Protein AF-A0A662WQJ9-F1 (afdb_monomer_lite)

Secondary structure (DSSP, 8-state):
--PPPPPP---------------EEEEEEE-SSS-EEEEEEETTPPPEEEEEE-TT-EEEEEE-SS-EEEEESS-SSS-EEEEEESSEEEEEEE-PPSS--S-SSHHHHT--BTTB---S-SS-EEEEESSSTTSTT---EEE-SSSTTTTTTSB-STT-TT--EEEETT--EEEEETTT----PPPP---PPPP-----S-----BTTTB-EEEEEEEEGGGGTBS-EEEEEEEETTTTEEEEEEE-BTTGGGGS-EEEEEESSEEEEEEEEEEETTSSTT--EEEEEEEETTTTEEES-EEEES----TTSS--S-S-EEEPTTSSSEESS-----SEEPPPS-TT-TT--BTTTB--EEEEE-S-B-SS-SSS---TT-B--B-SSEEEEEEEEE----SSS---EEEEEEHHHHHT-TTSS-SS-STT--EEEEEEEEE--TT-TT--EEEEEEEEETS-S--TT-TT-EE--SSS-EEEEEEEE-STT-EEEEEEES---TT-SB-TTHHHHHHH-

Radius of gyration: 28.12 Å; chains: 1; bounding box: 61×76×104 Å

Sequence (521 aa):
MVKVATPLKAALSTCLFAAVASASSMSFINKCAYSIELYHSQEGLGLAKLADIAAGSTFSSDITGPAHMFRHGAGNNATLLEISLDSETWYDISIIPPSPGYCGSYQECKACTSAGCKTGFNVPVSVKPKQNSGTGTCTPLYCAADSATECSDAYLFPMDNTKTHHCPASTDFDVTFCYADSAASPTVTSTPAPSTTATLQGTVQGYADLGQVKAKYSYSGQKAGNVAGSYDRVTSLATCSKQSVSMQSPVGPMSEEVTMVFRGPMEINNIAVYSAEGGSANSTWSRVSSYSRSSGTTDNLVFMNNKNIDYSGKLSHGPQGYASADGSESAKKPTVFGGVLAEASNPGVVGGGPGVQTGAEVNIMTSKPCKGDCVGYAGDNDYHGWGGGKKAFVTQVKMPQGSTPNQPAIWMLNAQVVHSNQYGCNCRGMGSVGGCGELDIAEVIETNSARDKVSTHYYFYDGSVLSPGGDNFAARSESGTTVYVTLIDDSKDGLIKIVELADFDFTQTTLGSLYQQLVDC

pLDDT: mean 85.66, std 18.06, range [22.77, 98.88]

Structure (mmCIF, N/CA/C/O backbone):
data_AF-A0A662WQJ9-F1
#
_entry.id   AF-A0A662WQJ9-F1
#
loop_
_atom_site.group_PDB
_atom_site.id
_atom_site.type_symbol
_atom_site.label_atom_id
_atom_site.label_alt_id
_atom_site.label_comp_id
_atom_site.label_asym_id
_atom_site.label_entity_id
_atom_site.label_seq_id
_atom_site.pdbx_PDB_ins_code
_atom_site.Cartn_x
_atom_site.Cartn_y
_atom_site.Cartn_z
_atom_site.occupancy
_atom_site.B_iso_or_equiv
_atom_site.auth_seq_id
_atom_site.auth_comp_id
_atom_site.auth_asym_id
_atom_site.auth_atom_id
_atom_site.pdbx_PDB_model_num
ATOM 1 N N . MET A 1 1 ? -4.442 26.859 79.046 1.00 40.00 1 MET A N 1
ATOM 2 C CA . MET A 1 1 ? -4.982 27.437 77.796 1.00 40.00 1 MET A CA 1
ATOM 3 C C . MET A 1 1 ? -4.035 27.067 76.664 1.00 40.00 1 MET A C 1
ATOM 5 O O . MET A 1 1 ? -3.000 27.699 76.526 1.00 40.00 1 MET A O 1
ATOM 9 N N . VAL A 1 2 ? -4.327 25.995 75.925 1.00 32.81 2 VAL A N 1
ATOM 10 C CA . VAL A 1 2 ? -3.514 25.550 74.781 1.00 32.81 2 VAL A CA 1
ATOM 11 C C . VAL A 1 2 ? -4.306 25.884 73.520 1.00 32.81 2 VAL A C 1
ATOM 13 O O . VAL A 1 2 ? -5.419 25.395 73.349 1.00 32.81 2 VAL A O 1
ATOM 16 N N . LYS A 1 3 ? -3.775 26.792 72.693 1.00 34.12 3 LYS A N 1
ATOM 17 C CA . LYS A 1 3 ? -4.362 27.185 71.405 1.00 34.12 3 LYS A CA 1
ATOM 18 C C . LYS A 1 3 ? -4.078 26.091 70.375 1.00 34.12 3 LYS A C 1
ATOM 20 O O . LYS A 1 3 ? -2.919 25.798 70.104 1.00 34.12 3 LYS A O 1
ATOM 25 N N . VAL A 1 4 ? -5.135 25.527 69.798 1.00 37.38 4 VAL A N 1
ATOM 26 C CA . VAL A 1 4 ? -5.071 24.645 68.627 1.00 37.38 4 VAL A CA 1
ATOM 27 C C . VAL A 1 4 ? -5.145 25.527 67.379 1.00 37.38 4 VAL A C 1
ATOM 29 O O . VAL A 1 4 ? -6.068 26.330 67.254 1.00 37.38 4 VAL A O 1
ATOM 32 N N . ALA A 1 5 ? -4.155 25.419 66.492 1.00 37.34 5 ALA A N 1
ATOM 33 C CA . ALA A 1 5 ? -4.113 26.123 65.214 1.00 37.34 5 ALA A CA 1
ATOM 34 C C . ALA A 1 5 ? -4.637 25.216 64.089 1.00 37.34 5 ALA A C 1
ATOM 36 O O . ALA A 1 5 ? -4.187 24.083 63.933 1.00 37.34 5 ALA A O 1
ATOM 37 N N . THR A 1 6 ? -5.589 25.724 63.313 1.00 39.16 6 THR A N 1
ATOM 38 C CA . THR A 1 6 ? -6.153 25.107 62.102 1.00 39.16 6 THR A CA 1
ATOM 39 C C . THR A 1 6 ? -5.266 25.427 60.889 1.00 39.16 6 THR A C 1
ATOM 41 O O . THR A 1 6 ? -4.812 26.569 60.789 1.00 39.16 6 THR A O 1
ATOM 44 N N . PRO A 1 7 ? -5.029 24.504 59.934 1.00 40.84 7 PRO A N 1
ATOM 45 C CA . PRO A 1 7 ? -4.258 24.832 58.743 1.00 40.84 7 PRO A CA 1
ATOM 46 C C . PRO A 1 7 ? -5.123 25.531 57.685 1.00 40.84 7 PRO A C 1
ATOM 48 O O . PRO A 1 7 ? -6.260 25.149 57.403 1.00 40.84 7 PRO A O 1
ATOM 51 N N . LEU A 1 8 ? -4.533 26.573 57.104 1.00 37.38 8 LEU A N 1
ATOM 52 C CA . LEU A 1 8 ? -5.045 27.404 56.022 1.00 37.38 8 LEU A CA 1
ATOM 53 C C . LEU A 1 8 ? -4.935 26.639 54.688 1.00 37.38 8 LEU A C 1
ATOM 55 O O . LEU A 1 8 ? -3.851 26.188 54.322 1.00 37.38 8 LEU A O 1
ATOM 59 N N . LYS A 1 9 ? -6.041 26.494 53.949 1.00 36.16 9 LYS A N 1
ATOM 60 C CA . LYS A 1 9 ? -6.031 25.989 52.565 1.00 36.16 9 LYS A CA 1
ATOM 61 C C . LYS A 1 9 ? -5.552 27.104 51.631 1.00 36.16 9 LYS A C 1
ATOM 63 O O . LYS A 1 9 ? -6.256 28.095 51.463 1.00 36.16 9 LYS A O 1
ATOM 68 N N . ALA A 1 10 ? -4.383 26.934 51.019 1.00 37.97 10 ALA A N 1
ATOM 69 C CA . ALA A 1 10 ? -3.920 27.773 49.918 1.00 37.97 10 ALA A CA 1
ATOM 70 C C . ALA A 1 10 ? -4.439 27.200 48.588 1.00 37.97 10 ALA A C 1
ATOM 72 O O . ALA A 1 10 ? -4.159 26.049 48.257 1.00 37.97 10 ALA A O 1
ATOM 73 N N . ALA A 1 11 ? -5.211 27.992 47.843 1.00 44.03 11 ALA A N 1
ATOM 74 C CA . ALA A 1 11 ? -5.562 27.708 46.456 1.00 44.03 11 ALA A CA 1
ATOM 75 C C . ALA A 1 11 ? -4.463 28.289 45.555 1.00 44.03 11 ALA A C 1
ATOM 77 O O . ALA A 1 11 ? -4.229 29.497 45.565 1.00 44.03 11 ALA A O 1
ATOM 78 N N . LEU A 1 12 ? -3.769 27.426 44.814 1.00 36.91 12 LEU A N 1
ATOM 79 C CA . LEU A 1 12 ? -2.764 27.822 43.833 1.00 36.91 12 LEU A CA 1
ATOM 80 C C . LEU A 1 12 ? -3.482 28.093 42.502 1.00 36.91 12 LEU A C 1
ATOM 82 O O . LEU A 1 12 ? -4.040 27.177 41.905 1.00 36.91 12 LEU A O 1
ATOM 86 N N . SER A 1 13 ? -3.511 29.355 42.074 1.00 41.00 13 SER A N 1
ATOM 87 C CA . SER A 1 13 ? -4.020 29.763 40.762 1.00 41.00 13 SER A CA 1
ATOM 88 C C . SER A 1 13 ? -2.856 29.771 39.773 1.00 41.00 13 SER A C 1
ATOM 90 O O . SER A 1 13 ? -1.954 30.602 39.883 1.00 41.00 13 SER A O 1
ATOM 92 N N . THR A 1 14 ? -2.834 28.820 38.844 1.00 39.69 14 THR A N 1
ATOM 93 C CA . THR A 1 14 ? -1.819 28.723 37.790 1.00 39.69 14 THR A CA 1
ATOM 94 C C . THR A 1 14 ? -2.238 29.605 36.612 1.00 39.69 14 THR A C 1
ATOM 96 O O . THR A 1 14 ? -3.152 29.256 35.868 1.00 39.69 14 THR A O 1
ATOM 99 N N . CYS A 1 15 ? -1.581 30.753 36.424 1.00 42.44 15 CYS A N 1
ATOM 100 C CA . CYS A 1 15 ? -1.652 31.500 35.165 1.00 42.44 15 CYS A CA 1
ATOM 101 C C . CYS A 1 15 ? -0.872 30.733 34.088 1.00 42.44 15 CYS A C 1
ATOM 103 O O . CYS A 1 15 ? 0.355 30.666 34.152 1.00 42.44 15 CYS A O 1
ATOM 105 N N . LEU A 1 16 ? -1.570 30.176 33.095 1.00 34.66 16 LEU A N 1
ATOM 106 C CA . LEU A 1 16 ? -0.946 29.768 31.836 1.00 34.66 16 LEU A CA 1
ATOM 107 C C . LEU A 1 16 ? -0.558 31.032 31.055 1.00 34.66 16 LEU A C 1
ATOM 109 O O . LEU A 1 16 ? -1.428 31.748 30.563 1.00 34.66 16 LEU A O 1
ATOM 113 N N . PHE A 1 17 ? 0.740 31.287 30.906 1.00 39.81 17 PHE A N 1
ATOM 114 C CA . PHE A 1 17 ? 1.238 32.102 29.802 1.00 39.81 17 PHE A CA 1
ATOM 115 C C . PHE A 1 17 ? 1.273 31.207 28.561 1.00 39.81 17 PHE A C 1
ATOM 117 O O . PHE A 1 17 ? 2.107 30.309 28.469 1.00 39.81 17 PHE A O 1
ATOM 124 N N . ALA A 1 18 ? 0.349 31.416 27.624 1.00 40.97 18 ALA A N 1
ATOM 125 C CA . ALA A 1 18 ? 0.486 30.855 26.288 1.00 40.97 18 ALA A CA 1
ATOM 126 C C . ALA A 1 18 ? 1.639 31.592 25.591 1.00 40.97 18 ALA A C 1
ATOM 128 O O . ALA A 1 18 ? 1.562 32.803 25.382 1.00 40.97 18 ALA A O 1
ATOM 129 N N . ALA A 1 19 ? 2.722 30.881 25.274 1.00 43.69 19 ALA A N 1
ATOM 130 C CA . ALA A 1 19 ? 3.729 31.389 24.356 1.00 43.69 19 ALA A CA 1
ATOM 131 C C . ALA A 1 19 ? 3.052 31.576 22.991 1.00 43.69 19 ALA A C 1
ATOM 133 O O . ALA A 1 19 ? 2.577 30.611 22.394 1.00 43.69 19 ALA A O 1
ATOM 134 N N . VAL A 1 20 ? 2.940 32.820 22.531 1.00 46.62 20 VAL A N 1
ATOM 135 C CA . VAL A 1 20 ? 2.455 33.109 21.180 1.00 46.62 20 VAL A CA 1
ATOM 136 C C . VAL A 1 20 ? 3.612 32.776 20.244 1.00 46.62 20 VAL A C 1
ATOM 138 O O . VAL A 1 20 ? 4.636 33.453 20.281 1.00 46.62 20 VAL A O 1
ATOM 141 N N . ALA A 1 21 ? 3.493 31.694 19.476 1.00 55.03 21 ALA A N 1
ATOM 142 C CA . ALA A 1 21 ? 4.475 31.366 18.451 1.00 55.03 21 ALA A CA 1
ATOM 143 C C . ALA A 1 21 ? 4.534 32.511 17.425 1.00 55.03 21 ALA A C 1
ATOM 145 O O . ALA A 1 21 ? 3.495 32.973 16.949 1.00 55.03 21 ALA A O 1
ATOM 146 N N . SER A 1 22 ? 5.741 32.983 17.110 1.00 66.25 22 SER A N 1
ATOM 147 C CA . SER A 1 22 ? 5.971 34.006 16.089 1.00 66.25 22 SER A CA 1
ATOM 148 C C . SER A 1 22 ? 5.625 33.438 14.714 1.00 66.25 22 SER A C 1
ATOM 150 O O . SER A 1 22 ? 6.331 32.568 14.208 1.00 66.25 22 SER A O 1
ATOM 152 N N . ALA A 1 23 ? 4.522 33.906 14.131 1.00 76.44 23 ALA A N 1
ATOM 153 C CA . ALA A 1 23 ? 4.120 33.564 12.773 1.00 76.44 23 ALA A CA 1
ATOM 154 C C . ALA A 1 23 ? 4.646 34.601 11.773 1.00 76.44 23 ALA A C 1
ATOM 156 O O . ALA A 1 23 ? 4.681 35.795 12.084 1.00 76.44 23 ALA A O 1
ATOM 157 N N . SER A 1 24 ? 5.013 34.138 10.580 1.00 86.12 24 SER A N 1
ATOM 158 C CA . SER A 1 24 ? 5.314 34.979 9.417 1.00 86.12 24 SER A CA 1
ATOM 159 C C . SER A 1 24 ? 4.339 34.672 8.292 1.00 86.12 24 SER A C 1
ATOM 161 O O . SER A 1 24 ? 4.030 33.509 8.035 1.00 86.12 24 SER A O 1
ATOM 163 N N . SER A 1 25 ? 3.898 35.707 7.588 1.00 92.50 25 SER A N 1
ATOM 164 C CA . SER A 1 25 ? 3.039 35.582 6.419 1.00 92.50 25 SER A CA 1
ATOM 165 C C . SER A 1 25 ? 3.873 35.427 5.146 1.00 92.50 25 SER A C 1
ATOM 167 O O . SER A 1 25 ? 4.764 36.230 4.854 1.00 92.50 25 SER A O 1
ATOM 169 N N . MET A 1 26 ? 3.571 34.398 4.359 1.00 96.06 26 MET A N 1
ATOM 170 C CA . MET A 1 26 ? 4.217 34.092 3.083 1.00 96.06 26 MET A CA 1
ATOM 171 C C . MET A 1 26 ? 3.235 34.362 1.951 1.00 96.06 26 MET A C 1
ATOM 173 O O . MET A 1 26 ? 2.137 33.812 1.942 1.00 96.06 26 MET A O 1
ATOM 177 N N . SER A 1 27 ? 3.618 35.190 0.981 1.00 96.62 27 SER A N 1
ATOM 178 C CA . SER A 1 27 ? 2.817 35.469 -0.216 1.00 96.62 27 SER A CA 1
ATOM 179 C C . SER A 1 27 ? 3.495 34.903 -1.459 1.00 96.62 27 SER A C 1
ATOM 181 O O . SER A 1 27 ? 4.505 35.422 -1.922 1.00 96.62 27 SER A O 1
ATOM 183 N N . PHE A 1 28 ? 2.928 33.835 -2.007 1.00 97.81 28 PHE A N 1
ATOM 184 C CA . PHE A 1 28 ? 3.408 33.125 -3.186 1.00 97.81 28 PHE A CA 1
ATOM 185 C C . PHE A 1 28 ? 2.730 33.671 -4.442 1.00 97.81 28 PHE A C 1
ATOM 187 O O . PHE A 1 28 ? 1.535 33.480 -4.654 1.00 97.81 28 PHE A O 1
ATOM 194 N N . ILE A 1 29 ? 3.498 34.365 -5.271 1.00 97.94 29 ILE A N 1
ATOM 195 C CA . ILE A 1 29 ? 3.053 35.108 -6.447 1.00 97.94 29 ILE A CA 1
ATOM 196 C C . ILE A 1 29 ? 3.466 34.327 -7.691 1.00 97.94 29 ILE A C 1
ATOM 198 O O . ILE A 1 29 ? 4.653 34.084 -7.919 1.00 97.94 29 ILE A O 1
ATOM 202 N N . ASN A 1 30 ? 2.500 33.962 -8.528 1.00 97.38 30 ASN A N 1
ATOM 203 C CA . ASN A 1 30 ? 2.776 33.273 -9.778 1.00 97.38 30 ASN A CA 1
ATOM 204 C C . ASN A 1 30 ? 2.817 34.257 -10.957 1.00 97.38 30 ASN A C 1
ATOM 206 O O . ASN A 1 30 ? 1.772 34.732 -11.402 1.00 97.38 30 ASN A O 1
ATOM 210 N N . LYS A 1 31 ? 4.010 34.537 -11.501 1.00 96.25 31 LYS A N 1
ATOM 211 C CA . LYS A 1 31 ? 4.168 35.297 -12.758 1.00 96.25 31 LYS A CA 1
ATOM 212 C C . LYS A 1 31 ? 4.374 34.417 -13.991 1.00 96.25 31 LYS A C 1
ATOM 214 O O . LYS A 1 31 ? 4.511 34.946 -15.091 1.00 96.25 31 LYS A O 1
ATOM 219 N N . CYS A 1 32 ? 4.384 33.100 -13.826 1.00 93.31 32 CYS A N 1
ATOM 220 C CA . CYS A 1 32 ? 4.494 32.168 -14.934 1.00 93.31 32 CYS A CA 1
ATOM 221 C C . CYS A 1 32 ? 3.249 32.249 -15.826 1.00 93.31 32 CYS A C 1
ATOM 223 O O . CYS A 1 32 ? 2.157 32.608 -15.381 1.00 93.31 32 CYS A O 1
ATOM 225 N N . ALA A 1 33 ? 3.390 31.837 -17.087 1.00 92.12 33 ALA A N 1
ATOM 226 C CA . ALA A 1 33 ? 2.254 31.674 -18.000 1.00 92.12 33 ALA A CA 1
ATOM 227 C C . ALA A 1 33 ? 1.385 30.437 -17.677 1.00 92.12 33 ALA A C 1
ATOM 229 O O . ALA A 1 33 ? 0.343 30.230 -18.296 1.00 92.12 33 ALA A O 1
ATOM 230 N N . TYR A 1 34 ? 1.817 29.610 -16.722 1.00 89.06 34 TYR A N 1
ATOM 231 C CA . TYR A 1 34 ? 1.182 28.365 -16.294 1.00 89.06 34 TYR A CA 1
ATOM 232 C C . TYR A 1 34 ? 0.930 28.368 -14.782 1.00 89.06 34 TYR A C 1
ATOM 234 O O . TYR A 1 34 ? 1.467 29.203 -14.058 1.00 89.06 34 TYR A O 1
ATOM 242 N N . SER A 1 35 ? 0.088 27.449 -14.303 1.00 91.25 35 SER A N 1
ATOM 243 C CA . SER A 1 35 ? -0.231 27.326 -12.875 1.00 91.25 35 SER A CA 1
ATOM 244 C C . SER A 1 35 ? 0.961 26.798 -12.078 1.00 91.25 35 SER A C 1
ATOM 246 O O . SER A 1 35 ? 1.603 25.835 -12.494 1.00 91.25 35 SER A O 1
ATOM 248 N N . ILE A 1 36 ? 1.212 27.379 -10.907 1.00 96.88 36 ILE A N 1
ATOM 249 C CA . ILE A 1 36 ? 2.191 26.861 -9.956 1.00 96.88 36 ILE A CA 1
ATOM 250 C C . ILE A 1 36 ? 1.485 25.948 -8.968 1.00 96.88 36 ILE A C 1
ATOM 252 O O . ILE A 1 36 ? 0.694 26.398 -8.147 1.00 96.88 36 ILE A O 1
ATOM 256 N N . GLU A 1 37 ? 1.814 24.664 -9.012 1.00 95.06 37 GLU A N 1
ATOM 257 C CA . GLU A 1 37 ? 1.505 23.741 -7.924 1.00 95.06 37 GLU A CA 1
ATOM 258 C C . GLU A 1 37 ? 2.463 24.023 -6.760 1.00 95.06 37 GLU A C 1
ATOM 260 O O . GLU A 1 37 ? 3.625 23.620 -6.815 1.00 95.06 37 GLU A O 1
ATOM 265 N N . LEU A 1 38 ? 2.019 24.757 -5.743 1.00 96.56 38 LEU A N 1
ATOM 266 C CA . LEU A 1 38 ? 2.825 25.068 -4.567 1.00 96.56 38 LEU A CA 1
ATOM 267 C C . LEU A 1 38 ? 2.813 23.875 -3.614 1.00 96.56 38 LEU A C 1
ATOM 269 O O . LEU A 1 38 ? 1.777 23.547 -3.036 1.00 96.56 38 LEU A O 1
ATOM 273 N N . TYR A 1 39 ? 3.974 23.264 -3.417 1.00 94.88 39 TYR A N 1
ATOM 274 C CA . TYR A 1 39 ? 4.197 22.220 -2.428 1.00 94.88 39 TYR A CA 1
ATOM 275 C C . TYR A 1 39 ? 4.991 22.752 -1.240 1.00 94.88 39 TYR A C 1
ATOM 277 O O . TYR A 1 39 ? 5.839 23.629 -1.394 1.00 94.88 39 TYR A O 1
ATOM 285 N N . HIS A 1 40 ? 4.721 22.188 -0.067 1.00 94.88 40 HIS A N 1
ATOM 286 C CA . HIS A 1 40 ? 5.357 22.512 1.201 1.00 94.88 40 HIS A CA 1
ATOM 287 C C . HIS A 1 40 ? 5.652 21.238 1.991 1.00 94.88 40 HIS A C 1
ATOM 289 O O . HIS A 1 40 ? 4.857 20.303 1.993 1.00 94.88 40 HIS A O 1
ATOM 295 N N . SER A 1 41 ? 6.786 21.206 2.674 1.00 87.94 41 SER A N 1
ATOM 296 C CA . SER A 1 41 ? 7.099 20.232 3.725 1.00 87.94 41 SER A CA 1
ATOM 297 C C . SER A 1 41 ? 7.696 20.958 4.922 1.00 87.94 41 SER A C 1
ATOM 299 O O . SER A 1 41 ? 8.319 22.007 4.752 1.00 87.94 41 SER A O 1
ATOM 301 N N . GLN A 1 42 ? 7.543 20.396 6.116 1.00 88.69 42 GLN A N 1
ATOM 302 C CA . GLN A 1 42 ? 8.119 20.946 7.340 1.00 88.69 42 GLN A CA 1
ATOM 303 C C . GLN A 1 42 ? 8.617 19.825 8.248 1.00 88.69 42 GLN A C 1
ATOM 305 O O . GLN A 1 42 ? 7.903 18.849 8.397 1.00 88.69 42 GLN A O 1
ATOM 310 N N . GLU A 1 43 ? 9.811 19.963 8.829 1.00 63.19 43 GLU A N 1
ATOM 311 C CA . GLU A 1 43 ? 10.364 19.139 9.926 1.00 63.19 43 GLU A CA 1
ATOM 312 C C . GLU A 1 43 ? 9.747 17.729 10.102 1.00 63.19 43 GLU A C 1
ATOM 314 O O . GLU A 1 43 ? 8.843 17.506 10.906 1.00 63.19 43 GLU A O 1
ATOM 319 N N . GLY A 1 44 ? 10.227 16.748 9.332 1.00 50.94 44 GLY A N 1
ATOM 320 C CA . GLY A 1 44 ? 9.781 15.352 9.456 1.00 50.94 44 GLY A CA 1
ATOM 321 C C . GLY A 1 44 ? 8.369 15.056 8.925 1.00 50.94 44 GLY A C 1
ATOM 322 O O . GLY A 1 44 ? 7.968 13.894 8.906 1.00 50.94 44 GLY A O 1
ATOM 323 N N . LEU A 1 45 ? 7.635 16.065 8.447 1.00 63.69 45 LEU A N 1
ATOM 324 C CA . LEU A 1 45 ? 6.371 15.919 7.730 1.00 63.69 45 LEU A CA 1
ATOM 325 C C . LEU A 1 45 ? 6.617 15.761 6.226 1.00 63.69 45 LEU A C 1
ATOM 327 O O . LEU A 1 45 ? 7.516 16.370 5.639 1.00 63.69 45 LEU A O 1
ATOM 331 N N . GLY A 1 46 ? 5.783 14.938 5.594 1.00 66.75 46 GLY A N 1
ATOM 332 C CA . GLY A 1 46 ? 5.829 14.703 4.155 1.00 66.75 46 GLY A CA 1
ATOM 333 C C . GLY A 1 46 ? 5.495 15.949 3.331 1.00 66.75 46 GLY A C 1
ATOM 334 O O . GLY A 1 46 ? 4.883 16.905 3.804 1.00 66.75 46 GLY A O 1
ATOM 335 N N . LEU A 1 47 ? 5.885 15.918 2.058 1.00 85.00 47 LEU A N 1
ATOM 336 C CA . LEU A 1 47 ? 5.567 16.967 1.096 1.00 85.00 47 LEU A CA 1
ATOM 337 C C . LEU A 1 47 ? 4.060 16.989 0.785 1.00 85.00 47 LEU A C 1
ATOM 339 O O . LEU A 1 47 ? 3.515 16.024 0.251 1.00 85.00 47 LEU A O 1
ATOM 343 N N . ALA A 1 48 ? 3.404 18.113 1.050 1.00 84.06 48 ALA A N 1
ATOM 344 C CA . ALA A 1 48 ? 1.993 18.349 0.779 1.00 84.06 48 ALA A CA 1
ATOM 345 C C . ALA A 1 48 ? 1.815 19.438 -0.286 1.00 84.06 48 ALA A C 1
ATOM 347 O O . ALA A 1 48 ? 2.551 20.422 -0.304 1.00 84.06 48 ALA A O 1
ATOM 348 N N . LYS A 1 49 ? 0.820 19.292 -1.171 1.00 91.38 49 LYS A N 1
ATOM 349 C CA . LYS A 1 49 ? 0.409 20.397 -2.050 1.00 91.38 49 LYS A CA 1
ATOM 350 C C . LYS A 1 49 ? -0.442 21.366 -1.238 1.00 91.38 49 LYS A C 1
ATOM 352 O O . LYS A 1 49 ? -1.473 20.957 -0.713 1.00 91.38 49 LYS A O 1
ATOM 357 N N . LEU A 1 50 ? -0.033 22.626 -1.152 1.00 84.06 50 LEU A N 1
ATOM 358 C CA . LEU A 1 50 ? -0.798 23.673 -0.476 1.00 84.06 50 LEU A CA 1
ATOM 359 C C . LEU A 1 50 ? -1.832 24.312 -1.399 1.00 84.06 50 LEU A C 1
ATOM 361 O O . LEU A 1 50 ? -2.959 24.558 -0.979 1.00 84.06 50 LEU A O 1
ATOM 365 N N . ALA A 1 51 ? -1.452 24.598 -2.646 1.00 91.12 51 ALA A N 1
ATOM 366 C CA . ALA A 1 51 ? -2.311 25.318 -3.578 1.00 91.12 51 ALA A CA 1
ATOM 367 C C . ALA A 1 51 ? -1.915 25.093 -5.040 1.00 91.12 51 ALA A C 1
ATOM 369 O O . ALA A 1 51 ? -0.753 24.838 -5.346 1.00 91.12 51 ALA A O 1
ATOM 370 N N . ASP A 1 52 ? -2.882 25.282 -5.937 1.00 86.25 52 ASP A N 1
ATOM 371 C CA . ASP A 1 52 ? -2.639 25.568 -7.350 1.00 86.25 52 ASP A CA 1
ATOM 372 C C . ASP A 1 52 ? -2.804 27.074 -7.566 1.00 86.25 52 ASP A C 1
ATOM 374 O O . ASP A 1 52 ? -3.910 27.614 -7.529 1.00 86.25 52 ASP A O 1
ATOM 378 N N . ILE A 1 53 ? -1.691 27.776 -7.743 1.00 91.69 53 ILE A N 1
ATOM 379 C CA . ILE A 1 53 ? -1.671 29.221 -7.937 1.00 91.69 53 ILE A CA 1
ATOM 380 C C . ILE A 1 53 ? -1.791 29.480 -9.432 1.00 91.69 53 ILE A C 1
ATOM 382 O O . ILE A 1 53 ? -0.823 29.311 -10.173 1.00 91.69 53 ILE A O 1
ATOM 386 N N . ALA A 1 54 ? -2.970 29.896 -9.891 1.00 88.81 54 ALA A N 1
ATOM 387 C CA . ALA A 1 54 ? -3.183 30.241 -11.294 1.00 88.81 54 ALA A CA 1
ATOM 388 C C . ALA A 1 54 ? -2.219 31.350 -11.763 1.00 88.81 54 ALA A C 1
ATOM 390 O O . ALA A 1 54 ? -1.759 32.173 -10.967 1.00 88.81 54 ALA A O 1
ATOM 391 N N . ALA A 1 55 ? -1.923 31.386 -13.064 1.00 92.25 55 ALA A N 1
ATOM 392 C CA . ALA A 1 55 ? -1.079 32.420 -13.664 1.00 92.25 55 ALA A CA 1
ATOM 393 C C . ALA A 1 55 ? -1.576 33.832 -13.293 1.00 92.25 55 ALA A C 1
ATOM 395 O O . ALA A 1 55 ? -2.768 34.129 -13.388 1.00 92.25 55 ALA A O 1
ATOM 396 N N . GLY A 1 56 ? -0.666 34.694 -12.835 1.00 90.50 56 GLY A N 1
ATOM 397 C CA . GLY A 1 56 ? -0.960 36.057 -12.380 1.00 90.50 56 GLY A CA 1
ATOM 398 C C . GLY A 1 56 ? -1.617 36.166 -10.998 1.00 90.50 56 GLY A C 1
ATOM 399 O O . GLY A 1 56 ? -1.900 37.280 -10.562 1.00 90.50 56 GLY A O 1
ATOM 400 N N . SER A 1 57 ? -1.874 35.048 -10.312 1.00 91.00 57 SER A N 1
ATOM 401 C CA . SER A 1 57 ? -2.516 35.028 -8.991 1.00 91.00 57 SER A CA 1
ATOM 402 C C . SER A 1 57 ? -1.501 34.925 -7.849 1.00 91.00 57 SER A C 1
ATOM 404 O O . SER A 1 57 ? -0.333 34.585 -8.053 1.00 91.00 57 SER A O 1
ATOM 406 N N . THR A 1 58 ? -1.980 35.185 -6.631 1.00 94.56 58 THR A N 1
ATOM 407 C CA . THR A 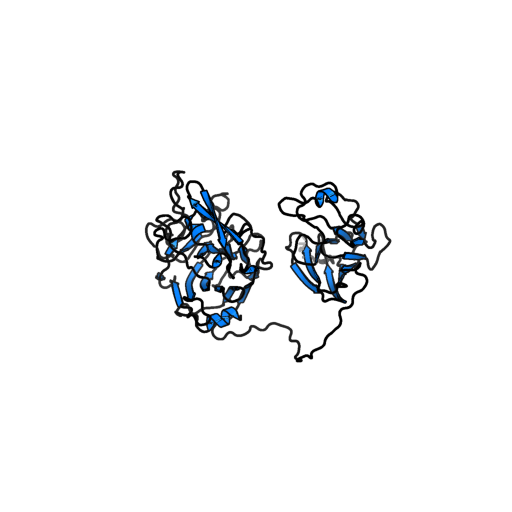1 58 ? -1.208 35.063 -5.390 1.00 94.56 58 THR A CA 1
ATOM 408 C C . THR A 1 58 ? -1.931 34.136 -4.419 1.00 94.56 58 THR A C 1
ATOM 410 O O . THR A 1 58 ? -3.144 34.250 -4.246 1.00 94.56 58 THR A O 1
ATOM 413 N N . PHE A 1 59 ? -1.186 33.251 -3.763 1.00 90.62 59 PHE A N 1
ATOM 414 C CA . PHE A 1 59 ? -1.640 32.466 -2.617 1.00 90.62 59 PHE A CA 1
ATOM 415 C C . PHE A 1 59 ? -0.859 32.895 -1.379 1.00 90.62 59 PHE A C 1
ATOM 417 O O . PHE A 1 59 ? 0.360 33.031 -1.447 1.00 90.62 59 PHE A O 1
ATOM 424 N N . SER A 1 60 ? -1.539 33.091 -0.253 1.00 91.25 60 SER A N 1
ATOM 425 C CA . SER A 1 60 ? -0.892 33.471 1.001 1.00 91.25 60 SER A CA 1
ATOM 426 C C . SER A 1 60 ? -1.146 32.428 2.079 1.00 91.25 60 SER A C 1
ATOM 428 O O . SER A 1 60 ? -2.245 31.882 2.167 1.00 91.25 60 SER A O 1
ATOM 430 N N . SER A 1 61 ? -0.135 32.174 2.903 1.00 84.50 61 SER A N 1
ATOM 431 C CA . SER A 1 61 ? -0.234 31.318 4.083 1.00 84.50 61 SER A CA 1
ATOM 432 C C . SER A 1 61 ? 0.656 31.862 5.180 1.00 84.50 61 SER A C 1
ATOM 434 O O . SER A 1 61 ? 1.751 32.346 4.902 1.00 84.50 61 SER A O 1
ATOM 436 N N . ASP A 1 62 ? 0.221 31.708 6.421 1.00 89.12 62 ASP A N 1
ATOM 437 C CA . ASP A 1 62 ? 1.080 31.951 7.569 1.00 89.12 62 ASP A CA 1
ATOM 438 C C . ASP A 1 62 ? 1.849 30.668 7.903 1.00 89.12 62 ASP A C 1
ATOM 440 O O . ASP A 1 62 ? 1.347 29.557 7.703 1.00 89.12 62 ASP A O 1
ATOM 444 N N . ILE A 1 63 ? 3.082 30.826 8.372 1.00 88.94 63 ILE A N 1
ATOM 445 C CA . ILE A 1 63 ? 3.970 29.737 8.777 1.00 88.94 63 ILE A CA 1
ATOM 446 C C . ILE A 1 63 ? 4.491 29.980 10.193 1.00 88.94 63 ILE A C 1
ATOM 448 O O . ILE A 1 63 ? 4.641 31.125 10.621 1.00 88.94 63 ILE A O 1
ATOM 452 N N . THR A 1 64 ? 4.761 28.895 10.920 1.00 88.12 64 THR A N 1
ATOM 453 C CA . THR A 1 64 ? 5.318 28.904 12.280 1.00 88.12 64 THR A CA 1
ATOM 454 C C . THR A 1 64 ? 6.271 27.731 12.467 1.00 88.12 64 THR A C 1
ATOM 456 O O . THR A 1 64 ? 5.960 26.622 12.028 1.00 88.12 64 THR A O 1
ATOM 459 N N . GLY A 1 65 ? 7.344 27.942 13.228 1.00 84.75 65 GLY A N 1
ATOM 460 C CA . GLY A 1 65 ? 8.313 26.899 13.563 1.00 84.75 65 GLY A CA 1
ATOM 461 C C . GLY A 1 65 ? 9.403 26.705 12.501 1.00 84.75 65 GLY A C 1
ATOM 462 O O . GLY A 1 65 ? 9.490 27.465 11.533 1.00 84.75 65 GLY A O 1
ATOM 463 N N . PRO A 1 66 ? 10.288 25.719 12.692 1.00 89.50 66 PRO A N 1
ATOM 464 C CA . PRO A 1 66 ? 11.481 25.590 11.871 1.00 89.50 66 PRO A CA 1
ATOM 465 C C . PRO A 1 66 ? 11.252 24.758 10.598 1.00 89.50 66 PRO A C 1
ATOM 467 O O . PRO A 1 66 ? 10.214 24.120 10.418 1.00 89.50 66 PRO A O 1
ATOM 470 N N . ALA A 1 67 ? 12.276 24.744 9.739 1.00 85.88 67 ALA A N 1
ATOM 471 C CA . ALA A 1 67 ? 12.493 23.781 8.651 1.00 85.88 67 ALA A CA 1
ATOM 472 C C . ALA A 1 67 ? 11.359 23.636 7.616 1.00 85.88 67 ALA A C 1
ATOM 474 O O . ALA A 1 67 ? 11.010 22.520 7.228 1.00 85.88 67 ALA A O 1
ATOM 475 N N . HIS A 1 68 ? 10.798 24.745 7.134 1.00 94.50 68 HIS A N 1
ATOM 476 C CA . HIS A 1 68 ? 9.883 24.751 5.995 1.00 94.50 68 HIS A CA 1
ATOM 477 C C . HIS A 1 68 ? 10.655 24.693 4.670 1.00 94.50 68 HIS A C 1
ATOM 479 O O . HIS A 1 68 ? 11.624 25.421 4.474 1.00 94.50 68 HIS A O 1
ATOM 485 N N . MET A 1 69 ? 10.169 23.893 3.724 1.00 95.12 69 MET A N 1
ATOM 486 C CA . MET A 1 69 ? 10.648 23.877 2.341 1.00 95.12 69 MET A CA 1
ATOM 487 C C . MET A 1 69 ? 9.468 24.032 1.389 1.00 95.12 69 MET A C 1
ATOM 489 O O . MET A 1 69 ? 8.497 23.282 1.494 1.00 95.12 69 MET A O 1
ATOM 493 N N . PHE A 1 70 ? 9.557 24.974 0.455 1.00 97.31 70 PHE A N 1
ATOM 494 C CA . PHE A 1 70 ? 8.552 25.237 -0.571 1.00 97.31 70 PHE A CA 1
ATOM 495 C C . PHE A 1 70 ? 9.113 24.986 -1.964 1.00 97.31 70 PHE A C 1
ATOM 497 O O . PHE A 1 70 ? 10.270 25.302 -2.240 1.00 97.31 70 PHE A O 1
ATOM 504 N N . ARG A 1 71 ? 8.283 24.455 -2.866 1.00 95.44 71 ARG A N 1
ATOM 505 C CA . ARG A 1 71 ? 8.668 24.233 -4.265 1.00 95.44 71 ARG A CA 1
ATOM 506 C C . ARG A 1 71 ? 7.483 24.221 -5.213 1.00 95.44 71 ARG A C 1
ATOM 508 O O . ARG A 1 71 ? 6.349 23.989 -4.798 1.00 95.44 71 ARG A O 1
ATOM 515 N N . HIS A 1 72 ? 7.763 24.419 -6.497 1.00 96.38 72 HIS A N 1
ATOM 516 C CA . HIS A 1 72 ? 6.799 24.125 -7.547 1.00 96.38 72 HIS A CA 1
ATOM 517 C C . HIS A 1 72 ? 6.857 22.640 -7.921 1.00 96.38 72 HIS A C 1
ATOM 519 O O . HIS A 1 72 ? 7.922 22.130 -8.266 1.00 96.38 72 HIS A O 1
ATOM 525 N N . GLY A 1 73 ? 5.708 21.969 -7.890 1.00 89.38 73 GLY A N 1
ATOM 526 C CA . GLY A 1 73 ? 5.561 20.575 -8.297 1.00 89.38 73 GLY A CA 1
ATOM 527 C C . GLY A 1 73 ? 6.062 19.564 -7.260 1.00 89.38 73 GLY A C 1
ATOM 528 O O . GLY A 1 73 ? 6.847 19.853 -6.357 1.00 89.38 73 GLY A O 1
ATOM 529 N N . ALA A 1 74 ? 5.596 18.324 -7.394 1.00 83.19 74 ALA A N 1
ATOM 530 C CA . ALA A 1 74 ? 5.947 17.252 -6.463 1.00 83.19 74 ALA A CA 1
ATOM 531 C C . ALA A 1 74 ? 7.358 16.677 -6.687 1.00 83.19 74 ALA A C 1
ATOM 533 O O . ALA A 1 74 ? 7.860 15.960 -5.822 1.00 83.19 74 ALA A O 1
ATOM 534 N N . GLY A 1 75 ? 7.994 16.973 -7.826 1.00 81.19 75 GLY A N 1
ATOM 535 C CA . GLY A 1 75 ? 9.315 16.460 -8.186 1.00 81.19 75 GLY A CA 1
ATOM 536 C C . GLY A 1 75 ? 10.411 16.914 -7.221 1.00 81.19 75 GLY A C 1
ATOM 537 O O . GLY A 1 75 ? 10.381 18.020 -6.693 1.00 81.19 75 GLY A O 1
ATOM 538 N N . ASN A 1 76 ? 11.393 16.047 -6.989 1.00 80.00 76 ASN A N 1
ATOM 539 C CA . ASN A 1 76 ? 12.572 16.361 -6.178 1.00 80.00 76 ASN A CA 1
ATOM 540 C C . ASN A 1 76 ? 13.659 17.118 -6.967 1.00 80.00 76 ASN A C 1
ATOM 542 O O . ASN A 1 76 ? 14.521 17.739 -6.357 1.00 80.00 76 ASN A O 1
ATOM 546 N N . ASN A 1 77 ? 13.594 17.104 -8.302 1.00 85.31 77 ASN A N 1
ATOM 547 C CA . ASN A 1 77 ? 14.371 17.983 -9.176 1.00 85.31 77 ASN A CA 1
ATOM 548 C C . ASN A 1 77 ? 13.678 19.353 -9.270 1.00 85.31 77 ASN A C 1
ATOM 550 O O . ASN A 1 77 ? 12.997 19.642 -10.255 1.00 85.31 77 ASN A O 1
ATOM 554 N N . ALA A 1 78 ? 13.765 20.162 -8.217 1.00 92.62 78 ALA A N 1
ATOM 555 C CA . ALA A 1 78 ? 13.017 21.411 -8.125 1.00 92.62 78 ALA A CA 1
ATOM 556 C C . ALA A 1 78 ? 13.806 22.499 -7.409 1.00 92.62 78 ALA A C 1
ATOM 558 O O . ALA A 1 78 ? 14.548 22.198 -6.478 1.00 92.62 78 ALA A O 1
ATOM 559 N N . THR A 1 79 ? 13.574 23.748 -7.815 1.00 97.50 79 THR A N 1
ATOM 560 C CA . THR A 1 79 ? 14.075 24.926 -7.104 1.00 97.50 79 THR A CA 1
ATOM 561 C C . THR A 1 79 ? 13.400 24.974 -5.733 1.00 97.50 79 THR A C 1
ATOM 563 O O . THR A 1 79 ? 12.166 25.000 -5.659 1.00 97.50 79 THR A O 1
ATOM 566 N N . LEU A 1 80 ? 14.184 24.960 -4.657 1.00 96.94 80 LEU A N 1
ATOM 567 C CA . LEU A 1 80 ? 13.673 24.974 -3.286 1.00 96.94 80 LEU A CA 1
ATOM 568 C C . LEU A 1 80 ? 13.792 26.370 -2.683 1.00 96.94 80 LEU A C 1
ATOM 570 O O . LEU A 1 80 ? 14.810 27.033 -2.851 1.00 96.94 80 LEU A O 1
ATOM 574 N N . LEU A 1 81 ? 12.761 26.786 -1.956 1.00 97.88 81 LEU A N 1
ATOM 575 C CA . LEU A 1 81 ? 12.841 27.852 -0.965 1.00 97.88 81 LEU A CA 1
ATOM 576 C C . LEU A 1 81 ? 12.825 27.206 0.416 1.00 97.88 81 LEU A C 1
ATOM 578 O O . LEU A 1 81 ? 11.843 26.551 0.766 1.00 97.88 81 LEU A O 1
ATOM 582 N N . GLU A 1 82 ? 13.869 27.425 1.199 1.00 96.50 82 GLU A N 1
ATOM 583 C CA . GLU A 1 82 ? 13.999 26.908 2.559 1.00 96.50 82 GLU A CA 1
ATOM 584 C C . GLU A 1 82 ? 13.824 28.077 3.535 1.00 96.50 82 GLU A C 1
ATOM 586 O O . GLU A 1 82 ? 14.360 29.164 3.314 1.00 96.50 82 GLU A O 1
ATOM 591 N N . ILE A 1 83 ? 13.010 27.903 4.581 1.00 95.50 83 ILE A N 1
ATOM 592 C CA . ILE A 1 83 ? 12.767 28.934 5.596 1.00 95.50 83 ILE A CA 1
ATOM 593 C C . ILE A 1 83 ? 12.526 28.315 6.975 1.00 95.50 83 ILE A C 1
ATOM 595 O O . ILE A 1 83 ? 11.797 27.340 7.123 1.00 95.50 83 ILE A O 1
ATOM 599 N N . SER A 1 84 ? 13.130 28.888 8.011 1.00 92.69 84 SER A N 1
ATOM 600 C CA . SER A 1 84 ? 13.038 28.416 9.392 1.00 92.69 84 SER A CA 1
ATOM 601 C C . SER A 1 84 ? 12.725 29.584 10.322 1.00 92.69 84 SER A C 1
ATOM 603 O O . SER A 1 84 ? 13.455 30.578 10.327 1.00 92.69 84 SER A O 1
ATOM 605 N N . LEU A 1 85 ? 11.638 29.483 11.093 1.00 89.25 85 LEU A N 1
ATOM 606 C CA . LEU A 1 85 ? 11.248 30.478 12.091 1.00 89.25 85 LEU A CA 1
ATOM 607 C C . LEU A 1 85 ? 11.648 29.994 13.480 1.00 89.25 85 LEU A C 1
ATOM 609 O O . LEU A 1 85 ? 10.995 29.121 14.049 1.00 89.25 85 LEU A O 1
ATOM 613 N N . ASP A 1 86 ? 12.709 30.591 14.011 1.00 81.31 86 ASP A N 1
ATOM 614 C CA . ASP A 1 86 ? 13.251 30.271 15.330 1.00 81.31 86 ASP A CA 1
ATOM 615 C C . ASP A 1 86 ? 13.328 31.564 16.173 1.00 81.31 86 ASP A C 1
ATOM 617 O O . ASP A 1 86 ? 12.375 32.349 16.186 1.00 81.31 86 ASP A O 1
ATOM 621 N N . SER A 1 87 ? 14.441 31.857 16.857 1.00 80.25 87 SER A N 1
ATOM 622 C CA . SER A 1 87 ? 14.651 33.185 17.468 1.00 80.25 87 SER A CA 1
ATOM 623 C C . SER A 1 87 ? 14.805 34.315 16.437 1.00 80.25 87 SER A C 1
ATOM 625 O O . SER A 1 87 ? 14.613 35.484 16.764 1.00 80.25 87 SER A O 1
ATOM 627 N N . GLU A 1 88 ? 15.152 33.956 15.202 1.00 86.06 88 GLU A N 1
ATOM 628 C CA . GLU A 1 88 ? 15.239 34.793 14.003 1.00 86.06 88 GLU A CA 1
ATOM 629 C C . GLU A 1 88 ? 14.685 33.985 12.817 1.00 86.06 88 GLU A C 1
ATOM 631 O O . GLU A 1 88 ? 14.482 32.772 12.930 1.00 86.06 88 GLU A O 1
ATOM 636 N N . THR A 1 89 ? 14.423 34.635 11.683 1.00 91.25 89 THR A N 1
ATOM 637 C CA . THR A 1 89 ? 13.963 33.947 10.471 1.00 91.25 89 THR A CA 1
ATOM 638 C C . THR A 1 89 ? 15.138 33.680 9.541 1.00 91.25 89 THR A C 1
ATOM 640 O O . THR A 1 89 ? 15.699 34.624 8.990 1.00 91.25 89 THR A O 1
ATOM 643 N N . TRP A 1 90 ? 15.475 32.411 9.326 1.00 94.06 90 TRP A N 1
ATOM 644 C CA . TRP A 1 90 ? 16.529 31.969 8.407 1.00 94.06 90 TRP A CA 1
ATOM 645 C C . TRP A 1 90 ? 15.917 31.528 7.087 1.00 94.06 90 TRP A C 1
ATOM 647 O O . TRP A 1 90 ? 14.881 30.872 7.111 1.00 94.06 90 TRP A O 1
ATOM 657 N N . TYR A 1 91 ? 16.518 31.879 5.954 1.00 96.62 91 TYR A N 1
ATOM 658 C CA . TYR A 1 91 ? 16.001 31.502 4.641 1.00 96.62 91 TYR A CA 1
ATOM 659 C C . TYR A 1 91 ? 17.083 31.476 3.564 1.00 96.62 91 TYR A C 1
ATOM 661 O O . TYR A 1 91 ? 18.069 32.217 3.625 1.00 96.62 91 TYR A O 1
ATOM 669 N N . ASP A 1 92 ? 16.854 30.652 2.548 1.00 97.81 92 ASP A N 1
ATOM 670 C CA . ASP A 1 92 ? 17.676 30.561 1.347 1.00 97.81 92 ASP A CA 1
ATOM 671 C C . ASP A 1 92 ? 16.916 29.920 0.176 1.00 97.81 92 ASP A C 1
ATOM 673 O O . ASP A 1 92 ? 15.782 29.453 0.305 1.00 97.81 92 ASP A O 1
ATOM 677 N N . ILE A 1 93 ? 17.529 29.978 -1.006 1.00 98.31 93 ILE A N 1
ATOM 678 C CA . ILE A 1 93 ? 17.096 29.231 -2.188 1.00 98.31 93 ILE A CA 1
ATOM 679 C C . ILE A 1 93 ? 18.127 28.131 -2.433 1.00 98.31 93 ILE A C 1
ATOM 681 O O . ILE A 1 93 ? 19.323 28.377 -2.293 1.00 98.31 93 ILE A O 1
ATOM 685 N N . SER A 1 94 ? 17.697 26.954 -2.876 1.00 96.75 94 SER A N 1
ATOM 686 C CA . SER A 1 94 ? 18.592 25.855 -3.237 1.00 96.75 94 SER A CA 1
ATOM 687 C C . SER A 1 94 ? 18.255 25.289 -4.611 1.00 96.75 94 SER A C 1
ATOM 689 O O . SER A 1 94 ? 17.087 25.068 -4.942 1.00 96.75 94 SER A O 1
ATOM 691 N N . ILE A 1 95 ? 19.299 25.054 -5.413 1.00 95.81 95 ILE A N 1
ATOM 692 C CA . ILE A 1 95 ? 19.217 24.301 -6.674 1.00 95.81 95 ILE A CA 1
ATOM 693 C C . ILE A 1 95 ? 20.131 23.076 -6.685 1.00 95.81 95 ILE A C 1
ATOM 695 O O . ILE A 1 95 ? 20.524 22.567 -7.749 1.00 95.81 95 ILE A O 1
ATOM 699 N N . ILE A 1 96 ? 20.467 22.591 -5.489 1.00 93.25 96 ILE A N 1
ATOM 700 C CA . ILE A 1 96 ? 21.186 21.339 -5.295 1.00 93.25 96 ILE A CA 1
ATOM 701 C C . ILE A 1 96 ? 20.300 20.192 -5.816 1.00 93.25 96 ILE A C 1
ATOM 703 O O . ILE A 1 96 ? 19.160 20.045 -5.376 1.00 93.25 96 ILE A O 1
ATOM 707 N N . PRO A 1 97 ? 20.787 19.354 -6.747 1.00 88.19 97 PRO A N 1
ATOM 708 C CA . PRO A 1 97 ? 20.024 18.209 -7.230 1.00 88.19 97 PRO A CA 1
ATOM 709 C C . PRO A 1 97 ? 19.718 17.198 -6.119 1.00 88.19 97 PRO A C 1
ATOM 711 O O . PRO A 1 97 ? 20.509 17.045 -5.187 1.00 88.19 97 PRO A O 1
ATOM 714 N N . PRO A 1 98 ? 18.625 16.430 -6.227 1.00 82.56 98 PRO A N 1
ATOM 715 C CA . PRO A 1 98 ? 18.230 15.488 -5.192 1.00 82.56 98 PRO A CA 1
ATOM 716 C C . PRO A 1 98 ? 19.231 14.340 -5.032 1.00 82.56 98 PRO A C 1
ATOM 718 O O . PRO A 1 98 ? 19.630 13.673 -5.998 1.00 82.56 98 PRO A O 1
ATOM 721 N N . SER A 1 99 ? 19.588 14.070 -3.773 1.00 74.56 99 SER A N 1
ATOM 722 C CA . SER A 1 99 ? 20.567 13.047 -3.381 1.00 74.56 99 SER A CA 1
ATOM 723 C C . SER A 1 99 ? 21.845 13.143 -4.228 1.00 74.56 99 SER A C 1
ATOM 725 O O . SER A 1 99 ? 22.150 12.209 -4.984 1.00 74.56 99 SER A O 1
ATOM 727 N N . PRO A 1 100 ? 22.581 14.268 -4.152 1.00 72.75 100 PRO A N 1
ATOM 728 C CA . PRO A 1 100 ? 23.740 14.485 -5.010 1.00 72.75 100 PRO A CA 1
ATOM 729 C C . PRO A 1 100 ? 24.946 13.639 -4.564 1.00 72.75 100 PRO A C 1
ATOM 731 O O . PRO A 1 100 ? 25.934 13.542 -5.283 1.00 72.75 100 PRO A O 1
ATOM 734 N N . GLY A 1 101 ? 24.869 13.002 -3.388 1.00 73.12 101 GLY A N 1
ATOM 735 C CA . GLY A 1 101 ? 26.027 12.404 -2.734 1.00 73.12 101 GLY A CA 1
ATOM 736 C C . GLY A 1 101 ? 26.974 13.492 -2.230 1.00 73.12 101 GLY A C 1
ATOM 737 O O . GLY A 1 101 ? 26.539 14.586 -1.873 1.00 73.12 101 GLY A O 1
ATOM 738 N N . TYR A 1 102 ? 28.269 13.190 -2.191 1.00 77.31 102 TYR A N 1
ATOM 739 C CA . TYR A 1 102 ? 29.295 14.182 -1.886 1.00 77.31 102 TYR A CA 1
ATOM 740 C C . TYR A 1 102 ? 29.740 14.884 -3.177 1.00 77.31 102 TYR A C 1
ATOM 742 O O . TYR A 1 102 ? 30.283 14.234 -4.068 1.00 77.31 102 TYR A O 1
ATOM 750 N N . CYS A 1 103 ? 29.523 16.198 -3.263 1.00 86.56 103 CYS A N 1
ATOM 751 C CA . CYS A 1 103 ? 29.992 17.058 -4.351 1.00 86.56 103 CYS A CA 1
ATOM 752 C C . CYS A 1 103 ? 30.402 18.431 -3.788 1.00 86.56 103 CYS A C 1
ATOM 754 O O . CYS A 1 103 ? 29.716 18.989 -2.932 1.00 86.56 103 CYS A O 1
ATOM 756 N N . GLY A 1 104 ? 31.543 18.960 -4.234 1.00 86.56 104 GLY A N 1
ATOM 757 C CA . GLY A 1 104 ? 32.155 20.190 -3.716 1.00 86.56 104 GLY A CA 1
ATOM 758 C C . GLY A 1 104 ? 31.985 21.418 -4.612 1.00 86.56 104 GLY A C 1
ATOM 759 O O . GLY A 1 104 ? 32.535 22.472 -4.306 1.00 86.56 104 GLY A O 1
ATOM 760 N N . SER A 1 105 ? 31.271 21.292 -5.734 1.00 90.38 105 SER A N 1
ATOM 761 C CA . SER A 1 105 ? 31.017 22.387 -6.675 1.00 90.38 105 SER A CA 1
ATOM 762 C C . SER A 1 105 ? 29.709 22.185 -7.438 1.00 90.38 105 SER A C 1
ATOM 764 O O . SER A 1 105 ? 29.231 21.057 -7.574 1.00 90.38 105 SER A O 1
ATOM 766 N N . TYR A 1 106 ? 29.169 23.271 -8.002 1.00 89.38 106 TYR A N 1
ATOM 767 C CA . TYR A 1 106 ? 28.006 23.230 -8.895 1.00 89.38 106 TYR A CA 1
ATOM 768 C C . TYR A 1 106 ? 28.190 22.204 -10.026 1.00 89.38 106 TYR A C 1
ATOM 770 O O . TYR A 1 106 ? 27.314 21.381 -10.279 1.00 89.38 106 TYR A O 1
ATOM 778 N N . GLN A 1 107 ? 29.359 22.212 -10.676 1.00 89.31 107 GLN A N 1
ATOM 779 C CA . GLN A 1 107 ? 29.673 21.315 -11.787 1.00 89.31 107 GLN A CA 1
ATOM 780 C C . GLN A 1 107 ? 29.691 19.843 -11.359 1.00 89.31 107 GLN A C 1
ATOM 782 O O . GLN A 1 107 ? 29.174 19.001 -12.089 1.00 89.31 107 GLN A O 1
ATOM 787 N N . GLU A 1 108 ? 30.249 19.525 -10.186 1.00 87.88 108 GLU A N 1
ATOM 788 C CA . GLU A 1 108 ? 30.232 18.153 -9.664 1.00 87.88 108 GLU A CA 1
ATOM 789 C C . GLU A 1 108 ? 28.815 17.691 -9.326 1.00 87.88 108 GLU A C 1
ATOM 791 O O . GLU A 1 108 ? 28.436 16.585 -9.705 1.00 87.88 108 GLU A O 1
ATOM 796 N N . CYS A 1 109 ? 28.007 18.527 -8.665 1.00 86.88 109 CYS A N 1
ATOM 797 C CA . CYS A 1 109 ? 26.648 18.134 -8.288 1.00 86.88 109 CYS A CA 1
ATOM 798 C C . CYS A 1 109 ? 25.731 17.938 -9.507 1.00 86.88 109 CYS A C 1
ATOM 800 O O . CYS A 1 109 ? 24.766 17.180 -9.428 1.00 86.88 109 CYS A O 1
ATOM 802 N N . LYS A 1 110 ? 26.029 18.600 -10.633 1.00 84.56 110 LYS A N 1
ATOM 803 C CA . LYS A 1 110 ? 25.273 18.509 -11.894 1.00 84.56 110 LYS A CA 1
ATOM 804 C C . LYS A 1 110 ? 25.829 17.474 -12.879 1.00 84.56 110 LYS A C 1
ATOM 806 O O . LYS A 1 110 ? 25.296 17.347 -13.982 1.00 84.56 110 LYS A O 1
ATOM 811 N N . ALA A 1 111 ? 26.887 16.740 -12.526 1.00 80.25 111 ALA A N 1
ATOM 812 C CA . ALA A 1 111 ? 27.484 15.753 -13.419 1.00 80.25 111 ALA A CA 1
ATOM 813 C C . ALA A 1 111 ? 26.470 14.659 -13.808 1.00 80.25 111 ALA A C 1
ATOM 815 O O . ALA A 1 111 ? 25.786 14.075 -12.966 1.00 80.25 111 ALA A O 1
ATOM 816 N N . CYS A 1 112 ? 26.371 14.371 -15.105 1.00 72.56 112 CYS A N 1
ATOM 817 C CA . CYS A 1 112 ? 25.456 13.356 -15.615 1.00 72.56 112 CYS A CA 1
ATOM 818 C C . CYS A 1 112 ? 25.954 11.945 -15.285 1.00 72.56 112 CYS A C 1
ATOM 820 O O . CYS A 1 112 ? 27.134 11.634 -15.445 1.00 72.56 112 CYS A O 1
ATOM 822 N N . THR A 1 113 ? 25.033 11.071 -14.885 1.00 67.06 113 THR A N 1
ATOM 823 C CA . THR A 1 113 ? 25.306 9.645 -14.660 1.00 67.06 113 THR A CA 1
ATOM 824 C C . THR A 1 113 ? 24.635 8.799 -15.743 1.00 67.06 113 THR A C 1
ATOM 826 O O . THR A 1 113 ? 23.856 9.307 -16.551 1.00 67.06 113 THR A O 1
ATOM 829 N N . SER A 1 114 ? 24.876 7.486 -15.747 1.00 51.09 114 SER A N 1
ATOM 830 C CA . SER A 1 114 ? 24.133 6.538 -16.593 1.00 51.09 114 SER A CA 1
ATOM 831 C C . SER A 1 114 ? 22.624 6.504 -16.299 1.00 51.09 114 SER A C 1
ATOM 833 O O . SER A 1 114 ? 21.863 6.044 -17.143 1.00 51.09 114 SER A O 1
ATOM 835 N N . ALA A 1 115 ? 22.188 7.026 -15.145 1.00 57.78 115 ALA A N 1
ATOM 836 C CA . ALA A 1 115 ? 20.786 7.208 -14.766 1.00 57.78 115 ALA A CA 1
ATOM 837 C C . ALA A 1 115 ? 20.215 8.592 -15.160 1.00 57.78 115 ALA A C 1
ATOM 839 O O . ALA A 1 115 ? 19.105 8.936 -14.760 1.00 57.78 115 ALA A O 1
ATOM 840 N N . GLY A 1 116 ? 20.962 9.393 -15.931 1.00 65.88 116 GLY A N 1
ATOM 841 C CA . GLY A 1 116 ? 20.574 10.733 -16.379 1.00 65.88 116 GLY A CA 1
ATOM 842 C C . GLY A 1 116 ? 21.265 11.868 -15.615 1.00 65.88 116 GLY A C 1
ATOM 843 O O . GLY A 1 116 ? 21.993 11.652 -14.639 1.00 65.88 116 GLY A O 1
ATOM 844 N N . CYS A 1 117 ? 21.063 13.096 -16.096 1.00 69.81 117 CYS A N 1
ATOM 845 C CA . CYS A 1 117 ? 21.517 14.318 -15.432 1.00 69.81 117 CYS A CA 1
ATOM 846 C C . CYS A 1 117 ? 20.444 14.755 -14.430 1.00 69.81 117 CYS A C 1
ATOM 848 O O . CYS A 1 117 ? 19.284 14.924 -14.806 1.00 69.81 117 CYS A O 1
ATOM 850 N N . LYS A 1 118 ? 20.816 14.929 -13.161 1.00 68.88 118 LYS A N 1
ATOM 851 C CA . LYS A 1 118 ? 19.893 15.431 -12.140 1.00 68.88 118 LYS A CA 1
ATOM 852 C C . LYS A 1 118 ? 19.929 16.955 -12.135 1.00 68.88 118 LYS A C 1
ATOM 854 O O . LYS A 1 118 ? 21.008 17.544 -12.086 1.00 68.88 118 LYS A O 1
ATOM 859 N N . THR A 1 119 ? 18.763 17.589 -12.147 1.00 81.62 119 THR A N 1
ATOM 860 C CA . THR A 1 119 ? 18.640 19.041 -11.970 1.00 81.62 119 THR A CA 1
ATOM 861 C C . THR A 1 119 ? 18.062 19.312 -10.586 1.00 81.62 119 THR A C 1
ATOM 863 O O . THR A 1 119 ? 17.371 18.484 -10.013 1.00 81.62 119 THR A O 1
ATOM 866 N N . GLY A 1 120 ? 18.378 20.461 -10.007 1.00 89.56 120 GLY A N 1
ATOM 867 C CA . GLY A 1 120 ? 17.753 20.940 -8.767 1.00 89.56 120 GLY A CA 1
ATOM 868 C C . GLY A 1 120 ? 16.923 22.179 -9.065 1.00 89.56 120 GLY A C 1
ATOM 869 O O . GLY A 1 120 ? 16.719 23.017 -8.210 1.00 89.56 120 GLY A O 1
ATOM 870 N N . PHE A 1 121 ? 16.534 22.350 -10.324 1.00 94.31 121 PHE A N 1
ATOM 871 C CA . PHE A 1 121 ? 15.901 23.552 -10.826 1.00 94.31 121 PHE A CA 1
ATOM 872 C C . PHE A 1 121 ? 14.772 23.142 -11.753 1.00 94.31 121 PHE A C 1
ATOM 874 O O . PHE A 1 121 ? 14.932 22.240 -12.583 1.00 94.31 121 PHE A O 1
ATOM 881 N N . ASN A 1 122 ? 13.649 23.833 -11.620 1.00 94.12 122 ASN A N 1
ATOM 882 C CA . ASN A 1 122 ? 12.498 23.662 -12.498 1.00 94.12 122 ASN A CA 1
ATOM 883 C C . ASN A 1 122 ? 11.779 24.979 -12.804 1.00 94.12 122 ASN A C 1
ATOM 885 O O . ASN A 1 122 ? 11.250 25.131 -13.901 1.00 94.12 122 ASN A O 1
ATOM 889 N N . VAL A 1 123 ? 11.780 25.933 -11.874 1.00 96.81 123 VAL A N 1
ATOM 890 C CA . VAL A 1 123 ? 11.162 27.246 -12.062 1.00 96.81 123 VAL A CA 1
ATOM 891 C C . VAL A 1 123 ? 12.046 28.349 -11.465 1.00 96.81 123 VAL A C 1
ATOM 893 O O . VAL A 1 123 ? 12.634 28.136 -10.400 1.00 96.81 123 VAL A O 1
ATOM 896 N N . PRO A 1 124 ? 12.140 29.532 -12.100 1.00 97.69 124 PRO A N 1
ATOM 897 C CA . PRO A 1 124 ? 12.790 30.690 -11.496 1.00 97.69 124 PRO A CA 1
ATOM 898 C C . PRO A 1 124 ? 12.061 31.125 -10.220 1.00 97.69 124 PRO A C 1
ATOM 900 O O . PRO A 1 124 ? 10.834 31.260 -10.233 1.00 97.69 124 PRO A O 1
ATOM 903 N N . VAL A 1 125 ? 12.791 31.406 -9.141 1.00 98.12 125 VAL A N 1
ATOM 904 C CA . VAL A 1 125 ? 12.218 31.856 -7.860 1.00 98.12 125 VAL A CA 1
ATOM 905 C C . VAL A 1 125 ? 12.991 33.055 -7.323 1.00 98.12 125 VAL A C 1
ATOM 907 O O . VAL A 1 125 ? 14.219 33.075 -7.342 1.00 98.12 125 VAL A O 1
ATOM 910 N N . SER A 1 126 ? 12.267 34.049 -6.812 1.00 98.25 126 SER A N 1
ATOM 911 C CA . SER A 1 126 ? 12.829 35.071 -5.924 1.00 98.25 126 SER A CA 1
ATOM 912 C C . SER A 1 126 ? 12.107 35.063 -4.585 1.00 98.25 126 SER A C 1
ATOM 914 O O . SER A 1 126 ? 10.881 34.939 -4.573 1.00 98.25 126 SER A O 1
ATOM 916 N N . VAL A 1 127 ? 12.825 35.298 -3.490 1.00 98.06 127 VAL A N 1
ATOM 917 C CA . VAL A 1 127 ? 12.243 35.536 -2.160 1.00 98.06 127 VAL A CA 1
ATOM 918 C C . VAL A 1 127 ? 12.655 36.916 -1.665 1.00 98.06 127 VAL A C 1
ATOM 920 O O . VAL A 1 127 ? 13.828 37.283 -1.714 1.00 98.06 127 VAL A O 1
ATOM 923 N N . LYS A 1 128 ? 11.683 37.715 -1.221 1.00 97.25 128 LYS A N 1
ATOM 924 C CA . LYS A 1 128 ? 11.896 39.096 -0.788 1.00 97.25 128 LYS A CA 1
ATOM 925 C C . LYS A 1 128 ? 11.262 39.347 0.582 1.00 97.25 128 LYS A C 1
ATOM 927 O O . LYS A 1 128 ? 10.040 39.245 0.689 1.00 97.25 128 LYS A O 1
ATOM 932 N N . PRO A 1 129 ? 12.043 39.772 1.591 1.00 96.38 129 PRO A N 1
ATOM 933 C CA . PRO A 1 129 ? 11.487 40.267 2.844 1.00 96.38 129 PRO A CA 1
ATOM 934 C C . PRO A 1 129 ? 10.654 41.533 2.602 1.00 96.38 129 PRO A C 1
ATOM 936 O O . PRO A 1 129 ? 11.128 42.491 1.980 1.00 96.38 129 PRO A O 1
ATOM 939 N N . LYS A 1 130 ? 9.419 41.565 3.102 1.00 91.94 130 LYS A N 1
ATOM 940 C CA . LYS A 1 130 ? 8.506 42.716 2.971 1.00 91.94 130 LYS A CA 1
ATOM 941 C C . LYS A 1 130 ? 8.863 43.843 3.943 1.00 91.94 130 LYS A C 1
ATOM 943 O O . LYS A 1 130 ? 8.660 45.016 3.632 1.00 91.94 130 LYS A O 1
ATOM 948 N N . GLN A 1 131 ? 9.466 43.484 5.072 1.00 89.56 131 GLN A N 1
ATOM 949 C CA . GLN A 1 131 ? 10.011 44.372 6.094 1.00 89.56 131 GLN A CA 1
ATOM 950 C C . GLN A 1 131 ? 11.441 43.959 6.452 1.00 89.56 131 GLN A C 1
ATOM 952 O O . GLN A 1 131 ? 11.913 42.904 6.040 1.00 89.56 131 GLN A O 1
ATOM 957 N N . ASN A 1 132 ? 12.144 44.809 7.205 1.00 85.62 132 ASN A N 1
ATOM 958 C CA . ASN A 1 132 ? 13.489 44.557 7.749 1.00 85.62 132 ASN A CA 1
ATOM 959 C C . ASN A 1 132 ? 14.622 44.369 6.714 1.00 85.62 132 ASN A C 1
ATOM 961 O O . ASN A 1 132 ? 15.784 44.230 7.105 1.00 85.62 132 ASN A O 1
ATOM 965 N N . SER A 1 133 ? 14.305 44.451 5.414 1.00 82.25 133 SER A N 1
ATOM 966 C CA . SER A 1 133 ? 15.273 44.450 4.311 1.00 82.25 133 SER A CA 1
ATOM 967 C C . SER A 1 133 ? 16.395 45.475 4.536 1.00 82.25 133 SER A C 1
ATOM 969 O O . SER A 1 133 ? 16.128 46.639 4.833 1.00 82.25 133 SER A O 1
ATOM 971 N N . GLY A 1 134 ? 17.647 45.050 4.351 1.00 74.94 134 GLY A N 1
ATOM 972 C CA . GLY A 1 134 ? 18.855 45.863 4.535 1.00 74.94 134 GLY A CA 1
ATOM 973 C C . GLY A 1 134 ? 19.471 45.799 5.938 1.00 74.94 134 GLY A C 1
ATOM 974 O O . GLY A 1 134 ? 20.487 46.449 6.177 1.00 74.94 134 GLY A O 1
ATOM 975 N N . THR A 1 135 ? 18.894 45.020 6.857 1.00 77.25 135 THR A N 1
ATOM 976 C CA . THR A 1 135 ? 19.455 44.794 8.199 1.00 77.25 135 THR A CA 1
ATOM 977 C C . THR A 1 135 ? 20.242 43.485 8.223 1.00 77.25 135 THR A C 1
ATOM 979 O O . THR A 1 135 ? 19.660 42.417 8.056 1.00 77.25 135 THR A O 1
ATOM 982 N N . GLY A 1 136 ? 21.561 43.544 8.430 1.00 82.06 136 GLY A N 1
ATOM 983 C CA . GLY A 1 136 ? 22.412 42.346 8.421 1.00 82.06 136 GLY A CA 1
ATOM 984 C C . GLY A 1 136 ? 22.401 41.648 7.057 1.00 82.06 136 GLY A C 1
ATOM 985 O O . GLY A 1 136 ? 22.701 42.279 6.047 1.00 82.06 136 GLY A O 1
ATOM 986 N N . THR A 1 137 ? 22.038 40.362 7.035 1.00 91.56 137 THR A N 1
ATOM 987 C CA . THR A 1 137 ? 21.855 39.580 5.792 1.00 91.56 137 THR A CA 1
ATOM 988 C C . THR A 1 137 ? 20.387 39.512 5.349 1.00 91.56 137 THR A C 1
ATOM 990 O O . THR A 1 137 ? 20.034 38.728 4.485 1.00 91.56 137 THR A O 1
ATOM 993 N N . CYS A 1 138 ? 19.490 40.331 5.901 1.00 94.12 138 CYS A N 1
ATOM 994 C CA . CYS A 1 138 ? 18.091 40.340 5.480 1.00 94.12 138 CYS A CA 1
ATOM 995 C C . CYS A 1 138 ? 17.951 41.056 4.126 1.00 94.12 138 CYS A C 1
ATOM 997 O O . CYS A 1 138 ? 17.768 42.274 4.083 1.00 94.12 138 CYS A O 1
ATOM 999 N N . THR A 1 139 ? 18.072 40.338 3.010 1.00 95.81 139 THR A N 1
ATOM 1000 C CA . THR A 1 139 ? 18.037 40.899 1.651 1.00 95.81 139 THR A CA 1
ATOM 1001 C C . THR A 1 139 ? 17.296 39.986 0.671 1.00 95.81 139 THR A C 1
ATOM 1003 O O . THR A 1 139 ? 17.254 38.780 0.873 1.00 95.81 139 THR A O 1
ATOM 1006 N N . PRO A 1 140 ? 16.719 40.518 -0.420 1.00 96.25 140 PRO A N 1
ATOM 1007 C CA . PRO A 1 140 ? 16.085 39.673 -1.429 1.00 96.25 140 PRO A CA 1
ATOM 1008 C C . PRO A 1 140 ? 17.086 38.702 -2.076 1.00 96.25 140 PRO A C 1
ATOM 1010 O O . PRO A 1 140 ? 18.212 39.113 -2.352 1.00 96.25 140 PRO A O 1
ATOM 1013 N N . LEU A 1 141 ? 16.649 37.474 -2.368 1.00 97.94 141 LEU A N 1
ATOM 1014 C CA . LEU A 1 141 ? 17.433 36.450 -3.071 1.00 97.94 141 LEU A CA 1
ATOM 1015 C C . LEU A 1 141 ? 16.796 36.109 -4.415 1.00 97.94 141 LEU A C 1
ATOM 1017 O O . LEU A 1 141 ? 15.564 36.072 -4.535 1.00 97.94 141 LEU A O 1
ATOM 1021 N N . TYR A 1 142 ? 17.639 35.827 -5.405 1.00 97.50 142 TYR A N 1
ATOM 1022 C CA . TYR A 1 142 ? 17.230 35.624 -6.789 1.00 97.50 142 TYR A CA 1
ATOM 1023 C C . TYR A 1 142 ? 17.862 34.367 -7.396 1.00 97.50 142 TYR A C 1
ATOM 1025 O O . TYR A 1 142 ? 19.073 34.160 -7.330 1.00 97.50 142 TYR A O 1
ATOM 1033 N N . CYS A 1 143 ? 17.035 33.540 -8.038 1.00 97.56 143 CYS A N 1
ATOM 1034 C CA . CYS A 1 143 ? 17.491 32.382 -8.794 1.00 97.56 143 CYS A CA 1
ATOM 1035 C C . CYS A 1 143 ? 16.728 32.214 -10.117 1.00 97.56 143 CYS A C 1
ATOM 1037 O O . CYS A 1 143 ? 15.606 31.701 -10.144 1.00 97.56 143 CYS A O 1
ATOM 1039 N N . ALA A 1 144 ? 17.341 32.653 -11.222 1.00 94.94 144 ALA A N 1
ATOM 1040 C CA . ALA A 1 144 ? 16.677 32.769 -12.519 1.00 94.94 144 ALA A CA 1
ATOM 1041 C C . ALA A 1 144 ? 16.756 31.509 -13.397 1.00 94.94 144 ALA A C 1
ATOM 1043 O O . ALA A 1 144 ? 15.865 31.301 -14.214 1.00 94.94 144 ALA A O 1
ATOM 1044 N N . ALA A 1 145 ? 17.797 30.685 -13.266 1.00 93.69 145 ALA A N 1
ATOM 1045 C CA . ALA A 1 145 ? 18.040 29.544 -14.155 1.00 93.69 145 ALA A CA 1
ATOM 1046 C C . ALA A 1 145 ? 18.925 28.483 -13.489 1.00 93.69 145 ALA A C 1
ATOM 1048 O O . ALA A 1 145 ? 19.670 28.808 -12.575 1.00 93.69 145 ALA A O 1
ATOM 1049 N N . ASP A 1 146 ? 18.937 27.239 -13.983 1.00 92.75 146 ASP A N 1
ATOM 1050 C CA . ASP A 1 146 ? 19.885 26.209 -13.518 1.00 92.75 146 ASP A CA 1
ATOM 1051 C C . ASP A 1 146 ? 21.337 26.570 -13.910 1.00 92.75 146 ASP A C 1
ATOM 1053 O O . ASP A 1 146 ? 21.888 26.091 -14.905 1.00 92.75 146 ASP A O 1
ATOM 1057 N N . SER A 1 147 ? 21.940 27.506 -13.174 1.00 92.31 147 SER A N 1
ATOM 1058 C CA . SER A 1 147 ? 23.128 28.256 -13.577 1.00 92.31 147 SER A CA 1
ATOM 1059 C C . SER A 1 147 ? 23.838 28.828 -12.353 1.00 92.31 147 SER A C 1
ATOM 1061 O O . SER A 1 147 ? 23.238 29.520 -11.532 1.00 92.31 147 SER A O 1
ATOM 1063 N N . ALA A 1 148 ? 25.152 28.608 -12.261 1.00 91.44 148 ALA A N 1
ATOM 1064 C CA . ALA A 1 148 ? 25.964 29.144 -11.166 1.00 91.44 148 ALA A CA 1
ATOM 1065 C C . ALA A 1 148 ? 26.022 30.685 -11.142 1.00 91.44 148 ALA A C 1
ATOM 1067 O O . ALA A 1 148 ? 26.361 31.274 -10.119 1.00 91.44 148 ALA A O 1
ATOM 1068 N N . THR A 1 149 ? 25.731 31.342 -12.269 1.00 94.44 149 THR A N 1
ATOM 1069 C CA . THR A 1 149 ? 25.765 32.806 -12.385 1.00 94.44 149 THR A CA 1
ATOM 1070 C C . THR A 1 149 ? 24.381 33.419 -12.214 1.00 94.44 149 THR A C 1
ATOM 1072 O O . THR A 1 149 ? 24.246 34.425 -11.531 1.00 94.44 149 THR A O 1
ATOM 1075 N N . GLU A 1 150 ? 23.349 32.816 -12.804 1.00 94.50 150 GLU A N 1
ATOM 1076 C CA . GLU A 1 150 ? 21.979 33.352 -12.760 1.00 94.50 150 GLU A CA 1
ATOM 1077 C C . GLU A 1 150 ? 21.205 32.918 -11.500 1.00 94.50 150 GLU A C 1
ATOM 1079 O O . GLU A 1 150 ? 20.149 33.477 -11.207 1.00 94.50 150 GLU A O 1
ATOM 1084 N N . CYS A 1 151 ? 21.749 31.966 -10.734 1.00 95.56 151 CYS A N 1
ATOM 1085 C CA . CYS A 1 151 ? 21.334 31.611 -9.373 1.00 95.56 151 CYS A CA 1
ATOM 1086 C C . CYS A 1 151 ? 22.488 31.749 -8.370 1.00 95.56 151 CYS A C 1
ATOM 1088 O O . CYS A 1 151 ? 22.669 30.897 -7.504 1.00 95.56 151 CYS A O 1
ATOM 1090 N N . SER A 1 152 ? 23.286 32.819 -8.469 1.00 95.81 152 SER A N 1
ATOM 1091 C CA . SER A 1 152 ? 24.431 33.035 -7.571 1.00 95.81 152 SER A CA 1
ATOM 1092 C C . SER A 1 152 ? 24.057 33.189 -6.092 1.00 95.81 152 SER A C 1
ATOM 1094 O O . SER A 1 152 ? 24.922 33.001 -5.232 1.00 95.81 152 SER A O 1
ATOM 1096 N N . ASP A 1 153 ? 22.802 33.535 -5.795 1.00 96.38 153 ASP A N 1
ATOM 1097 C CA . ASP A 1 153 ? 22.291 33.702 -4.428 1.00 96.38 153 ASP A CA 1
ATOM 1098 C C . ASP A 1 153 ? 21.848 32.370 -3.798 1.00 96.38 153 ASP A C 1
ATOM 1100 O O . ASP A 1 153 ? 21.663 32.303 -2.585 1.00 96.38 153 ASP A O 1
ATOM 1104 N N . ALA A 1 154 ? 21.679 31.315 -4.602 1.00 97.12 154 ALA A N 1
ATOM 1105 C CA . ALA A 1 154 ? 21.200 30.016 -4.148 1.00 97.12 154 ALA A CA 1
ATOM 1106 C C . ALA A 1 154 ? 22.345 29.089 -3.714 1.00 97.12 154 ALA A C 1
ATOM 1108 O O . ALA A 1 154 ? 23.476 29.204 -4.190 1.00 97.12 154 ALA A O 1
ATOM 1109 N N . TYR A 1 155 ? 22.028 28.105 -2.874 1.00 97.12 155 TYR A N 1
ATOM 1110 C CA . TYR A 1 155 ? 22.867 26.936 -2.649 1.00 97.12 155 TYR A CA 1
ATOM 1111 C C . TYR A 1 155 ? 23.049 26.157 -3.954 1.00 97.12 155 TYR A C 1
ATOM 1113 O O . TYR A 1 155 ? 22.093 25.642 -4.545 1.00 97.12 155 TYR A O 1
ATOM 1121 N N . LEU A 1 156 ? 24.303 26.057 -4.396 1.00 94.38 156 LEU A N 1
ATOM 1122 C CA . LEU A 1 156 ? 24.680 25.339 -5.617 1.00 94.38 156 LEU A CA 1
ATOM 1123 C C . LEU A 1 156 ? 25.212 23.925 -5.341 1.00 94.38 156 LEU A C 1
ATOM 1125 O O . LEU A 1 156 ? 25.176 23.061 -6.218 1.00 94.38 156 LEU A O 1
ATOM 1129 N N . PHE A 1 157 ? 25.726 23.698 -4.132 1.00 92.12 157 PHE A N 1
ATOM 1130 C CA . PHE A 1 157 ? 26.254 22.425 -3.639 1.00 92.12 157 PHE A CA 1
ATOM 1131 C C . PHE A 1 157 ? 26.182 22.387 -2.097 1.00 92.12 157 PHE A C 1
ATOM 1133 O O . PHE A 1 157 ? 26.112 23.446 -1.474 1.00 92.12 157 PHE A O 1
ATOM 1140 N N . PRO A 1 158 ? 26.225 21.203 -1.449 1.00 88.81 158 PRO A N 1
ATOM 1141 C CA . PRO A 1 158 ? 25.932 21.071 -0.013 1.00 88.81 158 PRO A CA 1
ATOM 1142 C C . PRO A 1 158 ? 26.827 21.867 0.945 1.00 88.81 158 PRO A C 1
ATOM 1144 O O . PRO A 1 158 ? 26.405 22.179 2.049 1.00 88.81 158 PRO A O 1
ATOM 1147 N N . MET A 1 159 ? 28.065 22.174 0.551 1.00 85.50 159 MET A N 1
ATOM 1148 C CA . MET A 1 159 ? 29.025 22.906 1.391 1.00 85.50 159 MET A CA 1
ATOM 1149 C C . MET A 1 159 ? 29.087 24.407 1.072 1.00 85.50 159 MET A C 1
ATOM 1151 O O . MET A 1 159 ? 30.004 25.091 1.532 1.00 85.50 159 MET A O 1
ATOM 1155 N N . ASP A 1 160 ? 28.135 24.935 0.300 1.00 86.06 160 ASP A N 1
ATOM 1156 C CA . ASP A 1 160 ? 28.048 26.355 -0.054 1.00 86.06 160 ASP A CA 1
ATOM 1157 C C . ASP A 1 160 ? 27.471 27.201 1.099 1.00 86.06 160 ASP A C 1
ATOM 1159 O O . ASP A 1 160 ? 26.530 27.968 0.941 1.00 86.06 160 ASP A O 1
ATOM 1163 N N . ASN A 1 161 ? 28.038 27.065 2.300 1.00 82.88 161 ASN A N 1
ATOM 1164 C CA . ASN A 1 161 ? 27.492 27.583 3.567 1.00 82.88 161 ASN A CA 1
ATOM 1165 C C . ASN A 1 161 ? 27.454 29.125 3.679 1.00 82.88 161 ASN A C 1
ATOM 1167 O O . ASN A 1 161 ? 27.248 29.669 4.761 1.00 82.88 161 ASN A O 1
ATOM 1171 N N . THR A 1 162 ? 27.706 29.846 2.585 1.00 87.88 162 THR A N 1
ATOM 1172 C CA . THR A 1 162 ? 27.651 31.314 2.517 1.00 87.88 162 THR A CA 1
ATOM 1173 C C . THR A 1 162 ? 26.286 31.844 2.069 1.00 87.88 162 THR A C 1
ATOM 1175 O O . THR A 1 162 ? 26.108 33.058 2.009 1.00 87.88 162 THR A O 1
ATOM 1178 N N . LYS A 1 163 ? 25.339 30.955 1.730 1.00 92.31 163 LYS A N 1
ATOM 1179 C CA . LYS A 1 163 ? 24.082 31.305 1.047 1.00 92.31 163 LYS A CA 1
ATOM 1180 C C . LYS A 1 163 ? 22.874 31.484 1.963 1.00 92.31 163 LYS A C 1
ATOM 1182 O O . LYS A 1 163 ? 21.889 32.079 1.538 1.00 92.31 163 LYS A O 1
ATOM 1187 N N . THR A 1 164 ? 22.941 31.046 3.219 1.00 92.25 164 THR A N 1
ATOM 1188 C CA . THR A 1 164 ? 21.848 31.278 4.175 1.00 92.25 164 THR A CA 1
ATOM 1189 C C . THR A 1 164 ? 21.811 32.733 4.634 1.00 92.25 164 THR A C 1
ATOM 1191 O O . THR A 1 164 ? 22.814 33.286 5.087 1.00 92.25 164 THR A O 1
ATOM 1194 N N . HIS A 1 165 ? 20.628 33.334 4.548 1.00 93.88 165 HIS A N 1
ATOM 1195 C CA . HIS A 1 165 ? 20.343 34.694 4.990 1.00 93.88 165 HIS A CA 1
ATOM 1196 C C . HIS A 1 165 ? 19.422 34.660 6.215 1.00 93.88 165 HIS A C 1
ATOM 1198 O O . HIS A 1 165 ? 18.711 33.683 6.451 1.00 93.88 165 HIS A O 1
ATOM 1204 N N . HIS A 1 166 ? 19.429 35.726 7.014 1.00 93.25 166 HIS A N 1
ATOM 1205 C CA . HIS A 1 166 ? 18.523 35.862 8.153 1.00 93.25 166 HIS A CA 1
ATOM 1206 C C . HIS A 1 166 ? 17.896 37.247 8.241 1.00 93.25 166 HIS A C 1
ATOM 1208 O O . HIS A 1 166 ? 18.505 38.260 7.895 1.00 93.25 166 HIS A O 1
ATOM 1214 N N . CYS A 1 167 ? 16.669 37.273 8.744 1.00 94.00 167 CYS A N 1
ATOM 1215 C CA . CYS A 1 167 ? 15.907 38.461 9.089 1.00 94.00 167 CYS A CA 1
ATOM 1216 C C . CYS A 1 167 ? 15.479 38.402 10.563 1.00 94.00 167 CYS A C 1
ATOM 1218 O O . CYS A 1 167 ? 15.382 37.310 11.130 1.00 94.00 167 CYS A O 1
ATOM 1220 N N . PRO A 1 168 ? 15.155 39.549 11.190 1.00 90.94 168 PRO A N 1
ATOM 1221 C CA . PRO A 1 168 ? 14.479 39.559 12.484 1.00 90.94 168 PRO A CA 1
ATOM 1222 C C . PRO A 1 168 ? 13.234 38.662 12.480 1.00 90.94 168 PRO A C 1
ATOM 1224 O O . PRO A 1 168 ? 12.571 38.530 11.446 1.00 90.94 168 PRO A O 1
ATOM 1227 N N . ALA A 1 169 ? 12.900 38.079 13.633 1.00 83.56 169 ALA A N 1
ATOM 1228 C CA . ALA A 1 169 ? 11.721 37.226 13.775 1.00 83.56 169 ALA A CA 1
ATOM 1229 C C . ALA A 1 169 ? 10.427 37.923 13.306 1.00 83.56 169 ALA A C 1
ATOM 1231 O O . ALA A 1 169 ? 10.301 39.149 13.384 1.00 83.56 169 ALA A O 1
ATOM 1232 N N . SER A 1 170 ? 9.466 37.125 12.831 1.00 80.88 170 SER A N 1
ATOM 1233 C CA . SER A 1 170 ? 8.182 37.596 12.281 1.00 80.88 170 SER A CA 1
ATOM 1234 C C . SER A 1 170 ? 8.322 38.517 11.056 1.00 80.88 170 SER A C 1
ATOM 1236 O O . SER A 1 170 ? 7.500 39.406 10.825 1.00 80.88 170 SER A O 1
ATOM 1238 N N . THR A 1 171 ? 9.390 38.354 10.269 1.00 91.62 171 THR A N 1
ATOM 1239 C CA . THR A 1 171 ? 9.493 39.001 8.954 1.00 91.62 171 THR A CA 1
ATOM 1240 C C . THR A 1 171 ? 8.606 38.260 7.951 1.00 91.62 171 THR A C 1
ATOM 1242 O O . THR A 1 171 ? 8.645 37.035 7.900 1.00 91.62 171 THR A O 1
ATOM 1245 N N . ASP A 1 172 ? 7.817 38.983 7.162 1.00 94.12 172 ASP A N 1
ATOM 1246 C CA . ASP A 1 172 ? 6.957 38.444 6.108 1.00 94.12 172 ASP A CA 1
ATOM 1247 C C . ASP A 1 172 ? 7.690 38.463 4.770 1.00 94.12 172 ASP A C 1
ATOM 1249 O O . ASP A 1 172 ? 8.562 39.309 4.538 1.00 94.12 172 ASP A O 1
ATOM 1253 N N . PHE A 1 173 ? 7.302 37.573 3.858 1.00 97.31 173 PHE A N 1
ATOM 1254 C CA . PHE A 1 173 ? 8.006 37.395 2.590 1.00 97.31 173 PHE A CA 1
ATOM 1255 C C . PHE A 1 173 ? 7.062 37.336 1.391 1.00 97.31 173 PHE A C 1
ATOM 1257 O O . PHE A 1 173 ? 5.996 36.721 1.438 1.00 97.31 173 PHE A O 1
ATOM 1264 N N . ASP A 1 174 ? 7.508 37.931 0.287 1.00 97.38 174 ASP A N 1
ATOM 1265 C CA . ASP A 1 174 ? 6.962 37.693 -1.046 1.00 97.38 174 ASP A CA 1
ATOM 1266 C C . ASP A 1 174 ? 7.862 36.688 -1.781 1.00 97.38 174 ASP A C 1
ATOM 1268 O O . ASP A 1 174 ? 9.064 36.909 -1.940 1.00 97.38 174 ASP A O 1
ATOM 1272 N N . VAL A 1 175 ? 7.275 35.594 -2.262 1.00 98.25 175 VAL A N 1
ATOM 1273 C CA . VAL A 1 175 ? 7.933 34.556 -3.062 1.00 98.25 175 VAL A CA 1
ATOM 1274 C C . VAL A 1 175 ? 7.362 34.622 -4.466 1.00 98.25 175 VAL A C 1
ATOM 1276 O O . VAL A 1 175 ? 6.171 34.413 -4.652 1.00 98.25 175 VAL A O 1
ATOM 1279 N N . THR A 1 176 ? 8.180 34.934 -5.466 1.00 98.25 176 THR A N 1
ATOM 1280 C CA . THR A 1 176 ? 7.706 35.101 -6.847 1.00 98.25 176 THR A CA 1
ATOM 1281 C C . THR A 1 176 ? 8.274 34.022 -7.754 1.00 98.25 176 THR A C 1
ATOM 1283 O O . THR A 1 176 ? 9.485 33.962 -7.966 1.00 98.25 176 THR A O 1
ATOM 1286 N N . PHE A 1 177 ? 7.388 33.209 -8.326 1.00 97.62 177 PHE A N 1
ATOM 1287 C CA . PHE A 1 177 ? 7.713 32.246 -9.376 1.00 97.62 177 PHE A CA 1
ATOM 1288 C C . PHE A 1 177 ? 7.766 32.936 -10.740 1.00 97.62 177 PHE A C 1
ATOM 1290 O O . PHE A 1 177 ? 6.961 33.832 -11.010 1.00 97.62 177 PHE A O 1
ATOM 1297 N N . CYS A 1 178 ? 8.704 32.517 -11.592 1.00 96.56 178 CYS A N 1
ATOM 1298 C CA . CYS A 1 178 ? 8.983 33.122 -12.899 1.00 96.56 178 CYS A CA 1
ATOM 1299 C C . CYS A 1 178 ? 9.257 34.633 -12.818 1.00 96.56 178 CYS A C 1
ATOM 1301 O O . CYS A 1 178 ? 8.834 35.410 -13.672 1.00 96.56 178 CYS A O 1
ATOM 1303 N N . TYR A 1 179 ? 9.964 35.085 -11.775 1.00 92.88 179 TYR A N 1
ATOM 1304 C CA . TYR A 1 179 ? 10.272 36.511 -11.596 1.00 92.88 179 TYR A CA 1
ATOM 1305 C C . TYR A 1 179 ? 11.165 37.085 -12.713 1.00 92.88 179 TYR A C 1
ATOM 1307 O O . TYR A 1 179 ? 11.135 38.295 -12.944 1.00 92.88 179 TYR A O 1
ATOM 1315 N N . ALA A 1 180 ? 11.955 36.227 -13.368 1.00 85.12 180 ALA A N 1
ATOM 1316 C CA . ALA A 1 180 ? 12.911 36.580 -14.415 1.00 85.12 180 ALA A CA 1
ATOM 1317 C C . ALA A 1 180 ? 12.315 36.528 -15.837 1.00 85.12 180 ALA A C 1
ATOM 1319 O O . ALA A 1 180 ? 12.930 37.042 -16.774 1.00 85.12 180 ALA A O 1
ATOM 1320 N N . ASP A 1 181 ? 11.110 35.971 -16.005 1.00 77.50 181 ASP A N 1
ATOM 1321 C CA . ASP A 1 181 ? 10.467 35.839 -17.312 1.00 77.50 181 ASP A CA 1
ATOM 1322 C C . ASP A 1 181 ? 9.946 37.204 -17.777 1.00 77.50 181 ASP A C 1
ATOM 1324 O O . ASP A 1 181 ? 8.880 37.685 -17.386 1.00 77.50 181 ASP A O 1
ATOM 1328 N N . SER A 1 182 ? 10.726 37.864 -18.629 1.00 47.09 182 SER A N 1
ATOM 1329 C CA . SER A 1 182 ? 10.312 39.107 -19.272 1.00 47.09 182 SER A CA 1
ATOM 1330 C C . SER A 1 182 ? 9.516 38.808 -20.550 1.00 47.09 182 SER A C 1
ATOM 1332 O O . SER A 1 182 ? 10.088 38.447 -21.572 1.00 47.09 182 SER A O 1
ATOM 1334 N N . ALA A 1 183 ? 8.201 39.049 -20.476 1.00 45.66 183 ALA A N 1
ATOM 1335 C CA . ALA A 1 183 ? 7.245 39.257 -21.574 1.00 45.66 183 ALA A CA 1
ATOM 1336 C C . ALA A 1 183 ? 6.846 38.056 -22.467 1.00 45.66 183 ALA A C 1
ATOM 1338 O O . ALA A 1 183 ? 7.414 37.843 -23.531 1.00 45.66 183 ALA A O 1
ATOM 1339 N N . ALA A 1 184 ? 5.714 37.415 -22.144 1.00 31.97 184 ALA A N 1
ATOM 1340 C CA . ALA A 1 184 ? 4.732 36.965 -23.143 1.00 31.97 184 ALA A CA 1
ATOM 1341 C C . ALA A 1 184 ? 3.359 36.724 -22.488 1.00 31.97 184 ALA A C 1
ATOM 1343 O O . ALA A 1 184 ? 3.154 35.782 -21.729 1.00 31.97 184 ALA A O 1
ATOM 1344 N N . SER A 1 185 ? 2.410 37.608 -22.787 1.00 41.00 185 SER A N 1
ATOM 1345 C CA . SER A 1 185 ? 0.987 37.463 -22.465 1.00 41.00 185 SER A CA 1
ATOM 1346 C C . SER A 1 185 ? 0.351 36.381 -23.354 1.00 41.00 185 SER A C 1
ATOM 1348 O O . SER A 1 185 ? 0.609 36.412 -24.559 1.00 41.00 185 SER A O 1
ATOM 1350 N N . PRO A 1 186 ? -0.508 35.473 -22.849 1.00 35.09 186 PRO A N 1
ATOM 1351 C CA . PRO A 1 186 ? -1.341 34.655 -23.714 1.00 35.09 186 PRO A CA 1
ATOM 1352 C C . PRO A 1 186 ? -2.747 35.251 -23.848 1.00 35.09 186 PRO A C 1
ATOM 1354 O O . PRO A 1 186 ? -3.406 35.656 -22.890 1.00 35.09 186 PRO A O 1
ATOM 1357 N N . THR A 1 187 ? -3.181 35.314 -25.100 1.00 25.62 187 THR A N 1
ATOM 1358 C CA . THR A 1 187 ? -4.459 35.822 -25.587 1.00 25.62 187 THR A CA 1
ATOM 1359 C C . THR A 1 187 ? -5.625 34.964 -25.087 1.00 25.62 187 THR A C 1
ATOM 1361 O O . THR A 1 187 ? -5.652 33.750 -25.278 1.00 25.62 187 THR A O 1
ATOM 1364 N N . VAL A 1 188 ? -6.614 35.612 -24.471 1.00 29.03 188 VAL A N 1
ATOM 1365 C CA . VAL A 1 188 ? -7.873 35.007 -24.018 1.00 29.03 188 VAL A CA 1
ATOM 1366 C C . VAL A 1 188 ? -8.779 34.763 -25.226 1.00 29.03 188 VAL A C 1
ATOM 1368 O O . VAL A 1 188 ? -9.137 35.712 -25.921 1.00 29.03 188 VAL A O 1
ATOM 1371 N N . THR A 1 189 ? -9.198 33.515 -25.451 1.00 25.22 189 THR A N 1
ATOM 1372 C CA . THR A 1 189 ? -10.368 33.214 -26.292 1.00 25.22 189 THR A CA 1
ATOM 1373 C C . THR A 1 189 ? -11.495 32.752 -25.377 1.00 25.22 189 THR A C 1
ATOM 1375 O O . THR A 1 189 ? -11.378 31.749 -24.680 1.00 25.22 189 THR A O 1
ATOM 1378 N N . SER A 1 190 ? -12.553 33.553 -25.325 1.00 29.27 190 SER A N 1
ATOM 1379 C CA . SER A 1 190 ? -13.719 33.396 -24.464 1.00 29.27 190 SER A CA 1
ATOM 1380 C C . SER A 1 190 ? -14.718 32.385 -25.028 1.00 29.27 190 SER A C 1
ATOM 1382 O O . SER A 1 190 ? -15.005 32.355 -26.223 1.00 29.27 190 SER A O 1
ATOM 1384 N N . THR A 1 191 ? -15.329 31.586 -24.156 1.00 24.98 191 THR A N 1
ATOM 1385 C CA . THR A 1 191 ? -16.635 30.950 -24.395 1.00 24.98 191 THR A CA 1
ATOM 1386 C C . THR A 1 191 ? -17.382 30.905 -23.051 1.00 24.98 191 THR A C 1
ATOM 1388 O O . THR A 1 191 ? -16.730 30.697 -22.026 1.00 24.98 191 THR A O 1
ATOM 1391 N N . PRO A 1 192 ? -18.691 31.226 -22.999 1.00 28.47 192 PRO A N 1
ATOM 1392 C CA . PRO A 1 192 ? -19.319 31.736 -21.786 1.00 28.47 192 PRO A CA 1
ATOM 1393 C C . PRO A 1 192 ? -19.774 30.643 -20.812 1.00 28.47 192 PRO A C 1
ATOM 1395 O O . PRO A 1 192 ? -20.083 29.516 -21.189 1.00 28.47 192 PRO A O 1
ATOM 1398 N N . ALA A 1 193 ? -19.819 31.045 -19.543 1.00 27.31 193 ALA A N 1
ATOM 1399 C CA . ALA A 1 193 ? -20.163 30.254 -18.368 1.00 27.31 193 ALA A CA 1
ATOM 1400 C C . ALA A 1 193 ? -21.590 29.676 -18.380 1.00 27.31 193 ALA A C 1
ATOM 1402 O O . ALA A 1 193 ? -22.518 30.346 -18.839 1.00 27.31 193 ALA A O 1
ATOM 1403 N N . PRO A 1 194 ? -21.817 28.549 -17.684 1.00 26.14 194 PRO A N 1
ATOM 1404 C CA . PRO A 1 194 ? -22.992 28.373 -16.859 1.00 26.14 194 PRO A CA 1
ATOM 1405 C C . PRO A 1 194 ? -22.663 28.771 -15.415 1.00 26.14 194 PRO A C 1
ATOM 1407 O O . PRO A 1 194 ? -21.752 28.260 -14.767 1.00 26.14 194 PRO A O 1
ATOM 1410 N N . SER A 1 195 ? -23.434 29.724 -14.916 1.00 30.12 195 SER A N 1
ATOM 1411 C CA . SER A 1 195 ? -23.563 30.059 -13.506 1.00 30.12 195 SER A CA 1
ATOM 1412 C C . SER A 1 195 ? -24.166 28.895 -12.719 1.00 30.12 195 SER A C 1
ATOM 1414 O O . SER A 1 195 ? -25.255 28.466 -13.081 1.00 30.12 195 SER A O 1
ATOM 1416 N N . THR A 1 196 ? -23.551 28.503 -11.602 1.00 24.69 196 THR A N 1
ATOM 1417 C CA . THR A 1 196 ? -24.248 28.263 -10.322 1.00 24.69 196 THR A CA 1
ATOM 1418 C C . THR A 1 196 ? -23.242 28.206 -9.171 1.00 24.69 196 THR A C 1
ATOM 1420 O O . THR A 1 196 ? -22.398 27.322 -9.113 1.00 24.69 196 THR A O 1
ATOM 1423 N N . THR A 1 197 ? -23.364 29.200 -8.293 1.00 24.44 197 THR A N 1
ATOM 1424 C CA . THR A 1 197 ? -23.393 29.118 -6.825 1.00 24.44 197 THR A CA 1
ATOM 1425 C C . THR A 1 197 ? -22.410 28.181 -6.118 1.00 24.44 197 THR A C 1
ATOM 1427 O O . THR A 1 197 ? -22.518 26.961 -6.163 1.00 24.44 197 THR A O 1
ATOM 1430 N N . ALA A 1 198 ? -21.526 28.798 -5.336 1.00 33.44 198 ALA A N 1
ATOM 1431 C CA . ALA A 1 198 ? -20.781 28.149 -4.274 1.00 33.44 198 ALA A CA 1
ATOM 1432 C C . ALA A 1 198 ? -21.716 27.489 -3.245 1.00 33.44 198 ALA A C 1
ATOM 1434 O O . ALA A 1 198 ? -22.642 28.127 -2.744 1.00 33.44 198 ALA A O 1
ATOM 1435 N N . THR A 1 199 ? -21.377 26.269 -2.838 1.00 22.77 199 THR A N 1
ATOM 1436 C CA . THR A 1 199 ? -21.691 25.756 -1.502 1.00 22.77 199 THR A CA 1
ATOM 1437 C C . THR A 1 199 ? -20.435 25.142 -0.904 1.00 22.77 199 THR A C 1
ATOM 1439 O O . THR A 1 199 ? -19.879 24.176 -1.420 1.00 22.77 199 THR A O 1
ATOM 1442 N N . LEU A 1 200 ? -19.992 25.758 0.189 1.00 39.84 200 LEU A N 1
ATOM 1443 C CA . LEU A 1 200 ? -19.137 25.166 1.208 1.00 39.84 200 LEU A CA 1
ATOM 1444 C C . LEU A 1 200 ? -19.822 23.927 1.815 1.00 39.84 200 LEU A C 1
ATOM 1446 O O . LEU A 1 200 ? -21.048 23.863 1.848 1.00 39.84 200 LEU A O 1
ATOM 1450 N N . GLN A 1 201 ? -19.001 23.030 2.375 1.00 39.59 201 GLN A N 1
ATOM 1451 C CA . GLN A 1 201 ? -19.349 21.831 3.159 1.00 39.59 201 GLN A CA 1
ATOM 1452 C C . GLN A 1 201 ? -19.884 20.639 2.345 1.00 39.59 201 GLN A C 1
ATOM 1454 O O . GLN A 1 201 ? -21.053 20.572 1.978 1.00 39.59 201 GLN A O 1
ATOM 1459 N N . GLY A 1 202 ? -19.016 19.645 2.121 1.00 28.27 202 GLY A N 1
ATOM 1460 C CA . GLY A 1 202 ? -19.398 18.361 1.535 1.00 28.27 202 GLY A CA 1
ATOM 1461 C C . GLY A 1 202 ? -20.322 17.587 2.472 1.00 28.27 202 GLY A C 1
ATOM 1462 O O . GLY A 1 202 ? -19.880 16.954 3.427 1.00 28.27 202 GLY A O 1
ATOM 1463 N N . THR A 1 203 ? -21.618 17.668 2.194 1.00 26.00 203 THR A N 1
ATOM 1464 C CA . THR A 1 203 ? -22.653 16.773 2.707 1.00 26.00 203 THR A CA 1
ATOM 1465 C C . THR A 1 203 ? -22.410 15.375 2.129 1.00 26.00 203 THR A C 1
ATOM 1467 O O . THR A 1 203 ? -22.049 15.246 0.960 1.00 26.00 203 THR A O 1
ATOM 1470 N N . VAL A 1 204 ? -22.594 14.328 2.937 1.00 34.47 204 VAL A N 1
ATOM 1471 C CA . VAL A 1 204 ? -22.536 12.923 2.503 1.00 34.47 204 VAL A CA 1
ATOM 1472 C C . VAL A 1 204 ? -23.512 12.729 1.337 1.00 34.47 204 VAL A C 1
ATOM 1474 O O . VAL A 1 204 ? -24.723 12.861 1.518 1.00 34.47 204 VAL A O 1
ATOM 1477 N N . GLN A 1 205 ? -22.998 12.437 0.141 1.00 36.81 205 GLN A N 1
ATOM 1478 C CA . GLN A 1 205 ? -23.824 12.014 -0.986 1.00 36.81 205 GLN A CA 1
ATOM 1479 C C . GLN A 1 205 ? -24.407 10.639 -0.637 1.00 36.81 205 GLN A C 1
ATOM 1481 O O . GLN A 1 205 ? -23.671 9.685 -0.394 1.00 36.81 205 GLN A O 1
ATOM 1486 N N . GLY A 1 206 ? -25.733 10.562 -0.506 1.00 37.56 206 GLY A N 1
ATOM 1487 C CA . GLY A 1 206 ? -26.428 9.329 -0.152 1.00 37.56 206 GLY A CA 1
ATOM 1488 C C . GLY A 1 206 ? -26.438 8.359 -1.327 1.00 37.56 206 GLY A C 1
ATOM 1489 O O . GLY A 1 206 ? -27.170 8.559 -2.292 1.00 37.56 206 GLY A O 1
ATOM 1490 N N . TYR A 1 207 ? -25.647 7.299 -1.230 1.00 53.34 207 TYR A N 1
ATOM 1491 C CA . TYR A 1 207 ? -25.723 6.135 -2.103 1.00 53.34 207 TYR A CA 1
ATOM 1492 C C . TYR A 1 207 ? -26.701 5.156 -1.449 1.00 53.34 207 TYR A C 1
ATOM 1494 O O . TYR A 1 207 ? -26.337 4.457 -0.505 1.00 53.34 207 TYR A O 1
ATOM 1502 N N . ALA A 1 208 ? -27.971 5.193 -1.868 1.00 59.16 208 ALA A N 1
ATOM 1503 C CA . ALA A 1 208 ? -29.068 4.524 -1.158 1.00 59.16 208 ALA A CA 1
ATOM 1504 C C . ALA A 1 208 ? -28.823 3.021 -0.922 1.00 59.16 208 ALA A C 1
ATOM 1506 O O . ALA A 1 208 ? -29.245 2.509 0.113 1.00 59.16 208 ALA A O 1
ATOM 1507 N N . ASP A 1 209 ? -28.094 2.359 -1.828 1.00 71.12 209 ASP A N 1
ATOM 1508 C CA . ASP A 1 209 ? -27.765 0.937 -1.707 1.00 71.12 209 ASP A CA 1
ATOM 1509 C C . ASP A 1 209 ? -26.385 0.704 -1.060 1.00 71.12 209 ASP A C 1
ATOM 1511 O O . ASP A 1 209 ? -26.195 -0.289 -0.365 1.00 71.12 209 ASP A O 1
ATOM 1515 N N . LEU A 1 210 ? -25.412 1.604 -1.267 1.00 76.19 210 LEU A N 1
ATOM 1516 C CA . LEU A 1 210 ? -24.048 1.471 -0.724 1.00 76.19 210 LEU A CA 1
ATOM 1517 C C . LEU A 1 210 ? -23.971 1.733 0.789 1.00 76.19 210 LEU A C 1
ATOM 1519 O O . LEU A 1 210 ? -23.011 1.330 1.447 1.00 76.19 210 LEU A O 1
ATOM 1523 N N . GLY A 1 211 ? -24.963 2.431 1.341 1.00 78.75 211 GLY A N 1
ATOM 1524 C CA . GLY A 1 211 ? -24.970 2.852 2.736 1.00 78.75 211 GLY A CA 1
ATOM 1525 C C . GLY A 1 211 ? -24.031 4.032 3.007 1.00 78.75 211 GLY A C 1
ATOM 1526 O O . GLY A 1 211 ? -23.632 4.780 2.112 1.00 78.75 211 GLY A O 1
ATOM 1527 N N . GLN A 1 212 ? -23.709 4.248 4.284 1.00 86.19 212 GLN A N 1
ATOM 1528 C CA . GLN A 1 212 ? -22.866 5.368 4.702 1.00 86.19 212 GLN A CA 1
ATOM 1529 C C . GLN A 1 212 ? -21.387 5.089 4.402 1.00 86.19 212 GLN A C 1
ATOM 1531 O O . GLN A 1 212 ? -20.783 4.210 5.021 1.00 86.19 212 GLN A O 1
ATOM 1536 N N . VAL A 1 213 ? -20.794 5.910 3.530 1.00 90.12 213 VAL A N 1
ATOM 1537 C CA . VAL A 1 213 ? -19.341 5.985 3.321 1.00 90.12 213 VAL A CA 1
ATOM 1538 C C . VAL A 1 213 ? -18.710 6.779 4.468 1.00 90.12 213 VAL A C 1
ATOM 1540 O O . VAL A 1 213 ? -19.042 7.947 4.674 1.00 90.12 213 VAL A O 1
ATOM 1543 N N . LYS A 1 214 ? -17.818 6.143 5.229 1.00 90.88 214 LYS A N 1
ATOM 1544 C CA . LYS A 1 214 ? -17.083 6.746 6.355 1.00 90.88 214 LYS A CA 1
ATOM 1545 C C . LYS A 1 214 ? -15.811 7.453 5.889 1.00 90.88 214 LYS A C 1
ATOM 1547 O O . LYS A 1 214 ? -15.536 8.566 6.325 1.00 90.88 214 LYS A O 1
ATOM 1552 N N . ALA A 1 215 ? -15.068 6.812 4.994 1.00 93.00 215 ALA A N 1
ATOM 1553 C CA . ALA A 1 215 ? -13.835 7.314 4.405 1.00 93.00 215 ALA A CA 1
ATOM 1554 C C . ALA A 1 215 ? -13.598 6.643 3.047 1.00 93.00 215 ALA A C 1
ATOM 1556 O O . ALA A 1 215 ? -14.183 5.600 2.744 1.00 93.00 215 ALA A O 1
ATOM 1557 N N . LYS A 1 216 ? -12.746 7.243 2.217 1.00 94.88 216 LYS A N 1
ATOM 1558 C CA . LYS A 1 216 ? -12.339 6.667 0.935 1.00 94.88 216 LYS A CA 1
ATOM 1559 C C . LYS A 1 216 ? -10.967 7.176 0.510 1.00 94.88 216 LYS A C 1
ATOM 1561 O O . LYS A 1 216 ? -10.614 8.315 0.807 1.00 94.88 216 LYS A O 1
ATOM 1566 N N . TYR A 1 217 ? -10.255 6.362 -0.255 1.00 96.62 217 TYR A N 1
ATOM 1567 C CA . TYR A 1 217 ? -9.030 6.741 -0.949 1.00 96.62 217 TYR A CA 1
ATOM 1568 C C . TYR A 1 217 ? -9.039 6.159 -2.366 1.00 96.62 217 TYR A C 1
ATOM 1570 O O . TYR A 1 217 ? -9.608 5.092 -2.604 1.00 96.62 217 TYR A O 1
ATOM 1578 N N . SER A 1 218 ? -8.467 6.870 -3.339 1.00 96.06 218 SER A N 1
ATOM 1579 C CA . SER A 1 218 ? -8.455 6.436 -4.740 1.00 96.06 218 SER A CA 1
ATOM 1580 C C . SER A 1 218 ? -7.098 6.658 -5.387 1.00 96.06 218 SER A C 1
ATOM 1582 O O . SER A 1 218 ? -6.561 7.764 -5.377 1.00 96.06 218 SER A O 1
ATOM 1584 N N . TYR A 1 219 ? -6.606 5.607 -6.027 1.00 96.31 219 TYR A N 1
ATOM 1585 C CA . TYR A 1 219 ? -5.537 5.646 -7.004 1.00 96.31 219 TYR A CA 1
ATOM 1586 C C . TYR A 1 219 ? -6.160 5.650 -8.400 1.00 96.31 219 TYR A C 1
ATOM 1588 O O . TYR A 1 219 ? -7.059 4.857 -8.684 1.00 96.31 219 TYR A O 1
ATOM 1596 N N . SER A 1 220 ? -5.678 6.522 -9.282 1.00 94.88 220 SER A N 1
ATOM 1597 C CA . SER A 1 220 ? -6.120 6.605 -10.678 1.00 94.88 220 SER A CA 1
ATOM 1598 C C . SER A 1 220 ? -4.957 6.943 -11.606 1.00 94.88 220 SER A C 1
ATOM 1600 O O . SER A 1 220 ? -3.933 7.486 -11.170 1.00 94.88 220 SER A O 1
ATOM 1602 N N . GLY A 1 221 ? -5.092 6.603 -12.889 1.00 95.19 221 GLY A N 1
ATOM 1603 C CA . GLY A 1 221 ? -4.044 6.850 -13.876 1.00 95.19 221 GLY A CA 1
ATOM 1604 C C . GLY A 1 221 ? -2.736 6.174 -13.472 1.00 95.19 221 GLY A C 1
ATOM 1605 O O . GLY A 1 221 ? -2.727 5.035 -13.006 1.00 95.19 221 GLY A O 1
ATOM 1606 N N . GLN A 1 222 ? -1.615 6.887 -13.597 1.00 94.44 222 GLN A N 1
ATOM 1607 C CA . GLN A 1 222 ? -0.303 6.338 -13.234 1.00 94.44 222 GLN A CA 1
ATOM 1608 C C . GLN A 1 222 ? -0.266 5.817 -11.794 1.00 94.44 222 GLN A C 1
ATOM 1610 O O . GLN A 1 222 ? 0.316 4.767 -11.560 1.00 94.44 222 GLN A O 1
ATOM 1615 N N . LYS A 1 223 ? -0.944 6.482 -10.846 1.00 94.19 223 LYS A N 1
ATOM 1616 C CA . LYS A 1 223 ? -0.991 6.058 -9.436 1.00 94.19 223 LYS A CA 1
ATOM 1617 C C . LYS A 1 223 ? -1.758 4.756 -9.232 1.00 94.19 223 LYS A C 1
ATOM 1619 O O . LYS A 1 223 ? -1.472 4.057 -8.272 1.00 94.19 223 LYS A O 1
ATOM 1624 N N . ALA A 1 224 ? -2.712 4.434 -10.108 1.00 95.25 224 ALA A N 1
ATOM 1625 C CA . ALA A 1 224 ? -3.364 3.124 -10.123 1.00 95.25 224 ALA A CA 1
ATOM 1626 C C . ALA A 1 224 ? -2.483 2.041 -10.752 1.00 95.25 224 ALA A C 1
ATOM 1628 O O . ALA A 1 224 ? -2.839 0.874 -10.680 1.00 95.25 224 ALA A O 1
ATOM 1629 N N . GLY A 1 225 ? -1.339 2.395 -11.338 1.00 93.62 225 GLY A N 1
ATOM 1630 C CA . GLY A 1 225 ? -0.453 1.474 -12.040 1.00 93.62 225 GLY A CA 1
ATOM 1631 C C . GLY A 1 225 ? -0.488 1.615 -13.559 1.00 93.62 225 GLY A C 1
ATOM 1632 O O . GLY A 1 225 ? 0.195 0.844 -14.226 1.00 93.62 225 GLY A O 1
ATOM 1633 N N . ASN A 1 226 ? -1.219 2.595 -14.114 1.00 95.75 226 ASN A N 1
ATOM 1634 C CA . ASN A 1 226 ? -1.282 2.859 -15.556 1.00 95.75 226 ASN A CA 1
ATOM 1635 C C . ASN A 1 226 ? 0.007 3.507 -16.091 1.00 95.75 226 ASN A C 1
ATOM 1637 O O . ASN A 1 226 ? 0.042 4.663 -16.514 1.00 95.75 226 ASN A O 1
ATOM 1641 N N . VAL A 1 227 ? 1.095 2.752 -16.035 1.00 93.75 227 VAL A N 1
ATOM 1642 C CA . VAL A 1 227 ? 2.426 3.107 -16.516 1.00 93.75 227 VAL A CA 1
ATOM 1643 C C . VAL A 1 227 ? 3.151 1.823 -16.908 1.00 93.75 227 VAL A C 1
ATOM 1645 O O . VAL A 1 227 ? 2.896 0.759 -16.343 1.00 93.75 227 VAL A O 1
ATOM 1648 N N . ALA A 1 228 ? 4.042 1.912 -17.890 1.00 93.56 228 ALA A N 1
ATOM 1649 C CA . ALA A 1 228 ? 4.837 0.765 -18.294 1.00 93.56 228 ALA A CA 1
ATOM 1650 C C . ALA A 1 228 ? 5.855 0.493 -17.199 1.00 93.56 228 ALA A C 1
ATOM 1652 O O . ALA A 1 228 ? 6.532 1.411 -16.734 1.00 93.56 228 ALA A O 1
ATOM 1653 N N . GLY A 1 229 ? 6.001 -0.767 -16.822 1.00 92.56 229 GLY A N 1
ATOM 1654 C CA . GLY A 1 229 ? 7.003 -1.136 -15.846 1.00 92.56 229 GLY A CA 1
ATOM 1655 C C . GLY A 1 229 ? 7.419 -2.579 -15.964 1.00 92.56 229 GLY A C 1
ATOM 1656 O O . GLY A 1 229 ? 6.962 -3.334 -16.826 1.00 92.56 229 GLY A O 1
ATOM 1657 N N . SER A 1 230 ? 8.340 -2.953 -15.090 1.00 94.81 230 SER A N 1
ATOM 1658 C CA . SER A 1 230 ? 8.797 -4.325 -14.993 1.00 94.81 230 SER A CA 1
ATOM 1659 C C . SER A 1 230 ? 9.018 -4.716 -13.549 1.00 94.81 230 SER A C 1
ATOM 1661 O O . SER A 1 230 ? 9.273 -3.866 -12.696 1.00 94.81 230 SER A O 1
ATOM 1663 N N . TYR A 1 231 ? 8.916 -6.010 -13.294 1.00 95.31 231 TYR A N 1
ATOM 1664 C CA . TYR A 1 231 ? 9.260 -6.611 -12.021 1.00 95.31 231 TYR A CA 1
ATOM 1665 C C . TYR A 1 231 ? 10.040 -7.901 -12.250 1.00 95.31 231 TYR A C 1
ATOM 1667 O O . TYR A 1 231 ? 9.973 -8.509 -13.319 1.00 95.31 231 TYR A O 1
ATOM 1675 N N . ASP A 1 232 ? 10.761 -8.342 -11.227 1.00 95.19 232 ASP A N 1
ATOM 1676 C CA . ASP A 1 232 ? 11.570 -9.551 -11.302 1.00 95.19 232 ASP A CA 1
ATOM 1677 C C . ASP A 1 232 ? 10.801 -10.740 -10.725 1.00 95.19 232 ASP A C 1
ATOM 1679 O O . ASP A 1 232 ? 10.789 -10.990 -9.516 1.00 95.19 232 ASP A O 1
ATOM 1683 N N . ARG A 1 233 ? 10.140 -11.484 -11.613 1.00 96.19 233 ARG A N 1
ATOM 1684 C CA . ARG A 1 233 ? 9.394 -12.698 -11.281 1.00 96.19 233 ARG A CA 1
ATOM 1685 C C . ARG A 1 233 ? 10.333 -13.792 -10.801 1.00 96.19 233 ARG A C 1
ATOM 1687 O O . ARG A 1 233 ? 11.300 -14.117 -11.485 1.00 96.19 233 ARG A O 1
ATOM 1694 N N . VAL A 1 234 ? 10.014 -14.431 -9.685 1.00 94.12 234 VAL A N 1
ATOM 1695 C CA . VAL A 1 234 ? 10.817 -15.537 -9.146 1.00 94.12 234 VAL A CA 1
ATOM 1696 C C . VAL A 1 234 ? 10.583 -16.795 -9.978 1.00 94.12 234 VAL A C 1
ATOM 1698 O O . VAL A 1 234 ? 9.441 -17.162 -10.238 1.00 94.12 234 VAL A O 1
ATOM 1701 N N . THR A 1 235 ? 11.660 -17.453 -10.406 1.00 93.38 235 THR A N 1
ATOM 1702 C CA . THR A 1 235 ? 11.619 -18.692 -11.205 1.00 93.38 235 THR A CA 1
ATOM 1703 C C . THR A 1 235 ? 12.170 -19.902 -10.456 1.00 93.38 235 THR A C 1
ATOM 1705 O O . THR A 1 235 ? 11.848 -21.035 -10.800 1.00 93.38 235 THR A O 1
ATOM 1708 N N . SER A 1 236 ? 12.986 -19.683 -9.424 1.00 90.44 236 SER A N 1
ATOM 1709 C CA . SER A 1 236 ? 13.536 -20.740 -8.574 1.00 90.44 236 SER A CA 1
ATOM 1710 C C . SER A 1 236 ? 13.745 -20.210 -7.164 1.00 90.44 236 SER A C 1
ATOM 1712 O O . SER A 1 236 ? 14.534 -19.284 -6.965 1.00 90.44 236 SER A O 1
ATOM 1714 N N . LEU A 1 237 ? 13.078 -20.825 -6.186 1.00 88.44 237 LEU A N 1
ATOM 1715 C CA . LEU A 1 237 ? 13.235 -20.465 -4.779 1.00 88.44 237 LEU A CA 1
ATOM 1716 C C . LEU A 1 237 ? 14.614 -20.863 -4.229 1.00 88.44 237 LEU A C 1
ATOM 1718 O O . LEU A 1 237 ? 15.225 -20.092 -3.494 1.00 88.44 237 LEU A O 1
ATOM 1722 N N . ALA A 1 238 ? 15.142 -22.021 -4.643 1.00 86.81 238 ALA A N 1
ATOM 1723 C CA . ALA A 1 238 ? 16.404 -22.566 -4.136 1.00 86.81 238 ALA A CA 1
ATOM 1724 C C . ALA A 1 238 ? 17.617 -21.663 -4.409 1.00 86.81 238 ALA A C 1
ATOM 1726 O O . ALA A 1 238 ? 18.525 -21.555 -3.589 1.00 86.81 238 ALA A O 1
ATOM 1727 N N . THR A 1 239 ? 17.630 -21.009 -5.569 1.00 89.44 239 THR A N 1
ATOM 1728 C CA . THR A 1 239 ? 18.717 -20.120 -6.014 1.00 89.44 239 THR A CA 1
ATOM 1729 C C . THR A 1 239 ? 18.335 -18.647 -5.959 1.00 89.44 239 THR A C 1
ATOM 1731 O O . THR A 1 239 ? 19.137 -17.792 -6.327 1.00 89.44 239 THR A O 1
ATOM 1734 N N . CYS A 1 240 ? 17.101 -18.347 -5.557 1.00 90.38 240 CYS A N 1
ATOM 1735 C CA . CYS A 1 240 ? 16.466 -17.049 -5.725 1.00 90.38 240 CYS A CA 1
ATOM 1736 C C . CYS A 1 240 ? 16.619 -16.458 -7.139 1.00 90.38 240 CYS A C 1
ATOM 1738 O O . CYS A 1 240 ? 16.848 -15.262 -7.328 1.00 90.38 240 CYS A O 1
ATOM 1740 N N . SER A 1 241 ? 16.535 -17.310 -8.163 1.00 93.31 241 SER A N 1
ATOM 1741 C CA . SER A 1 241 ? 16.637 -16.849 -9.546 1.00 93.31 241 SER A CA 1
ATOM 1742 C C . SER A 1 241 ? 15.359 -16.131 -9.949 1.00 93.31 241 SER A C 1
ATOM 1744 O O . SER A 1 241 ? 14.254 -16.571 -9.620 1.00 93.31 241 SER A O 1
ATOM 1746 N N . LYS A 1 242 ? 15.524 -15.027 -10.678 1.00 95.31 242 LYS A N 1
ATOM 1747 C CA . LYS A 1 242 ? 14.425 -14.194 -11.150 1.00 95.31 242 LYS A CA 1
ATOM 1748 C C . LYS A 1 242 ? 14.532 -13.935 -12.648 1.00 95.31 242 LYS A C 1
ATOM 1750 O O . LYS A 1 242 ? 15.617 -13.980 -13.224 1.00 95.31 242 LYS A O 1
ATOM 1755 N N . GLN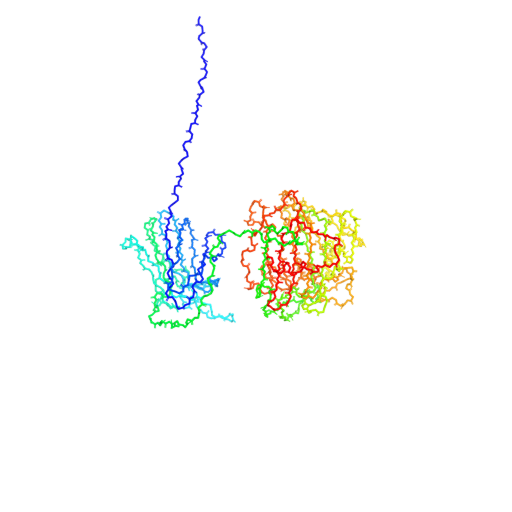 A 1 243 ? 13.391 -13.669 -13.263 1.00 96.19 243 GLN A N 1
ATOM 1756 C CA . GLN A 1 243 ? 13.246 -13.264 -14.650 1.00 96.19 243 GLN A CA 1
ATOM 1757 C C . GLN A 1 243 ? 12.501 -11.932 -14.685 1.00 96.19 243 GLN A C 1
ATOM 1759 O O . GLN A 1 243 ? 11.392 -11.841 -14.162 1.00 96.19 243 GLN A O 1
ATOM 1764 N N . SER A 1 244 ? 13.081 -10.930 -15.345 1.00 96.38 244 SER A N 1
ATOM 1765 C CA . SER A 1 244 ? 12.393 -9.661 -15.578 1.00 96.38 244 SER A CA 1
ATOM 1766 C C . SER A 1 244 ? 11.160 -9.877 -16.461 1.00 96.38 244 SER A C 1
ATOM 1768 O O . SER A 1 244 ? 11.232 -10.522 -17.513 1.00 96.38 244 SER A O 1
ATOM 1770 N N . VAL A 1 245 ? 10.021 -9.359 -16.011 1.00 95.69 245 VAL A N 1
ATOM 1771 C CA . VAL A 1 245 ? 8.733 -9.373 -16.705 1.00 95.69 245 VAL A CA 1
ATOM 1772 C C . VAL A 1 245 ? 8.302 -7.930 -16.897 1.00 95.69 245 VAL A C 1
ATOM 1774 O O . VAL A 1 245 ? 8.114 -7.205 -15.924 1.00 95.69 245 VAL A O 1
ATOM 1777 N N . SER A 1 246 ? 8.143 -7.513 -18.151 1.00 95.19 246 SER A N 1
ATOM 1778 C CA . SER A 1 246 ? 7.552 -6.217 -18.483 1.00 95.19 246 SER A CA 1
ATOM 1779 C C . SER A 1 246 ? 6.040 -6.344 -18.587 1.00 95.19 246 SER A C 1
ATOM 1781 O O . SER A 1 246 ? 5.531 -7.316 -19.146 1.00 95.19 246 SER A O 1
ATOM 1783 N N . MET A 1 247 ? 5.323 -5.342 -18.093 1.00 93.62 247 MET A N 1
ATOM 1784 C CA . MET A 1 247 ? 3.875 -5.278 -18.207 1.00 93.62 247 MET A CA 1
ATOM 1785 C C . MET A 1 247 ? 3.396 -3.829 -18.345 1.00 93.62 247 MET A C 1
ATOM 1787 O O . MET A 1 247 ? 4.058 -2.886 -17.915 1.00 93.62 247 MET A O 1
ATOM 1791 N N . GLN A 1 248 ? 2.213 -3.674 -18.929 1.00 92.81 248 GLN A N 1
ATOM 1792 C CA . GLN A 1 248 ? 1.456 -2.429 -18.971 1.00 92.81 248 GLN A CA 1
ATOM 1793 C C . GLN A 1 248 ? 0.005 -2.797 -18.697 1.00 92.81 248 GLN A C 1
ATOM 1795 O O . GLN A 1 248 ? -0.588 -3.584 -19.433 1.00 92.81 248 GLN A O 1
ATOM 1800 N N . SER A 1 249 ? -0.563 -2.225 -17.648 1.00 95.12 249 SER A N 1
ATOM 1801 C CA . SER A 1 249 ? -1.962 -2.415 -17.289 1.00 95.12 249 SER A CA 1
ATOM 1802 C C . SER A 1 249 ? -2.466 -1.152 -16.604 1.00 95.12 249 SER A C 1
ATOM 1804 O O . SER A 1 249 ? -1.698 -0.562 -15.850 1.00 95.12 249 SER A O 1
ATOM 1806 N N . PRO A 1 250 ? -3.727 -0.730 -16.797 1.00 96.06 250 PRO A N 1
ATOM 1807 C CA . PRO A 1 250 ? -4.269 0.432 -16.097 1.00 96.06 250 PRO A CA 1
ATOM 1808 C C . PRO A 1 250 ? -4.226 0.311 -14.567 1.00 96.06 250 PRO A C 1
ATOM 1810 O O . PRO A 1 250 ? -4.177 1.321 -13.872 1.00 96.06 250 PRO A O 1
ATOM 1813 N N . VAL A 1 251 ? -4.185 -0.919 -14.046 1.00 96.31 251 VAL A N 1
ATOM 1814 C CA . VAL A 1 251 ? -4.038 -1.203 -12.609 1.00 96.31 251 VAL A CA 1
ATOM 1815 C C . VAL A 1 251 ? -2.669 -1.799 -12.242 1.00 96.31 251 VAL A C 1
ATOM 1817 O O . VAL A 1 251 ? -2.489 -2.381 -11.172 1.00 96.31 251 VAL A O 1
ATOM 1820 N N . GLY A 1 252 ? -1.681 -1.701 -13.138 1.00 95.44 252 GLY A N 1
ATOM 1821 C CA . GLY A 1 252 ? -0.336 -2.241 -12.932 1.00 95.44 252 GLY A CA 1
ATOM 1822 C C . GLY A 1 252 ? -0.334 -3.743 -12.591 1.00 95.44 252 GLY A C 1
ATOM 1823 O O . GLY A 1 252 ? -1.169 -4.503 -13.109 1.00 95.44 252 GLY A O 1
ATOM 1824 N N . PRO A 1 253 ? 0.575 -4.196 -11.707 1.00 95.62 253 PRO A N 1
ATOM 1825 C CA . PRO A 1 253 ? 0.635 -5.591 -11.272 1.00 95.62 253 PRO A CA 1
ATOM 1826 C C . PRO A 1 253 ? -0.642 -6.134 -10.624 1.00 95.62 253 PRO A C 1
ATOM 1828 O O . PRO A 1 253 ? -0.882 -7.337 -10.681 1.00 95.62 253 PRO A O 1
ATOM 1831 N N . MET A 1 254 ? -1.526 -5.272 -10.107 1.00 96.19 254 MET A N 1
ATOM 1832 C CA . MET A 1 254 ? -2.823 -5.691 -9.560 1.00 96.19 254 MET A CA 1
ATOM 1833 C C . MET A 1 254 ? -3.792 -6.235 -10.621 1.00 96.19 254 MET A C 1
ATOM 1835 O O . MET A 1 254 ? -4.892 -6.647 -10.273 1.00 96.19 254 MET A O 1
ATOM 1839 N N . SER A 1 255 ? -3.417 -6.296 -11.902 1.00 95.38 255 SER A N 1
ATOM 1840 C CA . SER A 1 255 ? -4.167 -7.038 -12.932 1.00 95.38 255 SER A CA 1
ATOM 1841 C C . SER A 1 255 ? -3.925 -8.553 -12.917 1.00 95.38 255 SER A C 1
ATOM 1843 O O . SER A 1 255 ? -4.748 -9.309 -13.439 1.00 95.38 255 SER A O 1
ATOM 1845 N N . GLU A 1 256 ? -2.841 -9.010 -12.291 1.00 95.69 256 GLU A N 1
ATOM 1846 C CA . GLU A 1 256 ? -2.523 -10.431 -12.125 1.00 95.69 256 GLU A CA 1
ATOM 1847 C C . GLU A 1 256 ? -3.285 -11.050 -10.936 1.00 95.69 256 GLU A C 1
ATOM 1849 O O . GLU A 1 256 ? -4.170 -10.424 -10.342 1.00 95.69 256 GLU A O 1
ATOM 1854 N N . GLU A 1 257 ? -3.005 -12.315 -10.611 1.00 97.38 257 GLU A N 1
ATOM 1855 C CA . GLU A 1 257 ? -3.596 -12.973 -9.443 1.00 97.38 257 GLU A CA 1
ATOM 1856 C C . GLU A 1 257 ? -3.141 -12.307 -8.146 1.00 97.38 257 GLU A C 1
ATOM 1858 O O . GLU A 1 257 ? -1.948 -12.126 -7.921 1.00 97.38 257 GLU A O 1
ATOM 1863 N N . VAL A 1 258 ? -4.091 -11.975 -7.272 1.00 98.31 258 VAL A N 1
ATOM 1864 C CA . VAL A 1 258 ? -3.807 -11.348 -5.975 1.00 98.31 258 VAL A CA 1
ATOM 1865 C C . VAL A 1 258 ? -4.302 -12.193 -4.806 1.00 98.31 258 VAL A C 1
ATOM 1867 O O . VAL A 1 258 ? -5.244 -12.976 -4.936 1.00 98.31 258 VAL A O 1
ATOM 1870 N N . THR A 1 259 ? -3.680 -11.984 -3.652 1.00 98.44 259 THR A N 1
ATOM 1871 C CA . THR A 1 259 ? -4.070 -12.480 -2.328 1.00 98.44 259 THR A CA 1
ATOM 1872 C C . THR A 1 259 ? -4.283 -11.285 -1.406 1.00 98.44 259 THR A C 1
ATOM 1874 O O . THR A 1 259 ? -3.590 -10.276 -1.533 1.00 98.44 259 THR A O 1
ATOM 1877 N N . MET A 1 260 ? -5.184 -11.409 -0.432 1.00 98.56 260 MET A N 1
ATOM 1878 C CA . MET A 1 260 ? -5.271 -10.450 0.673 1.00 98.56 260 MET A CA 1
ATOM 1879 C C . MET A 1 260 ? -4.634 -11.042 1.925 1.00 98.56 260 MET A C 1
ATOM 1881 O O . MET A 1 260 ? -4.810 -12.230 2.199 1.00 98.56 260 MET A O 1
ATOM 1885 N N . VAL A 1 261 ? -3.878 -10.229 2.650 1.00 98.62 261 VAL A N 1
ATOM 1886 C CA . VAL A 1 261 ? -3.163 -10.594 3.871 1.00 98.62 261 VAL A CA 1
ATOM 1887 C C . VAL A 1 261 ? -3.691 -9.749 5.021 1.00 98.62 261 VAL A C 1
ATOM 1889 O O . VAL A 1 261 ? -4.026 -8.577 4.854 1.00 98.62 261 VAL A O 1
ATOM 1892 N N . PHE A 1 262 ? -3.786 -10.371 6.188 1.00 98.81 262 PHE A N 1
ATOM 1893 C CA . PHE A 1 262 ? -4.312 -9.784 7.407 1.00 98.81 262 PHE A CA 1
ATOM 1894 C C . PHE A 1 262 ? -3.311 -9.993 8.531 1.00 98.81 262 PHE A C 1
ATOM 1896 O O . PHE A 1 262 ? -2.796 -11.100 8.689 1.00 98.81 262 PHE A O 1
ATOM 1903 N N . ARG A 1 263 ? -3.097 -8.961 9.347 1.00 98.50 263 ARG A N 1
ATOM 1904 C CA . ARG A 1 263 ? -2.237 -9.005 10.533 1.00 98.50 263 ARG A CA 1
ATOM 1905 C C . ARG A 1 263 ? -2.992 -8.575 11.776 1.00 98.50 263 ARG A C 1
ATOM 1907 O O . ARG A 1 263 ? -3.708 -7.572 11.762 1.00 98.50 263 ARG A O 1
ATOM 1914 N N . GLY A 1 264 ? -2.808 -9.339 12.848 1.00 97.69 264 GLY A N 1
ATOM 1915 C CA . GLY A 1 264 ? -3.364 -9.039 14.157 1.00 97.69 264 GLY A CA 1
ATOM 1916 C C . GLY A 1 264 ? -2.735 -7.809 14.830 1.00 97.69 264 GLY A C 1
ATOM 1917 O O . GLY A 1 264 ? -1.681 -7.338 14.402 1.00 97.69 264 GLY A O 1
ATOM 1918 N N . PRO A 1 265 ? -3.366 -7.286 15.893 1.00 97.50 265 PRO A N 1
ATOM 1919 C CA . PRO A 1 265 ? -4.601 -7.777 16.503 1.00 97.50 265 PRO A CA 1
ATOM 1920 C C . PRO A 1 265 ? -5.835 -7.433 15.656 1.00 97.50 265 PRO A C 1
ATOM 1922 O O . PRO A 1 265 ? -6.103 -6.270 15.365 1.00 97.50 265 PRO A O 1
ATOM 1925 N N . MET A 1 266 ? -6.604 -8.443 15.248 1.00 98.06 266 MET A N 1
ATOM 1926 C CA . MET A 1 266 ? -7.723 -8.253 14.320 1.00 98.06 266 MET A CA 1
ATOM 1927 C C . MET A 1 266 ? -8.822 -9.281 14.554 1.00 98.06 266 MET A C 1
ATOM 1929 O O . MET A 1 266 ? -8.541 -10.454 14.785 1.00 98.06 266 MET A O 1
ATOM 1933 N N . GLU A 1 267 ? -10.075 -8.852 14.422 1.00 98.00 267 GLU A N 1
ATOM 1934 C CA . GLU A 1 267 ? -11.210 -9.756 14.256 1.00 98.00 267 GLU A CA 1
ATOM 1935 C C . GLU A 1 267 ? -11.719 -9.680 12.810 1.00 98.00 267 GLU A C 1
ATOM 1937 O O . GLU A 1 267 ? -12.016 -8.592 12.322 1.00 98.00 267 GLU A O 1
ATOM 1942 N N . ILE A 1 268 ? -11.844 -10.818 12.128 1.00 98.38 268 ILE A N 1
ATOM 1943 C CA . ILE A 1 268 ? -12.359 -10.930 10.757 1.00 98.38 268 ILE A CA 1
ATOM 1944 C C . ILE A 1 268 ? -13.716 -11.624 10.824 1.00 98.38 268 ILE A C 1
ATOM 1946 O O . ILE A 1 268 ? -13.801 -12.786 11.219 1.00 98.38 268 ILE A O 1
ATOM 1950 N N . ASN A 1 269 ? -14.781 -10.923 10.441 1.00 97.94 269 ASN A N 1
ATOM 1951 C CA . ASN A 1 269 ? -16.143 -11.449 10.532 1.00 97.94 269 ASN A CA 1
ATOM 1952 C C . ASN A 1 269 ? -16.643 -12.007 9.204 1.00 97.94 269 ASN A C 1
ATOM 1954 O O . ASN A 1 269 ? -17.186 -13.111 9.180 1.00 97.94 269 ASN A O 1
ATOM 1958 N N . ASN A 1 270 ? -16.450 -11.270 8.110 1.00 98.56 270 ASN A N 1
ATOM 1959 C CA . ASN A 1 270 ? -16.894 -11.689 6.785 1.00 98.56 270 ASN A CA 1
ATOM 1960 C C . ASN A 1 270 ? -15.912 -11.236 5.702 1.00 98.56 270 ASN A C 1
ATOM 1962 O O . ASN A 1 270 ? -15.295 -10.175 5.817 1.00 98.56 270 ASN A O 1
ATOM 1966 N N . ILE A 1 271 ? -15.794 -12.040 4.646 1.00 98.88 271 ILE A N 1
ATOM 1967 C CA . ILE A 1 271 ? -15.071 -11.709 3.414 1.00 98.88 271 ILE A CA 1
ATOM 1968 C C . ILE A 1 271 ? -15.962 -12.093 2.234 1.00 98.88 271 ILE A C 1
ATOM 1970 O O . ILE A 1 271 ? -16.544 -13.177 2.228 1.00 98.88 271 ILE A O 1
ATOM 1974 N N . ALA A 1 272 ? -16.037 -11.240 1.220 1.00 98.56 272 ALA A N 1
ATOM 1975 C CA . ALA A 1 272 ? -16.609 -11.566 -0.078 1.00 98.56 272 ALA A CA 1
ATOM 1976 C C . ALA A 1 272 ? -15.679 -11.065 -1.186 1.00 98.56 272 ALA A C 1
ATOM 1978 O O . ALA A 1 272 ? -15.200 -9.934 -1.132 1.00 98.56 272 ALA A O 1
ATOM 1979 N N . VAL A 1 273 ? -15.439 -11.906 -2.189 1.00 98.56 273 VAL A N 1
ATOM 1980 C CA . VAL A 1 273 ? -14.660 -11.543 -3.377 1.00 98.56 273 VAL A CA 1
ATOM 1981 C C . VAL A 1 273 ? -15.580 -11.564 -4.581 1.00 98.56 273 VAL A C 1
ATOM 1983 O O . VAL A 1 273 ? -16.288 -12.547 -4.803 1.00 98.56 273 VAL A O 1
ATOM 1986 N N . TYR A 1 274 ? -15.561 -10.483 -5.351 1.00 97.06 274 TYR A N 1
ATOM 1987 C CA . TYR A 1 274 ? -16.320 -10.330 -6.580 1.00 97.06 274 TYR A CA 1
ATOM 1988 C C . TYR A 1 274 ? -15.371 -10.168 -7.757 1.00 97.06 274 TYR A C 1
ATOM 1990 O O . TYR A 1 274 ? -14.354 -9.483 -7.648 1.00 97.06 274 TYR A O 1
ATOM 1998 N N . SER A 1 275 ? -15.732 -10.742 -8.895 1.00 93.19 275 SER A N 1
ATOM 1999 C CA . SER A 1 275 ? -15.029 -10.533 -10.157 1.00 93.19 275 SER A CA 1
ATOM 2000 C C . SER A 1 275 ? -16.022 -10.288 -11.282 1.00 93.19 275 SER A C 1
ATOM 2002 O O . SER A 1 275 ? -17.167 -10.747 -11.240 1.00 93.19 275 SER A O 1
ATOM 2004 N N . ALA A 1 276 ? -15.577 -9.551 -12.293 1.00 88.62 276 ALA A N 1
ATOM 2005 C CA . ALA A 1 276 ? -16.339 -9.335 -13.511 1.00 88.62 276 ALA A CA 1
ATOM 2006 C C . ALA A 1 276 ? -15.623 -10.035 -14.674 1.00 88.62 276 ALA A C 1
ATOM 2008 O O . ALA A 1 276 ? -14.640 -9.533 -15.223 1.00 88.62 276 ALA A O 1
ATOM 2009 N N . GLU A 1 277 ? -16.080 -11.240 -15.021 1.00 66.31 277 GLU A N 1
ATOM 2010 C CA . GLU A 1 277 ? -15.520 -11.981 -16.153 1.00 66.31 277 GLU A CA 1
ATOM 2011 C C . GLU A 1 277 ? -15.905 -11.312 -17.487 1.00 66.31 277 GLU A C 1
ATOM 2013 O O . GLU A 1 277 ? -17.038 -10.868 -17.683 1.00 66.31 277 GLU A O 1
ATOM 2018 N N . GLY A 1 278 ? -14.953 -11.231 -18.426 1.00 54.31 278 GLY A N 1
ATOM 2019 C CA . GLY A 1 278 ? -15.195 -10.751 -19.794 1.00 54.31 278 GLY A CA 1
ATOM 2020 C C . GLY A 1 278 ? -14.934 -9.262 -20.065 1.00 54.31 278 GLY A C 1
ATOM 2021 O O . GLY A 1 278 ? -15.224 -8.810 -21.170 1.00 54.31 278 GLY A O 1
ATOM 2022 N N . GLY A 1 279 ? -14.395 -8.494 -19.107 1.00 49.28 279 GLY A N 1
ATOM 2023 C CA . GLY A 1 279 ? -13.747 -7.183 -19.334 1.00 49.28 279 GLY A CA 1
ATOM 2024 C C . GLY A 1 279 ? -14.619 -6.031 -19.868 1.00 49.28 279 GLY A C 1
ATOM 2025 O O . GLY A 1 279 ? -14.143 -4.905 -19.985 1.00 49.28 279 GLY A O 1
ATOM 2026 N N . SER A 1 280 ? -15.893 -6.266 -20.189 1.00 51.69 280 SER A N 1
ATOM 2027 C CA . SER A 1 280 ? -16.796 -5.231 -20.706 1.00 51.69 280 SER A CA 1
ATOM 2028 C C . SER A 1 280 ? -17.420 -4.398 -19.580 1.00 51.69 280 SER A C 1
ATOM 2030 O O . SER A 1 280 ? -17.614 -4.890 -18.469 1.00 51.69 280 SER A O 1
ATOM 2032 N N . ALA A 1 281 ? -17.809 -3.153 -19.869 1.00 50.59 281 ALA A N 1
ATOM 2033 C CA . ALA A 1 281 ? -18.519 -2.281 -18.920 1.00 50.59 281 ALA A CA 1
ATOM 2034 C C . ALA A 1 281 ? -19.880 -2.845 -18.447 1.00 50.59 281 ALA A C 1
ATOM 2036 O O . ALA A 1 281 ? -20.418 -2.379 -17.451 1.00 50.59 281 ALA A O 1
ATOM 2037 N N . ASN A 1 282 ? -20.407 -3.868 -19.135 1.00 56.53 282 ASN A N 1
ATOM 2038 C CA . ASN A 1 282 ? -21.668 -4.547 -18.816 1.00 56.53 282 ASN A CA 1
ATOM 2039 C C . ASN A 1 282 ? -21.457 -5.924 -18.156 1.00 56.53 282 ASN A C 1
ATOM 2041 O O . ASN A 1 282 ? -22.402 -6.708 -18.059 1.00 56.53 282 ASN A O 1
ATOM 2045 N N . SER A 1 283 ? -20.225 -6.262 -17.761 1.00 69.12 283 SER A N 1
ATOM 2046 C CA . SER A 1 283 ? -19.931 -7.542 -17.110 1.00 69.12 283 SER A CA 1
ATOM 2047 C C . SER A 1 283 ? -20.565 -7.608 -15.717 1.00 69.12 283 SER A C 1
ATOM 2049 O O . SER A 1 283 ? -20.518 -6.662 -14.931 1.00 69.12 283 SER A O 1
ATOM 2051 N N . THR A 1 284 ? -21.207 -8.737 -15.415 1.00 83.94 284 THR A N 1
ATOM 2052 C CA . THR A 1 284 ? -21.835 -8.957 -14.112 1.00 83.94 284 THR A CA 1
ATOM 2053 C C . THR A 1 284 ? -20.761 -9.233 -13.067 1.00 83.94 284 THR A C 1
ATOM 2055 O O . THR A 1 284 ? -20.083 -10.257 -13.120 1.00 83.94 284 THR A O 1
ATOM 2058 N N . TRP A 1 285 ? -20.644 -8.339 -12.087 1.00 91.00 285 TRP A N 1
ATOM 2059 C CA . TRP A 1 285 ? -19.799 -8.521 -10.910 1.00 91.00 285 TRP A CA 1
ATOM 2060 C C . TRP A 1 285 ? -20.388 -9.604 -10.014 1.00 91.00 285 TRP A C 1
ATOM 2062 O O . TRP A 1 285 ? -21.321 -9.330 -9.258 1.00 91.00 285 TRP A O 1
ATOM 2072 N N . SER A 1 286 ? -19.880 -10.827 -10.122 1.00 93.12 286 SER A N 1
ATOM 2073 C CA . SER A 1 286 ? -20.395 -12.002 -9.410 1.00 93.12 286 SER A CA 1
ATOM 2074 C C . SER A 1 286 ? -19.521 -12.320 -8.207 1.00 93.12 286 SER A C 1
ATOM 2076 O O . SER A 1 286 ? -18.301 -12.191 -8.284 1.00 93.12 286 SER A O 1
ATOM 2078 N N . ARG A 1 287 ? -20.126 -12.741 -7.093 1.00 95.62 287 ARG A N 1
ATOM 2079 C CA . ARG A 1 287 ? -19.387 -13.221 -5.924 1.00 95.62 287 ARG A CA 1
ATOM 2080 C C . ARG A 1 287 ? -18.778 -14.580 -6.250 1.00 95.62 287 ARG A C 1
ATOM 2082 O O . ARG A 1 287 ? -19.512 -15.529 -6.506 1.00 95.62 287 ARG A O 1
ATOM 2089 N N . VAL A 1 288 ? -17.454 -14.664 -6.224 1.00 97.00 288 VAL A N 1
ATOM 2090 C CA . VAL A 1 288 ? -16.687 -15.865 -6.594 1.00 97.00 288 VAL A CA 1
ATOM 2091 C C . VAL A 1 288 ? -16.048 -16.576 -5.410 1.00 97.00 288 VAL A C 1
ATOM 2093 O O . VAL A 1 288 ? -15.650 -17.730 -5.552 1.00 97.00 288 VAL A O 1
ATOM 2096 N N . SER A 1 289 ? -15.959 -15.904 -4.258 1.00 98.56 289 SER A N 1
ATOM 2097 C CA . SER A 1 289 ? -15.476 -16.491 -3.007 1.00 98.56 289 SER A CA 1
ATOM 2098 C C . SER A 1 289 ? -16.089 -15.795 -1.793 1.00 98.56 289 SER A C 1
ATOM 2100 O O . SER A 1 289 ? -16.441 -14.612 -1.856 1.00 98.56 289 SER A O 1
ATOM 2102 N N . SER A 1 290 ? -16.194 -16.504 -0.668 1.00 98.44 290 SER A N 1
ATOM 2103 C CA . SER A 1 290 ? -16.638 -15.910 0.596 1.00 98.44 290 SER A CA 1
ATOM 2104 C C . SER A 1 290 ? -16.118 -16.629 1.843 1.00 98.44 290 SER A C 1
ATOM 2106 O O . SER A 1 290 ? -15.717 -17.791 1.800 1.00 98.44 290 SER A O 1
ATOM 2108 N N . TYR A 1 291 ? -16.145 -15.916 2.966 1.00 98.62 291 TYR A N 1
ATOM 2109 C CA . TYR A 1 291 ? -15.958 -16.434 4.319 1.00 98.62 291 TYR A CA 1
ATOM 2110 C C . TYR A 1 291 ? -16.972 -15.774 5.250 1.00 98.62 291 TYR A C 1
ATOM 2112 O O . TYR A 1 291 ? -17.199 -14.567 5.163 1.00 98.62 291 TYR A O 1
ATOM 2120 N N . SER A 1 292 ? -17.531 -16.556 6.171 1.00 97.81 292 SER A N 1
ATOM 2121 C CA . SER A 1 292 ? -18.389 -16.056 7.240 1.00 97.81 292 SER A CA 1
ATOM 2122 C C . SER A 1 292 ? -18.042 -16.739 8.559 1.00 97.81 292 SER A C 1
ATOM 2124 O O . SER A 1 292 ? -18.182 -17.955 8.712 1.00 97.81 292 SER A O 1
ATOM 2126 N N . ARG A 1 293 ? -17.618 -15.933 9.538 1.00 97.00 293 ARG A N 1
ATOM 2127 C CA . ARG A 1 293 ? -17.269 -16.387 10.890 1.00 97.00 293 ARG A CA 1
ATOM 2128 C C . ARG A 1 293 ? -18.476 -16.952 11.634 1.00 97.00 293 ARG A C 1
ATOM 2130 O O . ARG A 1 293 ? -18.351 -17.957 12.323 1.00 97.00 293 ARG A O 1
ATOM 2137 N N . SER A 1 294 ? -19.638 -16.311 11.498 1.00 95.19 294 SER A N 1
ATOM 2138 C CA . SER A 1 294 ? -20.860 -16.683 12.225 1.00 95.19 294 SER A CA 1
ATOM 2139 C C . SER A 1 294 ? -21.414 -18.040 11.794 1.00 95.19 294 SER A C 1
ATOM 2141 O O . SER A 1 294 ? -21.894 -18.799 12.631 1.00 95.19 294 SER A O 1
ATOM 2143 N N . SER A 1 295 ? -21.330 -18.351 10.500 1.00 95.62 295 SER A N 1
ATOM 2144 C CA . SER A 1 295 ? -21.713 -19.659 9.956 1.00 95.62 295 SER A CA 1
ATOM 2145 C C . SER A 1 295 ? -20.575 -20.682 9.996 1.00 95.62 295 SER A C 1
ATOM 2147 O O . SER A 1 295 ? -20.834 -21.880 9.911 1.00 95.62 295 SER A O 1
ATOM 2149 N N . GLY A 1 296 ? -19.325 -20.232 10.141 1.00 95.81 296 GLY A N 1
ATOM 2150 C CA . GLY A 1 296 ? -18.153 -21.102 10.133 1.00 95.81 296 GLY A CA 1
ATOM 2151 C C . GLY A 1 296 ? -17.919 -21.754 8.770 1.00 95.81 296 GLY A C 1
ATOM 2152 O O . GLY A 1 296 ? -17.496 -22.908 8.711 1.00 95.81 296 GLY A O 1
ATOM 2153 N N . THR A 1 297 ? -18.203 -21.040 7.676 1.00 96.31 297 THR A N 1
ATOM 2154 C CA . THR A 1 297 ? -18.080 -21.572 6.309 1.00 96.31 297 THR A CA 1
ATOM 2155 C C . THR A 1 297 ? -17.204 -20.709 5.413 1.00 96.31 297 THR A C 1
ATOM 2157 O O . THR A 1 297 ? -17.133 -19.488 5.578 1.00 96.31 297 THR A O 1
ATOM 2160 N N . THR A 1 298 ? -16.584 -21.355 4.427 1.00 97.81 298 THR A N 1
ATOM 2161 C CA . THR A 1 298 ? -15.960 -20.714 3.269 1.00 97.81 298 THR A CA 1
ATOM 2162 C C . THR A 1 298 ? -16.588 -21.235 1.979 1.00 97.81 298 THR A C 1
ATOM 2164 O O . THR A 1 298 ? -17.067 -22.367 1.922 1.00 97.81 298 THR A O 1
ATOM 2167 N N . ASP A 1 299 ? -16.555 -20.408 0.940 1.00 97.88 299 ASP A N 1
ATOM 2168 C CA . ASP A 1 299 ? -16.869 -20.784 -0.437 1.00 97.88 299 ASP A CA 1
ATOM 2169 C C . ASP A 1 299 ? -15.710 -20.340 -1.331 1.00 97.88 299 ASP A C 1
ATOM 2171 O O . ASP A 1 299 ? -15.314 -19.174 -1.286 1.00 97.88 299 ASP A O 1
ATOM 2175 N N . ASN A 1 300 ? -15.127 -21.284 -2.075 1.00 98.06 300 ASN A N 1
ATOM 2176 C CA . ASN A 1 300 ? -13.935 -21.095 -2.907 1.00 98.06 300 ASN A CA 1
ATOM 2177 C C . ASN A 1 300 ? -12.838 -20.217 -2.257 1.00 98.06 300 ASN A C 1
ATOM 2179 O O . ASN A 1 300 ? -12.255 -19.339 -2.896 1.00 98.06 300 ASN A O 1
ATOM 2183 N N . LEU A 1 301 ? -12.581 -20.422 -0.965 1.00 98.06 301 LEU A N 1
ATOM 2184 C CA . LEU A 1 301 ? -11.615 -19.654 -0.185 1.00 98.06 301 LEU A CA 1
ATOM 2185 C C . LEU A 1 301 ? -10.944 -20.561 0.843 1.00 98.06 301 LEU A C 1
ATOM 2187 O O . LEU A 1 301 ? -11.619 -21.300 1.568 1.00 98.06 301 LEU A O 1
ATOM 2191 N N . VAL A 1 302 ? -9.620 -20.476 0.920 1.00 98.38 302 VAL A N 1
ATOM 2192 C CA . VAL A 1 302 ? -8.804 -21.122 1.953 1.00 98.38 302 VAL A CA 1
ATOM 2193 C C . VAL A 1 302 ? -7.947 -20.081 2.667 1.00 98.38 302 VAL A C 1
ATOM 2195 O O . VAL A 1 302 ? -7.478 -19.125 2.051 1.00 98.38 302 VAL A O 1
ATOM 2198 N N . PHE A 1 303 ? -7.756 -20.273 3.973 1.00 98.62 303 PHE A N 1
ATOM 2199 C CA . PHE A 1 303 ? -6.827 -19.475 4.768 1.00 98.62 303 PHE A CA 1
ATOM 2200 C C . PHE A 1 303 ? -5.465 -20.161 4.811 1.00 98.62 303 PHE A C 1
ATOM 2202 O O . PHE A 1 303 ? -5.359 -21.355 5.109 1.00 98.62 303 PHE A O 1
ATOM 2209 N N . MET A 1 304 ? -4.436 -19.376 4.532 1.00 97.94 304 MET A N 1
ATOM 2210 C CA . MET A 1 304 ? -3.041 -19.779 4.463 1.00 97.94 304 MET A CA 1
ATOM 2211 C C . MET A 1 304 ? -2.211 -18.918 5.425 1.00 97.94 304 MET A C 1
ATOM 2213 O O . MET A 1 304 ? -2.659 -17.861 5.872 1.00 97.94 304 MET A O 1
ATOM 2217 N N . ASN A 1 305 ? -1.007 -19.364 5.768 1.00 95.69 305 ASN A N 1
ATOM 2218 C CA . ASN A 1 305 ? -0.007 -18.564 6.470 1.00 95.69 305 ASN A CA 1
ATOM 2219 C C . ASN A 1 305 ? 1.414 -19.001 6.083 1.00 95.69 305 ASN A C 1
ATOM 2221 O O . ASN A 1 305 ? 1.616 -20.028 5.435 1.00 95.69 305 ASN A O 1
ATOM 2225 N N . ASN A 1 306 ? 2.413 -18.231 6.516 1.00 91.25 306 ASN A N 1
ATOM 2226 C CA . ASN A 1 306 ? 3.830 -18.514 6.264 1.00 91.25 306 ASN A CA 1
ATOM 2227 C C . ASN A 1 306 ? 4.461 -19.398 7.363 1.00 91.25 306 ASN A C 1
ATOM 2229 O O . ASN A 1 306 ? 5.586 -19.142 7.798 1.00 91.25 306 ASN A O 1
ATOM 2233 N N . LYS A 1 307 ? 3.728 -20.399 7.877 1.00 91.44 307 LYS A N 1
ATOM 2234 C CA . LYS A 1 307 ? 4.182 -21.282 8.977 1.00 91.44 307 LYS A CA 1
ATOM 2235 C C . LYS A 1 307 ? 4.617 -22.676 8.519 1.00 91.44 307 LYS A C 1
ATOM 2237 O O . LYS A 1 307 ? 5.034 -23.487 9.342 1.00 91.44 307 LYS A O 1
ATOM 2242 N N . ASN A 1 308 ? 4.572 -22.972 7.224 1.00 89.50 308 ASN A N 1
ATOM 2243 C CA . ASN A 1 308 ? 5.062 -24.227 6.657 1.00 89.50 308 ASN A CA 1
ATOM 2244 C C . ASN A 1 308 ? 6.559 -24.128 6.317 1.00 89.50 308 ASN A C 1
ATOM 2246 O O . ASN A 1 308 ? 6.961 -24.143 5.158 1.00 89.50 308 ASN A O 1
ATOM 2250 N N . ILE A 1 309 ? 7.389 -23.937 7.341 1.00 82.38 309 ILE A N 1
ATOM 2251 C CA . ILE A 1 309 ? 8.797 -23.554 7.181 1.00 82.38 309 ILE A CA 1
ATOM 2252 C C . ILE A 1 309 ? 9.686 -24.771 6.866 1.00 82.38 309 ILE A C 1
ATOM 2254 O O . ILE A 1 309 ? 9.682 -25.762 7.597 1.00 82.38 309 ILE A O 1
ATOM 2258 N N . ASP A 1 310 ? 10.523 -24.657 5.827 1.00 77.12 310 ASP A N 1
ATOM 2259 C CA . ASP A 1 310 ? 11.611 -25.603 5.533 1.00 77.12 310 ASP A CA 1
ATOM 2260 C C . ASP A 1 310 ? 12.883 -25.243 6.326 1.00 77.12 310 ASP A C 1
ATOM 2262 O O . ASP A 1 310 ? 13.710 -24.436 5.897 1.00 77.12 310 ASP A O 1
ATOM 2266 N N . TYR A 1 311 ? 13.073 -25.876 7.486 1.00 72.06 311 TYR A N 1
ATOM 2267 C CA . TYR A 1 311 ? 14.276 -25.693 8.312 1.00 72.06 311 TYR A CA 1
ATOM 2268 C C . TYR A 1 311 ? 15.515 -26.446 7.797 1.00 72.06 311 TYR A C 1
ATOM 2270 O O . TYR A 1 311 ? 16.582 -26.346 8.400 1.00 72.06 311 TYR A O 1
ATOM 2278 N N . SER A 1 312 ? 15.419 -27.208 6.700 1.00 76.12 312 SER A N 1
ATOM 2279 C CA . SER A 1 312 ? 16.550 -27.997 6.188 1.00 76.12 312 SER A CA 1
ATOM 2280 C C . SER A 1 312 ? 17.640 -27.150 5.520 1.00 76.12 312 SER A C 1
ATOM 2282 O O . SER A 1 312 ? 18.718 -27.667 5.219 1.00 76.12 312 SER A O 1
ATOM 2284 N N . GLY A 1 313 ? 17.358 -25.869 5.253 1.00 64.12 313 GLY A N 1
ATOM 2285 C CA . GLY A 1 313 ? 18.260 -24.953 4.550 1.00 64.12 313 GLY A CA 1
ATOM 2286 C C . GLY A 1 313 ? 18.396 -25.239 3.052 1.00 64.12 313 GLY A C 1
ATOM 2287 O O . GLY A 1 313 ? 19.219 -24.617 2.388 1.00 64.12 313 GLY A O 1
ATOM 2288 N N . LYS A 1 314 ? 17.606 -26.176 2.508 1.00 69.31 314 LYS A N 1
ATOM 2289 C CA . LYS A 1 314 ? 17.633 -26.554 1.086 1.00 69.31 314 LYS A CA 1
ATOM 2290 C C . LYS A 1 314 ? 16.655 -25.755 0.219 1.00 69.31 314 LYS A C 1
ATOM 2292 O O . LYS A 1 314 ? 16.700 -25.913 -0.997 1.00 69.31 314 LYS A O 1
ATOM 2297 N N . LEU A 1 315 ? 15.813 -24.911 0.834 1.00 66.12 315 LEU A N 1
ATOM 2298 C CA . LEU A 1 315 ? 14.830 -24.038 0.174 1.00 66.12 315 LEU A CA 1
ATOM 2299 C C . LEU A 1 315 ? 13.998 -24.794 -0.877 1.00 66.12 315 LEU A C 1
ATOM 2301 O O . LEU A 1 315 ? 13.890 -24.381 -2.032 1.00 66.12 315 LEU A O 1
ATOM 2305 N N . SER A 1 316 ? 13.453 -25.943 -0.472 1.00 72.88 316 SER A N 1
ATOM 2306 C CA . SER A 1 316 ? 12.762 -26.859 -1.386 1.00 72.88 316 SER A CA 1
ATOM 2307 C C . SER A 1 316 ? 11.314 -26.458 -1.691 1.00 72.88 316 SER A C 1
ATOM 2309 O O . SER A 1 316 ? 10.785 -26.844 -2.733 1.00 72.88 316 SER A O 1
ATOM 2311 N N . HIS A 1 317 ? 10.692 -25.658 -0.819 1.00 83.69 317 HIS A N 1
ATOM 2312 C CA . HIS A 1 317 ? 9.343 -25.119 -0.988 1.00 83.69 317 HIS A CA 1
ATOM 2313 C C . HIS A 1 317 ? 9.174 -23.753 -0.308 1.00 83.69 317 HIS A C 1
ATOM 2315 O O . HIS A 1 317 ? 9.945 -23.390 0.586 1.00 83.69 317 HIS A O 1
ATOM 2321 N N . GLY A 1 318 ? 8.159 -22.994 -0.731 1.00 85.06 318 GLY A N 1
ATOM 2322 C CA . GLY A 1 318 ? 7.744 -21.760 -0.061 1.00 85.06 318 GLY A CA 1
ATOM 2323 C C . GLY A 1 318 ? 7.207 -22.025 1.354 1.00 85.06 318 GLY A C 1
ATOM 2324 O O . GLY A 1 318 ? 6.754 -23.137 1.639 1.00 85.06 318 GLY A O 1
ATOM 2325 N N . PRO A 1 3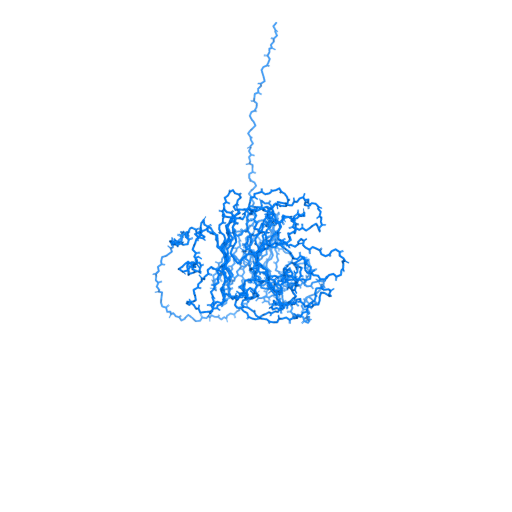19 ? 7.231 -21.026 2.258 1.00 87.12 319 PRO A N 1
ATOM 2326 C CA . PRO A 1 319 ? 6.756 -21.173 3.635 1.00 87.12 319 PRO A CA 1
ATOM 2327 C C . PRO A 1 319 ? 5.225 -21.221 3.752 1.00 87.12 319 PRO A C 1
ATOM 2329 O O . PRO A 1 319 ? 4.701 -21.338 4.861 1.00 87.12 319 PRO A O 1
ATOM 2332 N N . GLN A 1 320 ? 4.506 -21.094 2.633 1.00 91.50 320 GLN A N 1
ATOM 2333 C CA . GLN A 1 320 ? 3.054 -21.105 2.589 1.00 91.50 320 GLN A CA 1
ATOM 2334 C C . GLN A 1 320 ? 2.497 -22.492 2.950 1.00 91.50 320 GLN A C 1
ATOM 2336 O O . GLN A 1 320 ? 2.965 -23.537 2.486 1.00 91.50 320 GLN A O 1
ATOM 2341 N N . GLY A 1 321 ? 1.480 -22.500 3.807 1.00 94.56 321 GLY A N 1
ATOM 2342 C CA . GLY A 1 321 ? 0.680 -23.672 4.151 1.00 94.56 321 GLY A CA 1
ATOM 2343 C C . GLY A 1 321 ? -0.680 -23.259 4.697 1.00 94.56 321 GLY A C 1
ATOM 2344 O O . GLY A 1 321 ? -0.944 -22.070 4.867 1.00 94.56 321 GLY A O 1
ATOM 2345 N N . TYR A 1 322 ? -1.560 -24.228 4.956 1.00 97.75 322 TYR A N 1
ATOM 2346 C CA . TYR A 1 322 ? -2.867 -23.922 5.539 1.00 97.75 322 TYR A CA 1
ATOM 2347 C C . TYR A 1 322 ? -2.711 -23.312 6.927 1.00 97.75 322 TYR A C 1
ATOM 2349 O O . TYR A 1 322 ? -1.939 -23.811 7.742 1.00 97.75 322 TYR A O 1
ATOM 2357 N N . ALA A 1 323 ? -3.502 -22.291 7.223 1.00 97.88 323 ALA A N 1
ATOM 2358 C CA . ALA A 1 323 ? -3.556 -21.719 8.557 1.00 97.88 323 ALA A CA 1
ATOM 2359 C C . ALA A 1 323 ? -4.344 -22.620 9.525 1.00 97.88 323 ALA A C 1
ATOM 2361 O O . ALA A 1 323 ? -5.342 -23.244 9.151 1.00 97.88 323 ALA A O 1
ATOM 2362 N N . SER A 1 324 ? -3.933 -22.654 10.793 1.00 97.69 324 SER A N 1
ATOM 2363 C CA . SER A 1 324 ? -4.780 -23.105 11.902 1.00 97.69 324 SER A CA 1
ATOM 2364 C C . SER A 1 324 ? -5.990 -22.177 12.093 1.00 97.69 324 SER A C 1
ATOM 2366 O O . SER A 1 324 ? -6.056 -21.075 11.547 1.00 97.69 324 SER A O 1
ATOM 2368 N N . ALA A 1 325 ? -6.967 -22.600 12.902 1.00 96.94 325 ALA A N 1
ATOM 2369 C CA . ALA A 1 325 ? -8.177 -21.810 13.155 1.00 96.94 325 ALA A CA 1
ATOM 2370 C C . ALA A 1 325 ? -7.895 -20.436 13.802 1.00 96.94 325 ALA A C 1
ATOM 2372 O O . ALA A 1 325 ? -8.702 -19.525 13.676 1.00 96.94 325 ALA A O 1
ATOM 2373 N N . ASP A 1 326 ? -6.766 -20.265 14.478 1.00 96.31 326 ASP A N 1
ATOM 2374 C CA . ASP A 1 326 ? -6.296 -19.005 15.069 1.00 96.31 326 ASP A CA 1
ATOM 2375 C C . ASP A 1 326 ? -5.146 -18.359 14.270 1.00 96.31 326 ASP A C 1
ATOM 2377 O O . ASP A 1 326 ? -4.620 -17.320 14.661 1.00 96.31 326 ASP A O 1
ATOM 2381 N N . GLY A 1 327 ? -4.748 -18.962 13.144 1.00 96.12 327 GLY A N 1
ATOM 2382 C CA . GLY A 1 327 ? -3.706 -18.448 12.255 1.00 96.12 327 GLY A CA 1
ATOM 2383 C C . GLY A 1 327 ? -2.277 -18.550 12.791 1.00 96.12 327 GLY A C 1
ATOM 2384 O O . GLY A 1 327 ? -1.347 -18.158 12.086 1.00 96.12 327 GLY A O 1
ATOM 2385 N N . SER A 1 328 ? -2.079 -19.074 14.003 1.00 93.69 328 SER A N 1
ATOM 2386 C CA . SER A 1 328 ? -0.779 -19.098 14.683 1.00 93.69 328 SER A CA 1
ATOM 2387 C C . SER A 1 328 ? 0.162 -20.194 14.165 1.00 93.69 328 SER A C 1
ATOM 2389 O O . SER A 1 328 ? 1.380 -20.003 14.166 1.00 93.69 328 SER A O 1
ATOM 2391 N N . GLU A 1 329 ? -0.394 -21.293 13.650 1.00 94.19 329 GLU A N 1
ATOM 2392 C CA . GLU A 1 329 ? 0.326 -22.509 13.268 1.00 94.19 329 GLU A CA 1
ATOM 2393 C C . GLU A 1 329 ? -0.051 -22.992 11.860 1.00 94.19 329 GLU A C 1
ATOM 2395 O O . GLU A 1 329 ? -1.041 -22.554 11.265 1.00 94.19 329 GLU A O 1
ATOM 2400 N N . SER A 1 330 ? 0.731 -23.933 11.326 1.00 94.38 330 SER A N 1
ATOM 2401 C CA . SER A 1 330 ? 0.402 -24.640 10.082 1.00 94.38 330 SER A CA 1
ATOM 2402 C C . SER A 1 330 ? -0.572 -25.798 10.340 1.00 94.38 330 SER A C 1
ATOM 2404 O O . SER A 1 330 ? -0.403 -26.594 11.269 1.00 94.38 330 SER A O 1
ATOM 2406 N N . ALA A 1 331 ? -1.592 -25.925 9.495 1.00 96.50 331 ALA A N 1
ATOM 2407 C CA . ALA A 1 331 ? -2.574 -26.999 9.513 1.00 96.50 331 ALA A CA 1
ATOM 2408 C C . ALA A 1 331 ? -2.320 -28.022 8.395 1.00 96.50 331 ALA A C 1
ATOM 2410 O O . ALA A 1 331 ? -1.844 -27.713 7.308 1.00 96.50 331 ALA A O 1
ATOM 2411 N N . LYS A 1 332 ? -2.709 -29.280 8.635 1.00 94.38 332 LYS A N 1
ATOM 2412 C CA . LYS A 1 332 ? -2.521 -30.380 7.664 1.00 94.38 332 LYS A CA 1
ATOM 2413 C C . LYS A 1 332 ? -3.549 -30.404 6.528 1.00 94.38 332 LYS A C 1
ATOM 2415 O O . LYS A 1 332 ? -3.409 -31.186 5.595 1.00 94.38 332 LYS A O 1
ATOM 2420 N N . LYS A 1 333 ? -4.632 -29.640 6.654 1.00 95.38 333 LYS A N 1
ATOM 2421 C CA . LYS A 1 333 ? -5.755 -29.590 5.711 1.00 95.38 333 LYS A CA 1
ATOM 2422 C C . LYS A 1 333 ? -6.412 -28.208 5.774 1.00 95.38 333 LYS A C 1
ATOM 2424 O O . LYS A 1 333 ? -6.244 -27.543 6.805 1.00 95.38 333 LYS A O 1
ATOM 2429 N N . PRO A 1 334 ? -7.204 -27.815 4.756 1.00 96.50 334 PRO A N 1
ATOM 2430 C CA . PRO A 1 334 ? -7.978 -26.585 4.818 1.00 96.50 334 PRO A CA 1
ATOM 2431 C C . PRO A 1 334 ? -8.778 -26.528 6.118 1.00 96.50 334 PRO A C 1
ATOM 2433 O O . PRO A 1 334 ? -9.512 -27.462 6.456 1.00 96.50 334 PRO A O 1
ATOM 2436 N N . THR A 1 335 ? -8.585 -25.447 6.863 1.00 97.06 335 THR A N 1
ATOM 2437 C CA . THR A 1 335 ? -9.230 -25.208 8.151 1.00 97.06 335 THR A CA 1
ATOM 2438 C C . THR A 1 335 ? -9.948 -23.874 8.063 1.00 97.06 335 THR A C 1
ATOM 2440 O O . THR A 1 335 ? -9.379 -22.885 7.604 1.00 97.06 335 THR A O 1
ATOM 2443 N N . VAL A 1 336 ? -11.218 -23.849 8.464 1.00 96.69 336 VAL A N 1
ATOM 2444 C CA . VAL A 1 336 ? -11.970 -22.596 8.520 1.00 96.69 336 VAL A CA 1
ATOM 2445 C C . VAL A 1 336 ? -11.385 -21.740 9.638 1.00 96.69 336 VAL A C 1
ATOM 2447 O O . VAL A 1 336 ? -11.247 -22.198 10.773 1.00 96.69 336 VAL A O 1
ATOM 2450 N N . PHE A 1 337 ? -11.037 -20.502 9.308 1.00 97.81 337 PHE A N 1
ATOM 2451 C CA . PHE A 1 337 ? -10.486 -19.554 10.262 1.00 97.81 337 PHE A CA 1
ATOM 2452 C C . PHE A 1 337 ? -11.539 -19.151 11.306 1.00 97.81 337 PHE A C 1
ATOM 2454 O O . PHE A 1 337 ? -12.700 -18.896 10.984 1.00 97.81 337 PHE A O 1
ATOM 2461 N N . GLY A 1 338 ? -11.136 -19.078 12.570 1.00 97.56 338 GLY A N 1
ATOM 2462 C CA . GLY A 1 338 ? -11.974 -18.714 13.716 1.00 97.56 338 GLY A CA 1
ATOM 2463 C C . GLY A 1 338 ? -12.233 -17.210 13.839 1.00 97.56 338 GLY A C 1
ATOM 2464 O O . GLY A 1 338 ? -13.049 -16.788 14.665 1.00 97.56 338 GLY A O 1
ATOM 2465 N N . GLY A 1 339 ? -11.566 -16.405 13.007 1.00 97.19 339 GLY A N 1
ATOM 2466 C CA . GLY A 1 339 ? -11.845 -14.983 12.849 1.00 97.19 339 GLY A CA 1
ATOM 2467 C C . GLY A 1 339 ? -11.108 -14.075 13.827 1.00 97.19 339 GLY A C 1
ATOM 2468 O O . GLY A 1 339 ? -11.499 -12.922 13.941 1.00 97.19 339 GLY A O 1
ATOM 2469 N N . VAL A 1 340 ? -10.085 -14.549 14.546 1.00 97.94 340 VAL A N 1
ATOM 2470 C CA . VAL A 1 340 ? -9.292 -13.718 15.472 1.00 97.94 340 VAL A CA 1
ATOM 2471 C C . VAL A 1 340 ? -7.806 -13.948 15.235 1.00 97.94 340 VAL A C 1
ATOM 2473 O O . VAL A 1 340 ? -7.340 -15.079 15.325 1.00 97.94 340 VAL A O 1
ATOM 2476 N N . LEU A 1 341 ? -7.075 -12.869 14.963 1.00 98.38 341 LEU A N 1
ATOM 2477 C CA . LEU A 1 341 ? -5.616 -12.838 14.905 1.00 98.38 341 LEU A CA 1
ATOM 2478 C C . LEU A 1 341 ? -5.081 -12.146 16.153 1.00 98.38 341 LEU A C 1
ATOM 2480 O O . LEU A 1 341 ? -5.508 -11.039 16.490 1.00 98.38 341 LEU A O 1
ATOM 2484 N N . ALA A 1 342 ? -4.137 -12.798 16.824 1.00 97.75 342 ALA A N 1
ATOM 2485 C CA . ALA A 1 342 ? -3.502 -12.275 18.024 1.00 97.75 342 ALA A CA 1
ATOM 2486 C C . ALA A 1 342 ? -2.490 -11.156 17.719 1.00 97.75 342 ALA A C 1
ATOM 2488 O O . ALA A 1 342 ? -1.960 -11.048 16.612 1.00 97.75 342 ALA A O 1
ATOM 2489 N N . GLU A 1 343 ? -2.204 -10.352 18.741 1.00 97.00 343 GLU A N 1
ATOM 2490 C CA . GLU A 1 343 ? -1.029 -9.475 18.784 1.00 97.00 343 GLU A CA 1
ATOM 2491 C C . GLU A 1 343 ? 0.277 -10.296 18.843 1.00 97.00 343 GLU A C 1
ATOM 2493 O O . GLU A 1 343 ? 0.254 -11.506 19.088 1.00 97.00 343 GLU A O 1
ATOM 2498 N N . ALA A 1 344 ? 1.416 -9.638 18.624 1.00 96.62 344 ALA A N 1
ATOM 2499 C CA . ALA A 1 344 ? 2.748 -10.205 18.800 1.00 96.62 344 ALA A CA 1
ATOM 2500 C C . ALA A 1 344 ? 2.914 -10.900 20.164 1.00 96.62 344 ALA A C 1
ATOM 2502 O O . ALA A 1 344 ? 2.667 -10.313 21.220 1.00 96.62 344 ALA A O 1
ATOM 2503 N N . SER A 1 345 ? 3.392 -12.147 20.155 1.00 96.56 345 SER A N 1
ATOM 2504 C CA . SER A 1 345 ? 3.677 -12.884 21.395 1.00 96.56 345 SER A CA 1
ATOM 2505 C C . SER A 1 345 ? 4.964 -12.420 22.088 1.00 96.56 345 SER A C 1
ATOM 2507 O O . SER A 1 345 ? 5.074 -12.524 23.310 1.00 96.56 345 SER A O 1
ATOM 2509 N N . ASN A 1 346 ? 5.938 -11.903 21.333 1.00 96.12 346 ASN A N 1
ATOM 2510 C CA . ASN A 1 346 ? 7.188 -11.363 21.857 1.00 96.12 346 ASN A CA 1
ATOM 2511 C C . ASN A 1 346 ? 7.790 -10.290 20.917 1.00 96.12 346 ASN A C 1
ATOM 2513 O O . ASN A 1 346 ? 8.723 -10.578 20.156 1.00 96.12 346 ASN A O 1
ATOM 2517 N N . PRO A 1 347 ? 7.308 -9.034 20.989 1.00 93.88 347 PRO A N 1
ATOM 2518 C CA . PRO A 1 347 ? 7.706 -7.963 20.069 1.00 93.88 347 PRO A CA 1
ATOM 2519 C C . PRO A 1 347 ? 9.193 -7.576 20.149 1.00 93.88 347 PRO A C 1
ATOM 2521 O O . PRO A 1 347 ? 9.704 -6.910 19.253 1.00 93.88 347 PRO A O 1
ATOM 2524 N N . GLY A 1 348 ? 9.911 -7.994 21.200 1.00 94.00 348 GLY A N 1
ATOM 2525 C CA . GLY A 1 348 ? 11.345 -7.735 21.355 1.00 94.00 348 GLY A CA 1
ATOM 2526 C C . GLY A 1 348 ? 12.255 -8.647 20.523 1.00 94.00 348 GLY A C 1
ATOM 2527 O O . GLY A 1 348 ? 13.454 -8.385 20.430 1.00 94.00 348 GLY A O 1
ATOM 2528 N N . VAL A 1 349 ? 11.725 -9.718 19.921 1.00 93.56 349 VAL A N 1
ATOM 2529 C CA . VAL A 1 349 ? 12.518 -10.661 19.117 1.00 93.56 349 VAL A CA 1
ATOM 2530 C C . VAL A 1 349 ? 12.664 -10.122 17.699 1.00 93.56 349 VAL A C 1
ATOM 2532 O O . VAL A 1 349 ? 11.847 -10.398 16.823 1.00 93.56 349 VAL A O 1
ATOM 2535 N N . VAL A 1 350 ? 13.724 -9.349 17.465 1.00 85.31 350 VAL A N 1
ATOM 2536 C CA . VAL A 1 350 ? 14.072 -8.853 16.126 1.00 85.31 350 VAL A CA 1
ATOM 2537 C C . VAL A 1 350 ? 14.265 -10.034 15.171 1.00 85.31 350 VAL A C 1
ATOM 2539 O O . VAL A 1 350 ? 15.071 -10.925 15.436 1.00 85.31 350 VAL A O 1
ATOM 2542 N N . GLY A 1 351 ? 13.517 -10.049 14.066 1.00 83.62 351 GLY A N 1
ATOM 2543 C CA . GLY A 1 351 ? 13.526 -11.145 13.095 1.00 83.62 351 GLY A CA 1
ATOM 2544 C C . GLY A 1 351 ? 12.646 -12.338 13.483 1.00 83.62 351 GLY A C 1
ATOM 2545 O O . GLY A 1 351 ? 12.656 -13.344 12.781 1.00 83.62 351 GLY A O 1
ATOM 2546 N N . GLY A 1 352 ? 11.866 -12.242 14.568 1.00 84.81 352 GLY A N 1
ATOM 2547 C CA . GLY A 1 352 ? 10.922 -13.287 14.980 1.00 84.81 352 GLY A CA 1
ATOM 2548 C C . GLY A 1 352 ? 9.759 -13.481 14.002 1.00 84.81 352 GLY A C 1
ATOM 2549 O O . GLY A 1 352 ? 9.143 -14.546 13.979 1.00 84.81 352 GLY A O 1
ATOM 2550 N N . GLY A 1 353 ? 9.481 -12.470 13.175 1.00 88.69 353 GLY A N 1
ATOM 2551 C CA . GLY A 1 353 ? 8.456 -12.521 12.139 1.00 88.69 353 GLY A CA 1
ATOM 2552 C C . GLY A 1 353 ? 7.018 -12.546 12.680 1.00 88.69 353 GLY A C 1
ATOM 2553 O O . GLY A 1 353 ? 6.783 -12.256 13.861 1.00 88.69 353 GLY A O 1
ATOM 2554 N N . PRO A 1 354 ? 6.047 -12.896 11.821 1.00 91.25 354 PRO A N 1
ATOM 2555 C CA . PRO A 1 354 ? 4.624 -12.848 12.151 1.00 91.25 354 PRO A CA 1
ATOM 2556 C C . PRO A 1 354 ? 4.204 -13.767 13.302 1.00 91.25 354 PRO A C 1
ATOM 2558 O O . PRO A 1 354 ? 4.594 -14.939 13.371 1.00 91.25 354 PRO A O 1
ATOM 2561 N N . GLY A 1 355 ? 3.375 -13.243 14.204 1.00 92.69 355 GLY A N 1
ATOM 2562 C CA . GLY A 1 355 ? 2.918 -13.896 15.437 1.00 92.69 355 GLY A CA 1
ATOM 2563 C C . GLY A 1 355 ? 3.931 -13.874 16.587 1.00 92.69 355 GLY A C 1
ATOM 2564 O O . GLY A 1 355 ? 3.573 -14.183 17.726 1.00 92.69 355 GLY A O 1
ATOM 2565 N N . VAL A 1 356 ? 5.188 -13.499 16.324 1.00 94.00 356 VAL A N 1
ATOM 2566 C CA . VAL A 1 356 ? 6.236 -13.365 17.347 1.00 94.00 356 VAL A CA 1
ATOM 2567 C C . VAL A 1 356 ? 6.608 -11.904 17.526 1.00 94.00 356 VAL A C 1
ATOM 2569 O O . VAL A 1 356 ? 6.317 -11.349 18.578 1.00 94.00 356 VAL A O 1
ATOM 2572 N N . GLN A 1 357 ? 7.212 -11.285 16.511 1.00 93.25 357 GLN A N 1
ATOM 2573 C CA . GLN A 1 357 ? 7.629 -9.883 16.548 1.00 93.25 357 GLN A CA 1
ATOM 2574 C C . GLN A 1 357 ? 6.466 -8.937 16.223 1.00 93.25 357 GLN A C 1
ATOM 2576 O O . GLN A 1 357 ? 6.319 -7.885 16.840 1.00 93.25 357 GLN A O 1
ATOM 2581 N N . THR A 1 358 ? 5.648 -9.324 15.248 1.00 94.19 358 THR A N 1
ATOM 2582 C CA . THR A 1 358 ? 4.424 -8.632 14.836 1.00 94.19 358 THR A CA 1
ATOM 2583 C C . THR A 1 358 ? 3.210 -9.518 15.118 1.00 94.19 358 THR A C 1
ATOM 2585 O O . THR A 1 358 ? 3.362 -10.680 15.512 1.00 94.19 358 THR A O 1
ATOM 2588 N N . GLY A 1 359 ? 1.999 -8.981 14.944 1.00 96.44 359 GLY A N 1
ATOM 2589 C CA . GLY A 1 359 ? 0.765 -9.754 15.084 1.00 96.44 359 GLY A CA 1
ATOM 2590 C C . GLY A 1 359 ? 0.738 -11.015 14.217 1.00 96.44 359 GLY A C 1
ATOM 2591 O O . GLY A 1 359 ? 1.490 -11.147 13.249 1.00 96.44 359 GLY A O 1
ATOM 2592 N N . ALA A 1 360 ? -0.120 -11.969 14.577 1.00 97.56 360 ALA A N 1
ATOM 2593 C CA . ALA A 1 360 ? -0.331 -13.172 13.776 1.00 97.56 360 ALA A CA 1
ATOM 2594 C C . ALA A 1 360 ? -0.838 -12.793 12.378 1.00 97.56 360 ALA A C 1
ATOM 2596 O O . ALA A 1 360 ? -1.655 -11.880 12.248 1.00 97.56 360 ALA A O 1
ATOM 2597 N N . GLU A 1 361 ? -0.366 -13.498 11.350 1.00 97.75 361 GLU A N 1
ATOM 2598 C CA . GLU A 1 361 ? -0.699 -13.208 9.957 1.00 97.75 361 GLU A CA 1
ATOM 2599 C C . GLU A 1 361 ? -1.326 -14.409 9.262 1.00 97.75 361 GLU A C 1
ATOM 2601 O O . GLU A 1 361 ? -0.847 -15.538 9.388 1.00 97.75 361 GLU A O 1
ATOM 2606 N N . VAL A 1 362 ? -2.367 -14.135 8.480 1.00 98.62 362 VAL A N 1
ATOM 2607 C CA . VAL A 1 362 ? -2.957 -15.080 7.527 1.00 98.62 362 VAL A CA 1
ATOM 2608 C C . VAL A 1 362 ? -3.177 -14.384 6.195 1.00 98.62 362 VAL A C 1
ATOM 2610 O O . VAL A 1 362 ? -3.431 -13.181 6.145 1.00 98.62 362 VAL A O 1
ATOM 2613 N N . ASN A 1 363 ? -3.136 -15.146 5.112 1.00 98.56 363 ASN A N 1
ATOM 2614 C CA . ASN A 1 363 ? -3.556 -14.699 3.794 1.00 98.56 363 ASN A CA 1
ATOM 2615 C C . ASN A 1 363 ? -4.665 -15.600 3.240 1.00 98.56 363 ASN A C 1
ATOM 2617 O O . ASN A 1 363 ? -4.860 -16.721 3.709 1.00 98.56 363 ASN A O 1
ATOM 2621 N N . ILE A 1 364 ? -5.413 -15.102 2.258 1.00 98.69 364 ILE A N 1
ATOM 2622 C CA . ILE A 1 364 ? -6.501 -15.847 1.614 1.00 98.69 364 ILE A CA 1
ATOM 2623 C C . ILE A 1 364 ? -6.160 -16.193 0.170 1.00 98.69 364 ILE A C 1
ATOM 2625 O O . ILE A 1 364 ? -5.651 -15.359 -0.570 1.00 98.69 364 ILE A O 1
ATOM 2629 N N . MET A 1 365 ? -6.501 -17.410 -0.239 1.00 98.50 365 MET A N 1
ATOM 2630 C CA . MET A 1 365 ? -6.373 -17.892 -1.616 1.00 98.50 365 MET A CA 1
ATOM 2631 C C . MET A 1 365 ? -7.679 -18.541 -2.068 1.00 98.50 365 MET A C 1
ATOM 2633 O O . MET A 1 365 ? -8.538 -18.867 -1.241 1.00 98.50 365 MET A O 1
ATOM 2637 N N . THR A 1 366 ? -7.830 -18.772 -3.371 1.00 98.50 366 THR A N 1
ATOM 2638 C CA . THR A 1 366 ? -8.920 -19.614 -3.880 1.00 98.50 366 THR A CA 1
ATOM 2639 C C . THR A 1 366 ? -8.744 -21.061 -3.416 1.00 98.50 366 THR A C 1
ATOM 2641 O O . THR A 1 366 ? -7.670 -21.477 -2.987 1.00 98.50 366 THR A O 1
ATOM 2644 N N . SER A 1 367 ? -9.786 -21.881 -3.555 1.00 97.06 367 SER A N 1
ATOM 2645 C CA . SER A 1 367 ? -9.685 -23.320 -3.263 1.00 97.06 367 SER A CA 1
ATOM 2646 C C . SER A 1 367 ? -8.973 -24.135 -4.358 1.00 97.06 367 SER A C 1
ATOM 2648 O O . SER A 1 367 ? -8.850 -25.356 -4.235 1.00 97.06 367 SER A O 1
ATOM 2650 N N . LYS A 1 368 ? -8.495 -23.482 -5.430 1.00 97.12 368 LYS A N 1
ATOM 2651 C CA . LYS A 1 368 ? -7.840 -24.128 -6.572 1.00 97.12 368 LYS A CA 1
ATOM 2652 C C . LYS A 1 368 ? -6.321 -24.220 -6.338 1.00 97.12 368 LYS A C 1
ATOM 2654 O O . LYS A 1 368 ? -5.665 -23.179 -6.315 1.00 97.12 368 LYS A O 1
ATOM 2659 N N . PRO A 1 369 ? -5.741 -25.427 -6.208 1.00 96.75 369 PRO A N 1
ATOM 2660 C CA . PRO A 1 369 ? -4.294 -25.587 -6.073 1.00 96.75 369 PRO A CA 1
ATOM 2661 C C . PRO A 1 369 ? -3.571 -25.270 -7.387 1.00 96.75 369 PRO A C 1
ATOM 2663 O O . PRO A 1 369 ? -4.102 -25.558 -8.465 1.00 96.75 369 PRO A O 1
ATOM 2666 N N . CYS A 1 370 ? -2.347 -24.754 -7.287 1.00 95.44 370 CYS A N 1
ATOM 2667 C CA . CYS A 1 370 ? -1.429 -24.600 -8.412 1.00 95.44 370 CYS A CA 1
ATOM 2668 C C . CYS A 1 370 ? -1.001 -25.980 -8.943 1.00 95.44 370 CYS A C 1
ATOM 2670 O O . CYS A 1 370 ? -0.633 -26.873 -8.180 1.00 95.44 370 CYS A O 1
ATOM 2672 N N . LYS A 1 371 ? -1.022 -26.173 -10.265 1.00 93.62 371 LYS A N 1
ATOM 2673 C CA . LYS A 1 371 ? -0.565 -27.402 -10.944 1.00 93.62 371 LYS A CA 1
ATOM 2674 C C . LYS A 1 371 ? 0.402 -27.078 -12.082 1.00 93.62 371 LYS A C 1
ATOM 2676 O O . LYS A 1 371 ? 0.243 -27.549 -13.206 1.00 93.62 371 LYS A O 1
ATOM 2681 N N . GLY A 1 372 ? 1.396 -26.244 -11.777 1.00 88.38 372 GLY A N 1
ATOM 2682 C CA . GLY A 1 372 ? 2.346 -25.708 -12.758 1.00 88.38 372 GLY A CA 1
ATOM 2683 C C . GLY A 1 372 ? 1.763 -24.619 -13.668 1.00 88.38 372 GLY A C 1
ATOM 2684 O O . GLY A 1 372 ? 2.414 -24.229 -14.631 1.00 88.38 372 GLY A O 1
ATOM 2685 N N . ASP A 1 373 ? 0.548 -24.146 -13.381 1.00 93.56 373 ASP A N 1
ATOM 2686 C CA . ASP A 1 373 ? -0.175 -23.099 -14.113 1.00 93.56 373 ASP A CA 1
ATOM 2687 C C . ASP A 1 373 ? -0.156 -21.727 -13.418 1.00 93.56 373 ASP A C 1
ATOM 2689 O O . ASP A 1 373 ? -0.514 -20.728 -14.039 1.00 93.56 373 ASP A O 1
ATOM 2693 N N . CYS A 1 374 ? 0.280 -21.656 -12.158 1.00 94.88 374 CYS A N 1
ATOM 2694 C CA . CYS A 1 374 ? 0.482 -20.392 -11.452 1.00 94.88 374 CYS A CA 1
ATOM 2695 C C . CYS A 1 374 ? 1.661 -19.603 -12.041 1.00 94.88 374 CYS A C 1
ATOM 2697 O O . CYS A 1 374 ? 2.660 -20.167 -12.493 1.00 94.88 374 CYS A O 1
ATOM 2699 N N . VAL A 1 375 ? 1.536 -18.275 -12.044 1.00 92.75 375 VAL A N 1
ATOM 2700 C CA . VAL A 1 375 ? 2.593 -17.378 -12.521 1.00 92.75 375 VAL A CA 1
ATOM 2701 C C . VAL A 1 375 ? 3.747 -17.376 -11.520 1.00 92.75 375 VAL A C 1
ATOM 2703 O O . VAL A 1 375 ? 3.530 -17.198 -10.330 1.00 92.75 375 VAL A O 1
ATOM 2706 N N . GLY A 1 376 ? 4.977 -17.522 -12.014 1.00 93.25 376 GLY A N 1
ATOM 2707 C CA . GLY A 1 376 ? 6.177 -17.506 -11.176 1.00 93.25 376 GLY A CA 1
ATOM 2708 C C . GLY A 1 376 ? 6.463 -18.859 -10.532 1.00 93.25 376 GLY A C 1
ATOM 2709 O O . GLY A 1 376 ? 6.082 -19.904 -11.055 1.00 93.25 376 GLY A O 1
ATOM 2710 N N . TYR A 1 377 ? 7.208 -18.842 -9.431 1.00 93.06 377 TYR A N 1
ATOM 2711 C CA . TYR A 1 377 ? 7.450 -20.035 -8.633 1.00 93.06 377 TYR A CA 1
ATOM 2712 C C . TYR A 1 377 ? 6.192 -20.389 -7.837 1.00 93.06 377 TYR A C 1
ATOM 2714 O O . TYR A 1 377 ? 5.668 -19.538 -7.126 1.00 93.06 377 TYR A O 1
ATOM 2722 N N . ALA A 1 378 ? 5.780 -21.653 -7.910 1.00 93.19 378 ALA A N 1
ATOM 2723 C CA . ALA A 1 378 ? 4.776 -22.250 -7.043 1.00 93.19 378 ALA A CA 1
ATOM 2724 C C . ALA A 1 378 ? 5.166 -23.706 -6.744 1.00 93.19 378 ALA A C 1
ATOM 2726 O O . ALA A 1 378 ? 5.666 -24.418 -7.620 1.00 93.19 378 ALA A O 1
ATOM 2727 N N . GLY A 1 379 ? 4.955 -24.134 -5.506 1.00 89.75 379 GLY A N 1
ATOM 2728 C CA . GLY A 1 379 ? 5.114 -25.500 -5.026 1.00 89.75 379 GLY A CA 1
ATOM 2729 C C . GLY A 1 379 ? 3.778 -26.170 -4.699 1.00 89.75 379 GLY A C 1
ATOM 2730 O O . GLY A 1 379 ? 2.698 -25.663 -4.989 1.00 89.75 379 GLY A O 1
ATOM 2731 N N . ASP A 1 380 ? 3.857 -27.331 -4.051 1.00 89.12 380 ASP A N 1
ATOM 2732 C CA . ASP A 1 380 ? 2.696 -28.204 -3.811 1.00 89.12 380 ASP A CA 1
ATOM 2733 C C . ASP A 1 380 ? 1.654 -27.627 -2.833 1.00 89.12 380 ASP A C 1
ATOM 2735 O O . ASP A 1 380 ? 0.513 -28.090 -2.799 1.00 89.12 380 ASP A O 1
ATOM 2739 N N . ASN A 1 381 ? 2.037 -26.633 -2.024 1.00 90.31 381 ASN A N 1
ATOM 2740 C CA . ASN A 1 381 ? 1.164 -25.993 -1.031 1.00 90.31 381 ASN A CA 1
ATOM 2741 C C . ASN A 1 381 ? 0.598 -24.646 -1.502 1.00 90.31 381 ASN A C 1
ATOM 2743 O O . ASN A 1 381 ? -0.033 -23.947 -0.710 1.00 90.31 381 ASN A O 1
ATOM 2747 N N . ASP A 1 382 ? 0.802 -24.300 -2.772 1.00 94.75 382 ASP A N 1
ATOM 2748 C CA . ASP A 1 382 ? 0.399 -23.017 -3.331 1.00 94.75 382 ASP A CA 1
ATOM 2749 C C . ASP A 1 382 ? -0.934 -23.113 -4.078 1.00 94.75 382 ASP A C 1
ATOM 2751 O O . ASP A 1 382 ? -1.286 -24.123 -4.697 1.00 94.75 382 ASP A O 1
ATOM 2755 N N . TYR A 1 383 ? -1.704 -22.033 -3.988 1.00 97.12 383 TYR A N 1
ATOM 2756 C CA . TYR A 1 383 ? -3.061 -21.923 -4.518 1.00 97.12 383 TYR A CA 1
ATOM 2757 C C . TYR A 1 383 ? -3.185 -20.691 -5.404 1.00 97.12 383 TYR A C 1
ATOM 2759 O O . TYR A 1 383 ? -2.456 -19.715 -5.229 1.00 97.12 383 TYR A O 1
ATOM 2767 N N . HIS A 1 384 ? -4.132 -20.716 -6.338 1.00 98.00 384 HIS A N 1
ATOM 2768 C CA . HIS A 1 384 ? -4.420 -19.553 -7.169 1.00 98.00 384 HIS A CA 1
ATOM 2769 C C . HIS A 1 384 ? -4.969 -18.399 -6.334 1.00 98.00 384 HIS A C 1
ATOM 2771 O O . HIS A 1 384 ? -5.802 -18.603 -5.440 1.00 98.00 384 HIS A O 1
ATOM 2777 N N . GLY A 1 385 ? -4.550 -17.186 -6.686 1.00 97.81 385 GLY A N 1
ATOM 2778 C CA . GLY A 1 385 ? -5.203 -15.960 -6.241 1.00 97.81 385 GLY A CA 1
ATOM 2779 C C . GLY A 1 385 ? -6.396 -15.602 -7.130 1.00 97.81 385 GLY A C 1
ATOM 2780 O O . GLY A 1 385 ? -6.819 -16.373 -7.993 1.00 97.81 385 GLY A O 1
ATOM 2781 N N . TRP A 1 386 ? -6.933 -14.397 -6.951 1.00 97.56 386 TRP A N 1
ATOM 2782 C CA . TRP A 1 386 ? -7.979 -13.865 -7.832 1.00 97.56 386 TRP A CA 1
ATOM 2783 C C . TRP A 1 386 ? -7.359 -12.975 -8.913 1.00 97.56 386 TRP A C 1
ATOM 2785 O O . TRP A 1 386 ? -6.818 -11.906 -8.624 1.00 97.56 386 TRP A O 1
ATOM 2795 N N . GLY A 1 387 ? -7.404 -13.438 -10.161 1.00 93.25 387 GLY A N 1
ATOM 2796 C CA . GLY A 1 387 ? -6.853 -12.734 -11.323 1.00 93.25 387 GLY A CA 1
ATOM 2797 C C . GLY A 1 387 ? -7.796 -11.707 -11.955 1.00 93.25 387 GLY A C 1
ATOM 2798 O O . GLY A 1 387 ? -8.911 -11.480 -11.486 1.00 93.25 387 GLY A O 1
ATOM 2799 N N . GLY A 1 388 ? -7.334 -11.103 -13.054 1.00 90.19 388 GLY A N 1
ATOM 2800 C CA . GLY A 1 388 ? -8.098 -10.166 -13.882 1.00 90.19 388 GLY A CA 1
ATOM 2801 C C . GLY A 1 388 ? -8.067 -8.725 -13.367 1.00 90.19 388 GLY A C 1
ATOM 2802 O O . GLY A 1 388 ? -7.865 -8.479 -12.181 1.00 90.19 388 GLY A O 1
ATOM 2803 N N . GLY A 1 389 ? -8.276 -7.752 -14.256 1.00 90.81 389 GLY A N 1
ATOM 2804 C CA . GLY A 1 389 ? -8.235 -6.327 -13.907 1.00 90.81 389 GLY A CA 1
ATOM 2805 C C . GLY A 1 389 ? -9.528 -5.756 -13.314 1.00 90.81 389 GLY A C 1
ATOM 2806 O O . GLY A 1 389 ? -9.559 -4.582 -12.966 1.00 90.81 389 GLY A O 1
ATOM 2807 N N . LYS A 1 390 ? -10.583 -6.569 -13.159 1.00 93.06 390 LYS A N 1
ATOM 2808 C CA . LYS A 1 390 ? -11.865 -6.181 -12.543 1.00 93.06 390 LYS A CA 1
ATOM 2809 C C . LYS A 1 390 ? -12.231 -7.121 -11.402 1.00 93.06 390 LYS A C 1
ATOM 2811 O O . LYS A 1 390 ? -12.804 -8.192 -11.622 1.00 93.06 390 LYS A O 1
ATOM 2816 N N . LYS A 1 391 ? -11.893 -6.714 -10.180 1.00 95.38 391 LYS A N 1
ATOM 2817 C CA . LYS A 1 391 ? -12.128 -7.484 -8.952 1.00 95.38 391 LYS A CA 1
ATOM 2818 C C . LYS A 1 391 ? -12.357 -6.574 -7.753 1.00 95.38 391 LYS A C 1
ATOM 2820 O O . LYS A 1 391 ? -11.864 -5.454 -7.709 1.00 95.38 391 LYS A O 1
ATOM 2825 N N . ALA A 1 392 ? -13.144 -7.052 -6.800 1.00 97.62 392 ALA A N 1
ATOM 2826 C CA . ALA A 1 392 ? -13.465 -6.319 -5.589 1.00 97.62 392 ALA A CA 1
ATOM 2827 C C . ALA A 1 392 ? -13.419 -7.249 -4.380 1.00 97.62 392 ALA A C 1
ATOM 2829 O O . ALA A 1 392 ? -13.990 -8.339 -4.404 1.00 97.62 392 ALA A O 1
ATOM 2830 N N . PHE A 1 393 ? -12.763 -6.799 -3.318 1.00 98.75 393 PHE A N 1
ATOM 2831 C CA . PHE A 1 393 ? -12.682 -7.498 -2.042 1.00 98.75 393 PHE A CA 1
ATOM 2832 C C . PHE A 1 393 ? -13.453 -6.696 -1.007 1.00 98.75 393 PHE A C 1
ATOM 2834 O O . PHE A 1 393 ? -13.175 -5.518 -0.802 1.00 98.75 393 PHE A O 1
ATOM 2841 N N . VAL A 1 394 ? -14.421 -7.332 -0.359 1.00 98.62 394 VAL A N 1
ATOM 2842 C CA . VAL A 1 394 ? -15.212 -6.732 0.712 1.00 98.62 394 VAL A CA 1
ATOM 2843 C C . VAL A 1 394 ? -14.900 -7.470 1.997 1.00 98.62 394 VAL A C 1
ATOM 2845 O O . VAL A 1 394 ? -15.085 -8.685 2.065 1.00 98.62 394 VAL A O 1
ATOM 2848 N N . THR A 1 395 ? -14.431 -6.758 3.016 1.00 98.69 395 THR A N 1
ATOM 2849 C CA . THR A 1 395 ? -14.101 -7.351 4.315 1.00 98.69 395 THR A CA 1
ATOM 2850 C C . THR A 1 395 ? -14.752 -6.609 5.454 1.00 98.69 395 THR A C 1
ATOM 2852 O O . THR A 1 395 ? -14.710 -5.388 5.501 1.00 98.69 395 THR A O 1
ATOM 2855 N N . GLN A 1 396 ? -15.345 -7.352 6.383 1.00 98.19 396 GLN A N 1
ATOM 2856 C CA . GLN A 1 396 ? -15.853 -6.817 7.636 1.00 98.19 396 GLN A CA 1
ATOM 2857 C C . GLN A 1 396 ? -14.898 -7.218 8.751 1.00 98.19 396 GLN A C 1
ATOM 2859 O O . GLN A 1 396 ? -14.848 -8.387 9.145 1.00 98.19 396 GLN A O 1
ATOM 2864 N N . VAL A 1 397 ? -14.157 -6.244 9.264 1.00 97.94 397 VAL A N 1
ATOM 2865 C CA . VAL A 1 397 ? -13.112 -6.464 10.264 1.00 97.94 397 VAL A CA 1
ATOM 2866 C C . VAL A 1 397 ? -13.276 -5.529 11.450 1.00 97.94 397 VAL A C 1
ATOM 2868 O O . VAL A 1 397 ? -13.964 -4.516 11.370 1.00 97.94 397 VAL A O 1
ATOM 2871 N N . LYS A 1 398 ? -12.599 -5.841 12.545 1.00 96.69 398 LYS A N 1
ATOM 2872 C CA . LYS A 1 398 ? -12.334 -4.924 13.651 1.00 96.69 398 LYS A CA 1
ATOM 2873 C C . LYS A 1 398 ? -10.840 -4.946 13.936 1.00 96.69 398 LYS A C 1
ATOM 2875 O O . LYS A 1 398 ? -10.236 -6.017 13.948 1.00 96.69 398 LYS A O 1
ATOM 2880 N N . MET A 1 399 ? -10.260 -3.777 14.181 1.00 97.38 399 MET A N 1
ATOM 2881 C CA . MET A 1 399 ? -8.841 -3.611 14.503 1.00 97.38 399 MET A CA 1
ATOM 2882 C C . MET A 1 399 ? -8.717 -3.147 15.960 1.00 97.38 399 MET A C 1
ATOM 2884 O O . MET A 1 399 ? -8.442 -1.970 16.198 1.00 97.38 399 MET A O 1
ATOM 2888 N N . PRO A 1 400 ? -8.967 -4.020 16.956 1.00 96.00 400 PRO A N 1
ATOM 2889 C CA . PRO A 1 400 ? -8.973 -3.624 18.363 1.00 96.00 400 PRO A CA 1
ATOM 2890 C C . PRO A 1 400 ? -7.612 -3.101 18.799 1.00 96.00 400 PRO A C 1
ATOM 2892 O O . PRO A 1 400 ? -6.593 -3.559 18.287 1.00 96.00 400 PRO A O 1
ATOM 2895 N N . GLN A 1 401 ? -7.586 -2.175 19.756 1.00 94.06 401 GLN A N 1
ATOM 2896 C CA . GLN A 1 401 ? -6.331 -1.688 20.317 1.00 94.06 401 GLN A CA 1
ATOM 2897 C C . GLN A 1 401 ? -5.562 -2.840 20.986 1.00 94.06 401 GLN A C 1
ATOM 2899 O O . GLN A 1 401 ? -6.069 -3.507 21.889 1.00 94.06 401 GLN A O 1
ATOM 2904 N N . GLY A 1 402 ? -4.355 -3.098 20.486 1.00 91.50 402 GLY A N 1
ATOM 2905 C CA . GLY A 1 402 ? -3.417 -4.083 21.013 1.00 91.50 402 GLY A CA 1
ATOM 2906 C C . GLY A 1 402 ? -2.473 -3.499 22.052 1.00 91.50 402 GLY A C 1
ATOM 2907 O O . GLY A 1 402 ? -2.538 -2.317 22.386 1.00 91.50 402 GLY A O 1
ATOM 2908 N N . SER A 1 403 ? -1.569 -4.344 22.541 1.00 93.00 403 SER A N 1
ATOM 2909 C CA . SER A 1 403 ? -0.454 -3.920 23.385 1.00 93.00 403 SER A CA 1
ATOM 2910 C C . SER A 1 403 ? 0.688 -3.377 22.520 1.00 93.00 403 SER A C 1
ATOM 2912 O O . SER A 1 403 ? 0.699 -2.200 22.176 1.00 93.00 403 SER A O 1
ATOM 2914 N N . THR A 1 404 ? 1.633 -4.230 22.138 1.00 92.56 404 THR A N 1
ATOM 2915 C CA . THR A 1 404 ? 2.801 -3.869 21.333 1.00 92.56 404 THR A CA 1
ATOM 2916 C C . THR A 1 404 ? 3.010 -4.949 20.271 1.00 92.56 404 THR A C 1
ATOM 2918 O O . THR A 1 404 ? 3.041 -6.121 20.645 1.00 92.56 404 THR A O 1
ATOM 2921 N N . PRO A 1 405 ? 3.215 -4.596 18.987 1.00 94.06 405 PRO A N 1
ATOM 2922 C CA . PRO A 1 405 ? 3.373 -3.236 18.462 1.00 94.06 405 PRO A CA 1
ATOM 2923 C C . PRO A 1 405 ? 2.068 -2.468 18.195 1.00 94.06 405 PRO A C 1
ATOM 2925 O O . PRO A 1 405 ? 2.145 -1.281 17.881 1.00 94.06 405 PRO A O 1
ATOM 2928 N N . ASN A 1 406 ? 0.893 -3.092 18.333 1.00 96.56 406 ASN A N 1
ATOM 2929 C CA . ASN A 1 406 ? -0.405 -2.486 18.027 1.00 96.56 406 ASN A CA 1
ATOM 2930 C C . ASN A 1 406 ? -0.510 -2.016 16.562 1.00 96.56 406 ASN A C 1
ATOM 2932 O O . ASN A 1 406 ? -0.925 -0.891 16.277 1.00 96.56 406 ASN A O 1
ATOM 2936 N N . GLN A 1 407 ? -0.121 -2.903 15.639 1.00 96.25 407 GLN A N 1
ATOM 2937 C CA . GLN A 1 407 ? -0.030 -2.639 14.197 1.00 96.25 407 GLN A CA 1
ATOM 2938 C C . GLN A 1 407 ? -0.870 -3.613 13.359 1.00 96.25 407 GLN A C 1
ATOM 2940 O O . GLN A 1 407 ? -0.309 -4.327 12.517 1.00 96.25 407 GLN A O 1
ATOM 2945 N N . PRO A 1 408 ? -2.199 -3.693 13.557 1.00 97.94 408 PRO A N 1
ATOM 2946 C CA . PRO A 1 408 ? -3.013 -4.485 12.651 1.00 97.94 408 PRO A CA 1
ATOM 2947 C C . PRO A 1 408 ? -2.988 -3.892 11.246 1.00 97.94 408 PRO A C 1
ATOM 2949 O O . PRO A 1 408 ? -2.859 -2.677 11.066 1.00 97.94 408 PRO A O 1
ATOM 2952 N N . ALA A 1 409 ? -3.106 -4.764 10.253 1.00 98.25 409 ALA A N 1
ATOM 2953 C CA . ALA A 1 409 ? -3.018 -4.356 8.863 1.00 98.25 409 ALA A CA 1
ATOM 2954 C C . ALA A 1 409 ? -3.809 -5.274 7.939 1.00 98.25 409 ALA A C 1
ATOM 2956 O O . ALA A 1 409 ? -3.931 -6.475 8.192 1.00 98.25 409 ALA A O 1
ATOM 2957 N N . ILE A 1 410 ? -4.310 -4.688 6.857 1.00 98.81 410 ILE A N 1
ATOM 2958 C CA . ILE A 1 410 ? -4.818 -5.384 5.680 1.00 98.81 410 ILE A CA 1
ATOM 2959 C C . ILE A 1 410 ? -4.039 -4.865 4.486 1.00 98.81 410 ILE A C 1
ATOM 2961 O O . ILE A 1 410 ? -4.040 -3.660 4.231 1.00 98.81 410 ILE A O 1
ATOM 2965 N N . TRP A 1 411 ? -3.428 -5.770 3.737 1.00 98.12 411 TRP A N 1
ATOM 2966 C CA . TRP A 1 411 ? -2.766 -5.443 2.483 1.00 98.12 411 TRP A CA 1
ATOM 2967 C C . TRP A 1 411 ? -3.031 -6.527 1.450 1.00 98.12 411 TRP A C 1
ATOM 2969 O O . TRP A 1 411 ? -3.521 -7.618 1.747 1.00 98.12 411 TRP A O 1
ATOM 2979 N N . MET A 1 412 ? -2.748 -6.202 0.204 1.00 98.38 412 MET A N 1
ATOM 2980 C CA . MET A 1 412 ? -2.917 -7.068 -0.942 1.00 98.38 412 MET A CA 1
ATOM 2981 C C . MET A 1 412 ? -1.575 -7.238 -1.635 1.00 98.38 412 MET A C 1
ATOM 2983 O O . MET A 1 412 ? -0.835 -6.279 -1.842 1.00 98.38 412 MET A O 1
ATOM 2987 N N . LEU A 1 413 ? -1.277 -8.476 -2.007 1.00 97.50 413 LEU A N 1
ATOM 2988 C CA . LEU A 1 413 ? -0.065 -8.848 -2.722 1.00 97.50 413 LEU A CA 1
ATOM 2989 C C . LEU A 1 413 ? -0.437 -9.587 -3.996 1.00 97.50 413 LEU A C 1
ATOM 2991 O O . LEU A 1 413 ? -1.471 -10.255 -4.059 1.00 97.50 413 LEU A O 1
ATOM 2995 N N . ASN A 1 414 ? 0.454 -9.553 -4.977 1.00 96.62 414 ASN A N 1
ATOM 2996 C CA . ASN A 1 414 ? 0.427 -10.534 -6.052 1.00 96.62 414 ASN A CA 1
ATOM 2997 C C . ASN A 1 414 ? 0.617 -11.947 -5.467 1.00 96.62 414 ASN A C 1
ATOM 2999 O O . ASN A 1 414 ? 1.454 -12.146 -4.583 1.00 96.62 414 ASN A O 1
ATOM 3003 N N . ALA A 1 415 ? -0.153 -12.931 -5.929 1.00 96.56 415 ALA A N 1
ATOM 3004 C CA . ALA A 1 415 ? -0.194 -14.276 -5.349 1.00 96.56 415 ALA A CA 1
ATOM 3005 C C . ALA A 1 415 ? 1.192 -14.950 -5.337 1.00 96.56 415 ALA A C 1
ATOM 3007 O O . ALA A 1 415 ? 1.572 -15.591 -4.358 1.00 96.56 415 ALA A O 1
ATOM 3008 N N . GLN A 1 416 ? 2.008 -14.692 -6.359 1.00 95.00 416 GLN A N 1
ATOM 3009 C CA . GLN A 1 416 ? 3.383 -15.201 -6.452 1.00 95.00 416 GLN A CA 1
ATOM 3010 C C . GLN A 1 416 ? 4.288 -14.729 -5.304 1.00 95.00 416 GLN A C 1
ATOM 3012 O O . GLN A 1 416 ? 5.264 -15.411 -4.991 1.00 95.00 416 GLN A O 1
ATOM 3017 N N . VAL A 1 417 ? 3.993 -13.605 -4.637 1.00 95.06 417 VAL A N 1
ATOM 3018 C CA . VAL A 1 417 ? 4.773 -13.131 -3.477 1.00 95.06 417 VAL A CA 1
ATOM 3019 C C . VAL A 1 417 ? 4.706 -14.134 -2.333 1.00 95.06 417 VAL A C 1
ATOM 3021 O O . VAL A 1 417 ? 5.727 -14.438 -1.718 1.00 95.06 417 VAL A O 1
ATOM 3024 N N . VAL A 1 418 ? 3.518 -14.670 -2.058 1.00 94.06 418 VAL A N 1
ATOM 3025 C CA . VAL A 1 418 ? 3.327 -15.616 -0.957 1.00 94.06 418 VAL A CA 1
ATOM 3026 C C . VAL A 1 418 ? 3.739 -17.042 -1.343 1.00 94.06 418 VAL A C 1
ATOM 3028 O O . VAL A 1 418 ? 4.198 -17.779 -0.474 1.00 94.06 418 VAL A O 1
ATOM 3031 N N . HIS A 1 419 ? 3.706 -17.391 -2.637 1.00 93.19 419 HIS A N 1
ATOM 3032 C CA . HIS A 1 419 ? 4.270 -18.652 -3.152 1.00 93.19 419 HIS A CA 1
ATOM 3033 C C . HIS A 1 419 ? 5.801 -18.699 -3.023 1.00 93.19 419 HIS A C 1
ATOM 3035 O O . HIS A 1 419 ? 6.398 -19.711 -2.656 1.00 93.19 419 HIS A O 1
ATOM 3041 N N . SER A 1 420 ? 6.465 -17.569 -3.286 1.00 89.19 420 SER A N 1
ATOM 3042 C CA . SER A 1 420 ? 7.929 -17.456 -3.350 1.00 89.19 420 SER A CA 1
ATOM 3043 C C . SER A 1 420 ? 8.584 -16.903 -2.076 1.00 89.19 420 SER A C 1
ATOM 3045 O O . SER A 1 420 ? 9.668 -16.342 -2.132 1.00 89.19 420 SER A O 1
ATOM 3047 N N . ASN A 1 421 ? 7.986 -17.122 -0.899 1.00 87.00 421 ASN A N 1
ATOM 3048 C CA . ASN A 1 421 ? 8.438 -16.572 0.390 1.00 87.00 421 ASN A CA 1
ATOM 3049 C C . ASN A 1 421 ? 8.298 -15.041 0.479 1.00 87.00 421 ASN A C 1
ATOM 3051 O O . ASN A 1 421 ? 9.215 -14.284 0.150 1.00 87.00 421 ASN A O 1
ATOM 3055 N N . GLN A 1 422 ? 7.167 -14.610 1.044 1.00 84.56 422 GLN A N 1
ATOM 3056 C CA . GLN A 1 422 ? 6.766 -13.210 1.191 1.00 84.56 422 GLN A CA 1
ATOM 3057 C C . GLN A 1 422 ? 7.853 -12.288 1.754 1.00 84.56 422 GLN A C 1
ATOM 3059 O O . GLN A 1 422 ? 7.961 -11.158 1.297 1.00 84.56 422 GLN A O 1
ATOM 3064 N N . TYR A 1 423 ? 8.673 -12.745 2.702 1.00 84.88 423 TYR A N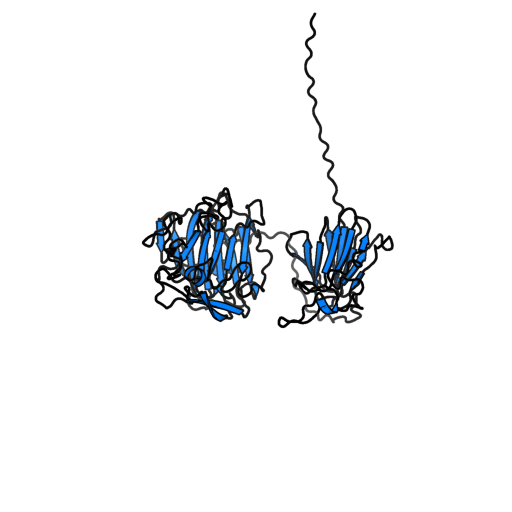 1
ATOM 3065 C CA . TYR A 1 423 ? 9.675 -11.912 3.385 1.00 84.88 423 TYR A CA 1
ATOM 3066 C C . TYR A 1 423 ? 11.117 -12.206 2.951 1.00 84.88 423 TYR A C 1
ATOM 3068 O O . TYR A 1 423 ? 12.068 -11.763 3.592 1.00 84.88 423 TYR A O 1
ATOM 3076 N N . GLY A 1 424 ? 11.289 -12.982 1.880 1.00 86.00 424 GLY A N 1
ATOM 3077 C CA . GLY A 1 424 ? 12.590 -13.394 1.369 1.00 86.00 424 GLY A CA 1
ATOM 3078 C C . GLY A 1 424 ? 12.685 -13.215 -0.140 1.00 86.00 424 GLY A C 1
ATOM 3079 O O . GLY A 1 424 ? 12.759 -12.098 -0.651 1.00 86.00 424 GLY A O 1
ATOM 3080 N N . CYS A 1 425 ? 12.731 -14.329 -0.867 1.00 88.56 425 CYS A N 1
ATOM 3081 C CA . CYS A 1 425 ? 12.921 -14.321 -2.311 1.00 88.56 425 CYS A CA 1
ATOM 3082 C C . CYS A 1 425 ? 11.619 -14.069 -3.086 1.00 88.56 425 CYS A C 1
ATOM 3084 O O . CYS A 1 425 ? 11.176 -14.924 -3.838 1.00 88.56 425 CYS A O 1
ATOM 3086 N N . ASN A 1 426 ? 11.029 -12.885 -2.950 1.00 91.94 426 ASN A N 1
ATOM 3087 C CA . ASN A 1 426 ? 9.781 -12.545 -3.634 1.00 91.94 426 ASN A CA 1
ATOM 3088 C C . ASN A 1 426 ? 9.992 -11.632 -4.861 1.00 91.94 426 ASN A C 1
ATOM 3090 O O . ASN A 1 426 ? 11.088 -11.106 -5.099 1.00 91.94 426 ASN A O 1
ATOM 3094 N N . CYS A 1 427 ? 8.916 -11.415 -5.625 1.00 93.44 427 CYS A N 1
ATOM 3095 C CA . CYS A 1 427 ? 8.886 -10.482 -6.755 1.00 93.44 427 CYS A CA 1
ATOM 3096 C C . CYS A 1 427 ? 8.522 -9.033 -6.383 1.00 93.44 427 CYS A C 1
ATOM 3098 O O . CYS A 1 427 ? 8.611 -8.159 -7.242 1.00 93.44 427 CYS A O 1
ATOM 3100 N N . ARG A 1 428 ? 8.099 -8.769 -5.141 1.00 91.75 428 ARG A N 1
ATOM 3101 C CA . ARG A 1 428 ? 7.670 -7.447 -4.655 1.00 91.75 428 ARG A CA 1
ATOM 3102 C C . ARG A 1 428 ? 8.865 -6.543 -4.359 1.00 91.75 428 ARG A C 1
ATOM 3104 O O . ARG A 1 428 ? 8.824 -5.374 -4.693 1.00 91.75 428 ARG A O 1
ATOM 3111 N N . GLY A 1 429 ? 9.948 -7.084 -3.804 1.00 82.56 429 GLY A N 1
ATOM 3112 C CA . GLY A 1 429 ? 11.053 -6.295 -3.253 1.00 82.56 429 GLY A CA 1
ATOM 3113 C C . GLY A 1 429 ? 10.864 -5.988 -1.761 1.00 82.56 429 GLY A C 1
ATOM 3114 O O . GLY A 1 429 ? 9.986 -6.544 -1.102 1.00 82.56 429 GLY A O 1
ATOM 3115 N N . MET A 1 430 ? 11.725 -5.132 -1.206 1.00 72.31 430 MET A N 1
ATOM 3116 C CA . MET A 1 430 ? 11.681 -4.699 0.199 1.00 72.31 430 MET A CA 1
ATOM 3117 C C . MET A 1 430 ? 11.629 -3.170 0.280 1.00 72.31 430 MET A C 1
ATOM 3119 O O . MET A 1 430 ? 12.282 -2.484 -0.507 1.00 72.31 430 MET A O 1
ATOM 3123 N N . GLY A 1 431 ? 10.905 -2.640 1.268 1.00 70.00 431 GLY A N 1
ATOM 3124 C CA . GLY A 1 431 ? 10.721 -1.197 1.452 1.00 70.00 431 GLY A CA 1
ATOM 3125 C C . GLY A 1 431 ? 9.784 -0.592 0.406 1.00 70.00 431 GLY A C 1
ATOM 3126 O O . GLY A 1 431 ? 8.769 -1.194 0.077 1.00 70.00 431 GLY A O 1
ATOM 3127 N N . SER A 1 432 ? 10.132 0.587 -0.116 1.00 61.94 432 SER A N 1
ATOM 3128 C CA . SER A 1 432 ? 9.362 1.275 -1.164 1.00 61.94 432 SER A CA 1
ATOM 3129 C C . SER A 1 432 ? 9.538 0.668 -2.559 1.00 61.94 432 SER A C 1
ATOM 3131 O O . SER A 1 432 ? 8.890 1.116 -3.501 1.00 61.94 432 SER A O 1
ATOM 3133 N N . VAL A 1 433 ? 10.419 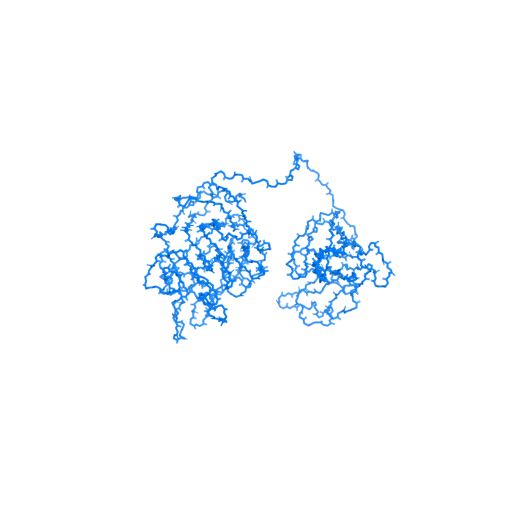-0.329 -2.715 1.00 74.62 433 VAL A N 1
ATOM 3134 C CA . VAL A 1 433 ? 10.575 -1.070 -3.971 1.00 74.62 433 VAL A CA 1
ATOM 3135 C C . VAL A 1 433 ? 9.326 -1.923 -4.159 1.00 74.62 433 VAL A C 1
ATOM 3137 O O . VAL A 1 433 ? 9.069 -2.823 -3.364 1.00 74.62 433 VAL A O 1
ATOM 3140 N N . GLY A 1 434 ? 8.539 -1.588 -5.180 1.00 75.31 434 GLY A N 1
ATOM 3141 C CA . GLY A 1 434 ? 7.186 -2.104 -5.350 1.00 75.31 434 GLY A CA 1
ATOM 3142 C C . GLY A 1 434 ? 7.038 -3.355 -6.214 1.00 75.31 434 GLY A C 1
ATOM 3143 O O . GLY A 1 434 ? 5.980 -3.966 -6.193 1.00 75.31 434 GLY A O 1
ATOM 3144 N N . GLY A 1 435 ? 8.047 -3.743 -6.991 1.00 92.00 435 GLY A N 1
ATOM 3145 C CA . GLY A 1 435 ? 8.117 -4.950 -7.816 1.00 92.00 435 GLY A CA 1
ATOM 3146 C C . GLY A 1 435 ? 6.789 -5.376 -8.450 1.00 92.00 435 GLY A C 1
ATOM 3147 O O . GLY A 1 435 ? 6.132 -4.605 -9.149 1.00 92.00 435 GLY A O 1
ATOM 3148 N N . CYS A 1 436 ? 6.389 -6.623 -8.205 1.00 93.88 436 CYS A N 1
ATOM 3149 C CA . CYS A 1 436 ? 5.121 -7.192 -8.669 1.00 93.88 436 CYS A CA 1
ATOM 3150 C C . CYS A 1 436 ? 3.882 -6.721 -7.883 1.00 93.88 436 CYS A C 1
ATOM 3152 O O . CYS A 1 436 ? 2.806 -7.278 -8.079 1.00 93.88 436 CYS A O 1
ATOM 3154 N N . GLY A 1 437 ? 4.003 -5.707 -7.027 1.00 92.75 437 GLY A N 1
ATOM 3155 C CA . GLY A 1 437 ? 2.892 -5.014 -6.384 1.00 92.75 437 GLY A CA 1
ATOM 3156 C C . GLY A 1 437 ? 2.664 -5.378 -4.914 1.00 92.75 437 GLY A C 1
ATOM 3157 O O . GLY A 1 437 ? 2.558 -6.553 -4.561 1.00 92.75 437 GLY A O 1
ATOM 3158 N N . GLU A 1 438 ? 2.484 -4.350 -4.087 1.00 95.25 438 GLU A N 1
ATOM 3159 C CA . GLU A 1 438 ? 1.880 -4.394 -2.751 1.00 95.25 438 GLU A CA 1
ATOM 3160 C C . GLU A 1 438 ? 0.931 -3.208 -2.585 1.00 95.25 438 GLU A C 1
ATOM 3162 O O . GLU A 1 438 ? 1.325 -2.066 -2.813 1.00 95.25 438 GLU A O 1
ATOM 3167 N N . LEU A 1 439 ? -0.317 -3.482 -2.213 1.00 97.06 439 LEU A N 1
ATOM 3168 C CA . LEU A 1 439 ? -1.324 -2.472 -1.905 1.00 97.06 439 LEU A CA 1
ATOM 3169 C C . LEU A 1 439 ? -1.717 -2.587 -0.433 1.00 97.06 439 LEU A C 1
ATOM 3171 O O . LEU A 1 439 ? -2.473 -3.489 -0.071 1.00 97.06 439 LEU A O 1
ATOM 3175 N N . ASP A 1 440 ? -1.274 -1.656 0.398 1.00 97.00 440 ASP A N 1
ATOM 3176 C CA . ASP A 1 440 ? -1.798 -1.504 1.751 1.00 97.00 440 ASP A CA 1
ATOM 3177 C C . ASP A 1 440 ? -3.212 -0.950 1.659 1.00 97.00 440 ASP A C 1
ATOM 3179 O O . ASP A 1 440 ? -3.446 0.098 1.062 1.00 97.00 440 ASP A O 1
ATOM 3183 N N . ILE A 1 441 ? -4.179 -1.662 2.225 1.00 98.25 441 ILE A N 1
ATOM 3184 C CA . ILE A 1 441 ? -5.595 -1.282 2.184 1.00 98.25 441 ILE A CA 1
ATOM 3185 C C . ILE A 1 441 ? -5.946 -0.482 3.435 1.00 98.25 441 ILE A C 1
ATOM 3187 O O . ILE A 1 441 ? -6.589 0.561 3.359 1.00 98.25 441 ILE A O 1
ATOM 3191 N N . ALA A 1 442 ? -5.531 -1.000 4.587 1.00 97.88 442 ALA A N 1
ATOM 3192 C CA . ALA A 1 442 ? -5.725 -0.370 5.879 1.00 97.88 442 ALA A CA 1
ATOM 3193 C C . ALA A 1 442 ? -4.621 -0.847 6.823 1.00 97.88 442 ALA A C 1
ATOM 3195 O O . ALA A 1 442 ? -4.729 -1.921 7.415 1.00 97.88 442 ALA A O 1
ATOM 3196 N N . GLU A 1 443 ? -3.551 -0.064 6.945 1.00 96.19 443 GLU A N 1
ATOM 3197 C CA . GLU A 1 443 ? -2.414 -0.375 7.812 1.00 96.19 443 GLU A CA 1
ATOM 3198 C C . GLU A 1 443 ? -2.239 0.656 8.929 1.00 96.19 443 GLU A C 1
ATOM 3200 O O . GLU A 1 443 ? -2.172 1.862 8.692 1.00 96.19 443 GLU A O 1
ATOM 3205 N N . VAL A 1 444 ? -2.106 0.176 10.166 1.00 96.88 444 VAL A N 1
ATOM 3206 C CA . VAL A 1 444 ? -1.664 1.008 11.287 1.00 96.88 444 VAL A CA 1
ATOM 3207 C C . VAL A 1 444 ? -0.133 1.043 11.321 1.00 96.88 444 VAL A C 1
ATOM 3209 O O . VAL A 1 444 ? 0.521 0.095 11.764 1.00 96.88 444 VAL A O 1
ATOM 3212 N N . ILE A 1 445 ? 0.439 2.165 10.892 1.00 90.44 445 ILE A N 1
ATOM 3213 C CA . ILE A 1 445 ? 1.891 2.382 10.787 1.00 90.44 445 ILE A CA 1
ATOM 3214 C C . ILE A 1 445 ? 2.468 3.119 12.001 1.00 90.44 445 ILE A C 1
ATOM 3216 O O . ILE A 1 445 ? 1.748 3.724 12.797 1.00 90.44 445 ILE A O 1
ATOM 3220 N N . GLU A 1 446 ? 3.783 3.032 12.191 1.00 87.56 446 GLU A N 1
ATOM 3221 C CA . GLU A 1 446 ? 4.521 3.583 13.341 1.00 87.56 446 GLU A CA 1
ATOM 3222 C C . GLU A 1 446 ? 4.777 5.067 13.341 1.00 87.56 446 GLU A C 1
ATOM 3224 O O . GLU A 1 446 ? 5.051 5.628 14.402 1.00 87.56 446 GLU A O 1
ATOM 3229 N N . THR A 1 447 ? 4.586 5.708 12.199 1.00 84.19 447 THR A N 1
ATOM 3230 C CA . THR A 1 447 ? 4.673 7.161 12.086 1.00 84.19 447 THR A CA 1
ATOM 3231 C C . THR A 1 447 ? 3.542 7.865 12.842 1.00 84.19 447 THR A C 1
ATOM 3233 O O . THR A 1 447 ? 3.703 9.016 13.240 1.00 84.19 447 THR A O 1
ATOM 3236 N N . ASN A 1 448 ? 2.432 7.171 13.127 1.00 90.25 448 ASN A N 1
ATOM 3237 C CA . ASN A 1 448 ? 1.399 7.635 14.048 1.00 90.25 448 ASN A CA 1
ATOM 3238 C C . ASN A 1 448 ? 1.515 6.923 15.402 1.00 90.25 448 ASN A C 1
ATOM 3240 O O . ASN A 1 448 ? 1.015 5.812 15.594 1.00 90.25 448 ASN A O 1
ATOM 3244 N N . SER A 1 449 ? 2.131 7.593 16.375 1.00 90.38 449 SER A N 1
ATOM 3245 C CA . SER A 1 449 ? 2.327 7.058 17.726 1.00 90.38 449 SER A CA 1
ATOM 3246 C C . SER A 1 449 ? 1.022 6.739 18.464 1.00 90.38 449 SER A C 1
ATOM 3248 O O . SER A 1 449 ? 1.027 5.858 19.323 1.00 90.38 449 SER A O 1
ATOM 3250 N N . ALA A 1 450 ? -0.092 7.395 18.113 1.00 92.19 450 ALA A N 1
ATOM 3251 C CA . ALA A 1 450 ? -1.402 7.126 18.702 1.00 92.19 450 ALA A CA 1
ATOM 3252 C C . ALA A 1 450 ? -2.024 5.811 18.203 1.00 92.19 450 ALA A C 1
ATOM 3254 O O . ALA A 1 450 ? -2.858 5.239 18.900 1.00 92.19 450 ALA A O 1
ATOM 3255 N N . ARG A 1 451 ? -1.589 5.293 17.040 1.00 93.62 451 ARG A N 1
ATOM 3256 C CA . ARG A 1 451 ? -2.084 4.038 16.433 1.00 93.62 451 ARG A CA 1
ATOM 3257 C C . ARG A 1 451 ? -3.592 4.021 16.166 1.00 93.62 451 ARG A C 1
ATOM 3259 O O . ARG A 1 451 ? -4.180 2.948 16.042 1.00 93.62 451 ARG A O 1
ATOM 3266 N N . ASP A 1 452 ? -4.194 5.198 16.051 1.00 94.62 452 ASP A N 1
ATOM 3267 C CA . ASP A 1 452 ? -5.637 5.441 15.969 1.00 94.62 452 ASP A CA 1
ATOM 3268 C C . ASP A 1 452 ? -6.121 5.731 14.537 1.00 94.62 452 ASP A C 1
ATOM 3270 O O . ASP A 1 452 ? -7.283 6.077 14.314 1.00 94.62 452 ASP A O 1
ATOM 3274 N N . LYS A 1 453 ? -5.241 5.576 13.543 1.00 95.94 453 LYS A N 1
ATOM 3275 C CA . LYS A 1 453 ? -5.535 5.778 12.121 1.00 95.94 453 LYS A CA 1
ATOM 3276 C C . LYS A 1 453 ? -4.968 4.654 11.266 1.00 95.94 453 LYS A C 1
ATOM 3278 O O . LYS A 1 453 ? -4.014 3.986 11.663 1.00 95.94 453 LYS A O 1
ATOM 3283 N N . VAL A 1 454 ? -5.574 4.467 10.099 1.00 96.50 454 VAL A N 1
ATOM 3284 C CA . VAL A 1 454 ? -5.137 3.526 9.066 1.00 96.50 454 VAL A CA 1
ATOM 3285 C C . VAL A 1 454 ? -4.586 4.278 7.858 1.00 96.50 454 VAL A C 1
ATOM 3287 O O . VAL A 1 454 ? -4.995 5.403 7.565 1.00 96.50 454 VAL A O 1
ATOM 3290 N N . SER A 1 455 ? -3.644 3.637 7.179 1.00 95.94 455 SER A N 1
ATOM 3291 C CA . SER A 1 455 ? -2.921 4.148 6.018 1.00 95.94 455 SER A CA 1
ATOM 3292 C C . SER A 1 455 ? -3.117 3.238 4.809 1.00 95.94 455 SER A C 1
ATOM 3294 O O . SER A 1 455 ? -3.461 2.064 4.961 1.00 95.94 455 SER A O 1
ATOM 3296 N N . THR A 1 456 ? -2.889 3.778 3.615 1.00 96.44 456 THR A N 1
ATOM 3297 C CA . THR A 1 456 ? -2.919 3.035 2.354 1.00 96.44 456 THR A CA 1
ATOM 3298 C C . THR A 1 456 ? -1.794 3.486 1.430 1.00 96.44 456 THR A C 1
ATOM 3300 O O . THR A 1 456 ? -1.566 4.680 1.249 1.00 96.44 456 THR A O 1
ATOM 3303 N N . HIS A 1 457 ? -1.105 2.538 0.807 1.00 93.94 457 HIS A N 1
ATOM 3304 C CA . HIS A 1 457 ? -0.087 2.791 -0.205 1.00 93.94 457 HIS A CA 1
ATOM 3305 C C . HIS A 1 457 ? -0.160 1.732 -1.283 1.00 93.94 457 HIS A C 1
ATOM 3307 O O . HIS A 1 457 ? -0.486 0.584 -1.012 1.00 93.94 457 HIS A O 1
ATOM 3313 N N . TYR A 1 458 ? 0.181 2.116 -2.508 1.00 94.69 458 TYR A N 1
ATOM 3314 C CA . TYR A 1 458 ? 0.354 1.166 -3.590 1.00 94.69 458 TYR A CA 1
ATOM 3315 C C . TYR A 1 458 ? 1.784 1.254 -4.103 1.00 94.69 458 TYR A C 1
ATOM 3317 O O . TYR A 1 458 ? 2.157 2.214 -4.777 1.00 94.69 458 TYR A O 1
ATOM 3325 N N . TYR A 1 459 ? 2.581 0.252 -3.755 1.00 92.62 459 TYR A N 1
ATOM 3326 C CA . TYR A 1 459 ? 3.954 0.097 -4.197 1.00 92.62 459 TYR A CA 1
ATOM 3327 C C . TYR A 1 459 ? 3.977 -0.860 -5.382 1.00 92.62 459 TYR A C 1
ATOM 3329 O O . TYR A 1 459 ? 3.592 -2.019 -5.255 1.00 92.62 459 TYR A O 1
ATOM 3337 N N . PHE A 1 460 ? 4.445 -0.401 -6.539 1.00 92.38 460 PHE A N 1
ATOM 3338 C CA . PHE A 1 460 ? 4.623 -1.250 -7.718 1.00 92.38 460 PHE A CA 1
ATOM 3339 C C . PHE A 1 460 ? 5.875 -0.851 -8.517 1.00 92.38 460 PHE A C 1
ATOM 3341 O O . PHE A 1 460 ? 6.361 0.277 -8.421 1.00 92.38 460 PHE A O 1
ATOM 3348 N N . TYR A 1 461 ? 6.423 -1.803 -9.274 1.00 91.12 461 TYR A N 1
ATOM 3349 C CA . TYR A 1 461 ? 7.659 -1.683 -10.059 1.00 91.12 461 TYR A CA 1
ATOM 3350 C C . TYR A 1 461 ? 8.867 -1.183 -9.247 1.00 91.12 461 TYR A C 1
ATOM 3352 O O . TYR A 1 461 ? 9.307 -1.818 -8.296 1.00 91.12 461 TYR A O 1
ATOM 3360 N N . ASP A 1 462 ? 9.453 -0.054 -9.611 1.00 87.25 462 ASP A N 1
ATOM 3361 C CA . ASP A 1 462 ? 10.594 0.522 -8.903 1.00 87.25 462 ASP A CA 1
ATOM 3362 C C . ASP A 1 462 ? 10.177 1.435 -7.737 1.00 87.25 462 ASP A C 1
ATOM 3364 O O . ASP A 1 462 ? 11.038 1.979 -7.050 1.00 87.25 462 ASP A O 1
ATOM 3368 N N . GLY A 1 463 ? 8.870 1.598 -7.495 1.00 82.88 463 GLY A N 1
ATOM 3369 C CA . GLY A 1 463 ? 8.349 2.514 -6.481 1.00 82.88 463 GLY A CA 1
ATOM 3370 C C . GLY A 1 463 ? 8.485 3.995 -6.848 1.00 82.88 463 GLY A C 1
ATOM 3371 O O . GLY A 1 463 ? 8.308 4.850 -5.983 1.00 82.88 463 GLY A O 1
ATOM 3372 N N . SER A 1 464 ? 8.808 4.323 -8.106 1.00 81.44 464 SER A N 1
ATOM 3373 C CA . SER A 1 464 ? 8.969 5.714 -8.560 1.00 81.44 464 SER A CA 1
ATOM 3374 C C . SER A 1 464 ? 7.650 6.484 -8.627 1.00 81.44 464 SER A C 1
ATOM 3376 O O . SER A 1 464 ? 7.634 7.710 -8.481 1.00 81.44 464 SER A O 1
ATOM 3378 N N . VAL A 1 465 ? 6.530 5.782 -8.821 1.00 83.00 465 VAL A N 1
ATOM 3379 C CA . VAL A 1 465 ? 5.200 6.389 -8.818 1.00 83.00 465 VAL A CA 1
ATOM 3380 C C . VAL A 1 465 ? 4.688 6.473 -7.389 1.00 83.00 465 VAL A C 1
ATOM 3382 O O . VAL A 1 465 ? 4.237 5.492 -6.805 1.00 83.00 465 VAL A O 1
ATOM 3385 N N . LEU A 1 466 ? 4.735 7.680 -6.834 1.00 75.56 466 LEU A N 1
ATOM 3386 C CA . LEU A 1 466 ? 4.255 7.957 -5.487 1.00 75.56 466 LEU A CA 1
ATOM 3387 C C . LEU A 1 466 ? 2.791 8.410 -5.508 1.00 75.56 466 LEU A C 1
ATOM 3389 O O . LEU A 1 466 ? 2.390 9.277 -6.293 1.00 75.56 466 LEU A O 1
ATOM 3393 N N . SER A 1 467 ? 1.998 7.874 -4.581 1.00 71.19 467 SER A N 1
ATOM 3394 C CA . SER A 1 467 ? 0.651 8.366 -4.297 1.00 71.19 467 SER A CA 1
ATOM 3395 C C . SER A 1 467 ? 0.614 9.003 -2.906 1.00 71.19 467 SER A C 1
ATOM 3397 O O . SER A 1 467 ? 0.556 8.287 -1.910 1.00 71.19 467 SER A O 1
ATOM 3399 N N . PRO A 1 468 ? 0.683 10.340 -2.808 1.00 68.06 468 PRO A N 1
ATOM 3400 C CA . PRO A 1 468 ? 0.695 11.026 -1.521 1.00 68.06 468 PRO A CA 1
ATOM 3401 C C . PRO A 1 468 ? -0.689 11.034 -0.857 1.00 68.06 468 PRO A C 1
ATOM 3403 O O . PRO A 1 468 ? -1.721 10.930 -1.525 1.00 68.06 468 PRO A O 1
ATOM 3406 N N . GLY A 1 469 ? -0.708 11.222 0.462 1.00 75.50 469 GLY A N 1
ATOM 3407 C CA . GLY A 1 469 ? -1.933 11.409 1.249 1.00 75.50 469 GLY A CA 1
ATOM 3408 C C . GLY A 1 469 ? -2.644 10.121 1.667 1.00 75.50 469 GLY A C 1
ATOM 3409 O O . GLY A 1 469 ? -3.762 10.196 2.165 1.00 75.50 469 GLY A O 1
ATOM 3410 N N . GLY A 1 470 ? -2.026 8.962 1.435 1.00 84.25 470 GLY A N 1
ATOM 3411 C CA . GLY A 1 470 ? -2.521 7.677 1.922 1.00 84.25 470 GLY A CA 1
ATOM 3412 C C . GLY A 1 470 ? -2.173 7.404 3.390 1.00 84.25 470 GLY A C 1
ATOM 3413 O O . GLY A 1 470 ? -2.892 6.663 4.054 1.00 84.25 470 GLY A O 1
ATOM 3414 N N . ASP A 1 471 ? -1.133 8.049 3.925 1.00 89.69 471 ASP A N 1
ATOM 3415 C CA . ASP A 1 471 ? -0.795 8.022 5.351 1.00 89.69 471 ASP A CA 1
ATOM 3416 C C . ASP A 1 471 ? -1.942 8.546 6.213 1.00 89.69 471 ASP A C 1
ATOM 3418 O O . ASP A 1 471 ? -2.395 9.682 6.046 1.00 89.69 471 ASP A O 1
ATOM 3422 N N . ASN A 1 472 ? -2.349 7.751 7.204 1.00 90.88 472 ASN A N 1
ATOM 3423 C CA . ASN A 1 472 ? -3.313 8.148 8.226 1.00 90.88 472 ASN A CA 1
ATOM 3424 C C . ASN A 1 472 ? -4.628 8.715 7.642 1.00 90.88 472 ASN A C 1
ATOM 3426 O O . ASN A 1 472 ? -5.226 9.628 8.226 1.00 90.88 472 ASN A O 1
ATOM 3430 N N . PHE A 1 473 ? -5.060 8.203 6.482 1.00 87.94 473 PHE A N 1
ATOM 3431 C CA . PHE A 1 473 ? -6.171 8.757 5.702 1.00 87.94 473 PHE A CA 1
ATOM 3432 C C . PHE A 1 473 ? -7.538 8.593 6.383 1.00 87.94 473 PHE A C 1
ATOM 3434 O O . PHE A 1 473 ? -8.451 9.378 6.120 1.00 87.94 473 PHE A O 1
ATOM 3441 N N . ALA A 1 474 ? -7.688 7.596 7.260 1.00 92.38 474 ALA A N 1
ATOM 3442 C CA . ALA A 1 474 ? -8.936 7.312 7.957 1.00 92.38 474 ALA A CA 1
ATOM 3443 C C . ALA A 1 474 ? -8.711 6.893 9.414 1.00 92.38 474 ALA A C 1
ATOM 3445 O O . ALA A 1 474 ? -7.629 6.452 9.804 1.00 92.38 474 ALA A O 1
ATOM 3446 N N . ALA A 1 475 ? -9.743 7.063 10.239 1.00 93.25 475 ALA A N 1
ATOM 3447 C CA . ALA A 1 475 ? -9.708 6.666 11.641 1.00 93.25 475 ALA A CA 1
ATOM 3448 C C . ALA A 1 475 ? -9.805 5.141 11.773 1.00 93.25 475 ALA A C 1
ATOM 3450 O O . ALA A 1 475 ? -10.660 4.499 11.167 1.00 93.25 475 ALA A O 1
ATOM 3451 N N . ARG A 1 476 ? -8.974 4.559 12.633 1.00 93.94 476 ARG A N 1
ATOM 3452 C CA . ARG A 1 476 ? -9.043 3.142 12.982 1.00 93.94 476 ARG A CA 1
ATOM 3453 C C . ARG A 1 476 ? -10.283 2.882 13.835 1.00 93.94 476 ARG A C 1
ATOM 3455 O O . ARG A 1 476 ? -10.496 3.530 14.857 1.00 93.94 476 ARG A O 1
ATOM 3462 N N . SER A 1 477 ? -11.078 1.874 13.474 1.00 88.31 477 SER A N 1
ATOM 3463 C CA . SER A 1 477 ? -12.162 1.405 14.345 1.00 88.31 477 SER A CA 1
ATOM 3464 C C . SER A 1 477 ? -11.650 0.385 15.363 1.00 88.31 477 SER A C 1
ATOM 3466 O O . SER A 1 477 ? -11.384 -0.772 15.033 1.00 88.31 477 SER A O 1
ATOM 3468 N N . GLU A 1 478 ? -11.509 0.828 16.613 1.00 90.06 478 GLU A N 1
ATOM 3469 C CA . GLU A 1 478 ? -10.999 -0.005 17.712 1.00 90.06 478 GLU A CA 1
ATOM 3470 C C . GLU A 1 478 ? -12.101 -0.805 18.423 1.00 90.06 478 GLU A C 1
ATOM 3472 O O . GLU A 1 478 ? -11.881 -1.925 18.886 1.00 90.06 478 GLU A O 1
ATOM 3477 N N . SER A 1 479 ? -13.308 -0.245 18.520 1.00 85.81 479 SER A N 1
ATOM 3478 C CA . SER A 1 479 ? -14.413 -0.822 19.295 1.00 85.81 479 SER A CA 1
ATOM 3479 C C . SER A 1 479 ? -15.481 -1.497 18.432 1.00 85.81 479 SER A C 1
ATOM 3481 O O . SER A 1 479 ? -16.101 -2.461 18.887 1.00 85.81 479 SER A O 1
ATOM 3483 N N . GLY A 1 480 ? -15.667 -1.037 17.192 1.00 89.25 480 GLY A N 1
ATOM 3484 C CA . GLY A 1 480 ? -16.670 -1.533 16.252 1.00 89.25 480 GLY A CA 1
ATOM 3485 C C . GLY A 1 480 ? -16.067 -2.239 15.043 1.00 89.25 480 GLY A C 1
ATOM 3486 O O . GLY A 1 480 ? -14.854 -2.273 14.853 1.00 89.25 480 GLY A O 1
ATOM 3487 N N . THR A 1 481 ? -16.932 -2.821 14.219 1.00 92.25 481 THR A N 1
ATOM 3488 C CA . THR A 1 481 ? -16.535 -3.342 12.914 1.00 92.25 481 THR A CA 1
ATOM 3489 C C . THR A 1 481 ? -16.569 -2.240 11.855 1.00 92.25 481 THR A C 1
ATOM 3491 O O . THR A 1 481 ? -17.419 -1.345 11.872 1.00 92.25 481 THR A O 1
ATOM 3494 N N . THR A 1 482 ? -15.652 -2.337 10.901 1.00 94.19 482 THR A N 1
ATOM 3495 C CA . THR A 1 482 ? -15.615 -1.537 9.678 1.00 94.19 482 THR A CA 1
ATOM 3496 C C . THR A 1 482 ? -15.674 -2.475 8.485 1.00 94.19 482 THR A C 1
ATOM 3498 O O . THR A 1 482 ? -15.058 -3.546 8.496 1.00 94.19 482 THR A O 1
ATOM 3501 N N . VAL A 1 483 ? -16.426 -2.074 7.461 1.00 97.38 483 VAL A N 1
ATOM 3502 C CA . VAL A 1 483 ? -16.388 -2.735 6.162 1.00 97.38 483 VAL A CA 1
ATOM 3503 C C . VAL A 1 483 ? -15.412 -1.988 5.263 1.00 97.38 483 VAL A C 1
ATOM 3505 O O . VAL A 1 483 ? -15.617 -0.806 5.013 1.00 97.38 483 VAL A O 1
ATOM 3508 N N . TYR A 1 484 ? -14.385 -2.669 4.761 1.00 98.25 484 TYR A N 1
ATOM 3509 C CA . TYR A 1 484 ? -13.524 -2.158 3.696 1.00 98.25 484 TYR A CA 1
ATOM 3510 C C . TYR A 1 484 ? -13.919 -2.798 2.371 1.00 98.25 484 TYR A C 1
ATOM 3512 O O . TYR A 1 484 ? -13.985 -4.026 2.272 1.00 98.25 484 TYR A O 1
ATOM 3520 N N . VAL A 1 485 ? -14.150 -1.970 1.356 1.00 98.44 485 VAL A N 1
ATOM 3521 C CA . VAL A 1 485 ? -14.278 -2.389 -0.039 1.00 98.44 485 VAL A CA 1
ATOM 3522 C C . VAL A 1 485 ? -13.039 -1.935 -0.796 1.00 98.44 485 VAL A C 1
ATOM 3524 O O . VAL A 1 485 ? -12.828 -0.736 -0.959 1.00 98.44 485 VAL A O 1
ATOM 3527 N N . THR A 1 486 ? -12.253 -2.889 -1.284 1.00 98.62 486 THR A N 1
ATOM 3528 C CA . THR A 1 486 ? -11.127 -2.648 -2.191 1.00 98.62 486 THR A CA 1
ATOM 3529 C C . THR A 1 486 ? -11.563 -3.000 -3.604 1.00 98.62 486 THR A C 1
ATOM 3531 O O . THR A 1 486 ? -11.703 -4.179 -3.928 1.00 98.62 486 THR A O 1
ATOM 3534 N N . LEU A 1 487 ? -11.805 -1.989 -4.434 1.00 98.00 487 LEU A N 1
ATOM 3535 C CA . LEU A 1 487 ? -12.179 -2.116 -5.840 1.00 98.00 487 LEU A CA 1
ATOM 3536 C C . LEU A 1 487 ? -10.942 -1.942 -6.724 1.00 98.00 487 LEU A C 1
ATOM 3538 O O . LEU A 1 487 ? -10.240 -0.943 -6.602 1.00 98.00 487 LEU A O 1
ATOM 3542 N N . ILE A 1 488 ? -10.717 -2.883 -7.635 1.00 97.44 488 ILE A N 1
ATOM 3543 C CA . ILE A 1 488 ? -9.722 -2.809 -8.706 1.00 97.44 488 ILE A CA 1
ATOM 3544 C C . ILE A 1 488 ? -10.481 -2.864 -10.027 1.00 97.44 488 ILE A C 1
ATOM 3546 O O . ILE A 1 488 ? -11.239 -3.806 -10.276 1.00 97.44 488 ILE A O 1
ATOM 3550 N N . ASP A 1 489 ? -10.280 -1.848 -10.856 1.00 95.25 489 ASP A N 1
ATOM 3551 C CA . ASP A 1 489 ? -10.938 -1.699 -12.143 1.00 95.25 489 ASP A CA 1
ATOM 3552 C C . ASP A 1 489 ? -9.959 -1.161 -13.192 1.00 95.25 489 ASP A C 1
ATOM 3554 O O . ASP A 1 489 ? -9.533 -0.010 -13.144 1.00 95.25 489 ASP A O 1
ATOM 3558 N N . ASP A 1 490 ? -9.623 -2.001 -14.163 1.00 93.88 490 ASP A N 1
ATOM 3559 C CA . ASP A 1 490 ? -8.722 -1.697 -15.272 1.00 93.88 490 ASP A CA 1
ATOM 3560 C C . ASP A 1 490 ? -9.380 -0.975 -16.457 1.00 93.88 490 ASP A C 1
ATOM 3562 O O . ASP A 1 490 ? -8.760 -0.817 -17.507 1.00 93.88 490 ASP A O 1
ATOM 3566 N N . SER A 1 491 ? -10.628 -0.522 -16.336 1.00 89.75 491 SER A N 1
ATOM 3567 C CA . SER A 1 491 ? -11.247 0.279 -17.390 1.00 89.75 491 SER A CA 1
ATOM 3568 C C . SER A 1 491 ? -10.671 1.691 -17.460 1.00 89.75 491 SER A C 1
ATOM 3570 O O . SER A 1 491 ? -10.241 2.272 -16.463 1.00 89.75 491 SER A O 1
ATOM 3572 N N . LYS A 1 492 ? -10.730 2.279 -18.663 1.00 89.12 492 LYS A N 1
ATOM 3573 C CA . LYS A 1 492 ? -10.227 3.633 -18.945 1.00 89.12 492 LYS A CA 1
ATOM 3574 C C . LYS A 1 492 ? -8.770 3.765 -18.470 1.00 89.12 492 LYS A C 1
ATOM 3576 O O . LYS A 1 492 ? -7.927 2.987 -18.902 1.00 89.12 492 LYS A O 1
ATOM 3581 N N . ASP A 1 493 ? -8.497 4.720 -17.584 1.00 90.56 493 ASP A N 1
ATOM 3582 C CA . ASP A 1 493 ? -7.162 5.001 -17.059 1.00 90.56 493 ASP A CA 1
ATOM 3583 C C . ASP A 1 493 ? -6.807 4.195 -15.800 1.00 90.56 493 ASP A C 1
ATOM 3585 O O . ASP A 1 493 ? -5.734 4.412 -15.240 1.00 90.56 493 ASP A O 1
ATOM 3589 N N . GLY A 1 494 ? -7.676 3.277 -15.366 1.00 93.75 494 GLY A N 1
ATOM 3590 C CA . GLY A 1 494 ? -7.485 2.458 -14.174 1.00 93.75 494 GLY A CA 1
ATOM 3591 C C . GLY A 1 494 ? -7.934 3.142 -12.883 1.00 93.75 494 GLY A C 1
ATOM 3592 O O . GLY A 1 494 ? -7.758 4.350 -12.692 1.00 93.75 494 GLY A O 1
ATOM 3593 N N . LEU A 1 495 ? -8.515 2.348 -11.986 1.00 96.19 495 LEU A N 1
ATOM 3594 C CA . LEU A 1 495 ? -8.983 2.753 -10.667 1.00 96.19 495 LEU A CA 1
ATOM 3595 C C . LEU A 1 495 ? -8.664 1.655 -9.648 1.00 96.19 495 LEU A C 1
ATOM 3597 O O . LEU A 1 495 ? -9.110 0.517 -9.788 1.00 96.19 495 LEU A O 1
ATOM 3601 N N . ILE A 1 496 ? -7.951 2.023 -8.586 1.00 98.19 496 ILE A N 1
ATOM 3602 C CA . ILE A 1 496 ? -7.903 1.245 -7.346 1.00 98.19 496 ILE A CA 1
ATOM 3603 C C . ILE A 1 496 ? -8.518 2.116 -6.261 1.00 98.19 496 ILE A C 1
ATOM 3605 O O . ILE A 1 496 ? -8.069 3.238 -6.034 1.00 98.19 496 ILE A O 1
ATOM 3609 N N . LYS A 1 497 ? -9.569 1.636 -5.605 1.00 97.25 497 LYS A N 1
ATOM 3610 C CA . LYS A 1 497 ? -10.328 2.424 -4.635 1.00 97.25 497 LYS A CA 1
ATOM 3611 C C . LYS A 1 497 ? -10.558 1.639 -3.362 1.00 97.25 497 LYS A C 1
ATOM 3613 O O . LYS A 1 497 ? -10.971 0.486 -3.415 1.00 97.25 497 LYS A O 1
ATOM 3618 N N . ILE A 1 498 ? -10.319 2.290 -2.234 1.00 98.06 498 ILE A N 1
ATOM 3619 C CA . ILE A 1 498 ? -10.589 1.759 -0.902 1.00 98.06 498 ILE A CA 1
ATOM 3620 C C . ILE A 1 498 ? -11.714 2.595 -0.318 1.00 98.06 498 ILE A C 1
ATOM 3622 O O . ILE A 1 498 ? -11.616 3.822 -0.277 1.00 98.06 498 ILE A O 1
ATOM 3626 N N . VAL A 1 499 ? -12.796 1.943 0.091 1.00 96.81 499 VAL A N 1
ATOM 3627 C CA . VAL A 1 499 ? -13.981 2.595 0.653 1.00 96.81 499 VAL A CA 1
ATOM 3628 C C . VAL A 1 499 ? -14.302 1.961 1.995 1.00 96.81 499 VAL A C 1
ATOM 3630 O O . VAL A 1 499 ? -14.499 0.750 2.082 1.00 96.81 499 VAL A O 1
ATOM 3633 N N . GLU A 1 500 ? -14.389 2.784 3.033 1.00 95.25 500 GLU A N 1
ATOM 3634 C CA . GLU A 1 500 ? -14.917 2.377 4.327 1.00 95.25 500 GLU A CA 1
ATOM 3635 C C . GLU A 1 500 ? -16.425 2.583 4.360 1.00 95.25 500 GLU A C 1
ATOM 3637 O O . GLU A 1 500 ? -16.915 3.708 4.230 1.00 95.25 500 GLU A O 1
ATOM 3642 N N . LEU A 1 501 ? -17.163 1.503 4.584 1.00 92.25 501 LEU A N 1
ATOM 3643 C CA . LEU A 1 501 ? -18.610 1.515 4.732 1.00 92.25 501 LEU A CA 1
ATOM 3644 C C . LEU A 1 501 ? -19.008 1.239 6.183 1.00 92.25 501 LEU A C 1
ATOM 3646 O O . LEU A 1 501 ? -18.301 0.581 6.958 1.00 92.25 501 LEU A O 1
ATOM 3650 N N . ALA A 1 502 ? -20.168 1.766 6.568 1.00 86.06 502 ALA A N 1
ATOM 3651 C CA . ALA A 1 502 ? -20.778 1.445 7.851 1.00 86.06 502 ALA A CA 1
ATOM 3652 C C . ALA A 1 502 ? -21.262 -0.007 7.922 1.00 86.06 502 ALA A C 1
ATOM 3654 O O . ALA A 1 502 ? -21.079 -0.638 8.961 1.00 86.06 502 ALA A O 1
ATOM 3655 N N . ASP A 1 503 ? -21.833 -0.519 6.834 1.00 87.38 503 ASP A N 1
ATOM 3656 C CA . ASP A 1 503 ? -22.351 -1.879 6.735 1.00 87.38 503 ASP A CA 1
ATOM 3657 C C . ASP A 1 503 ? -22.359 -2.351 5.273 1.00 87.38 503 ASP A C 1
ATOM 3659 O O . ASP A 1 503 ? -22.163 -1.548 4.359 1.00 87.38 503 ASP A O 1
ATOM 3663 N N . PHE A 1 504 ? -22.561 -3.651 5.060 1.00 92.25 504 PHE A N 1
ATOM 3664 C CA . PHE A 1 504 ? -22.667 -4.269 3.742 1.00 92.25 504 PHE A CA 1
ATOM 3665 C C . PHE A 1 504 ? -23.450 -5.583 3.820 1.00 92.25 504 PHE A C 1
ATOM 3667 O O . PHE A 1 504 ? -23.202 -6.411 4.699 1.00 92.25 504 PHE A O 1
ATOM 3674 N N . ASP A 1 505 ? -24.353 -5.818 2.867 1.00 91.69 505 ASP A N 1
ATOM 3675 C CA . ASP A 1 505 ? -25.089 -7.079 2.779 1.00 91.69 505 ASP A CA 1
ATOM 3676 C C . ASP A 1 505 ? -24.209 -8.195 2.190 1.00 91.69 505 ASP A C 1
ATOM 3678 O O . ASP A 1 505 ? -24.076 -8.358 0.979 1.00 91.69 505 ASP A O 1
ATOM 3682 N N . PHE A 1 506 ? -23.618 -9.018 3.058 1.00 93.31 506 PHE A N 1
ATOM 3683 C CA . PHE A 1 506 ? -22.816 -10.173 2.645 1.00 93.31 506 PHE A CA 1
ATOM 3684 C C . PHE A 1 506 ? -23.643 -11.331 2.063 1.00 93.31 506 PHE A C 1
ATOM 3686 O O . PHE A 1 506 ? -23.059 -12.325 1.631 1.00 93.31 50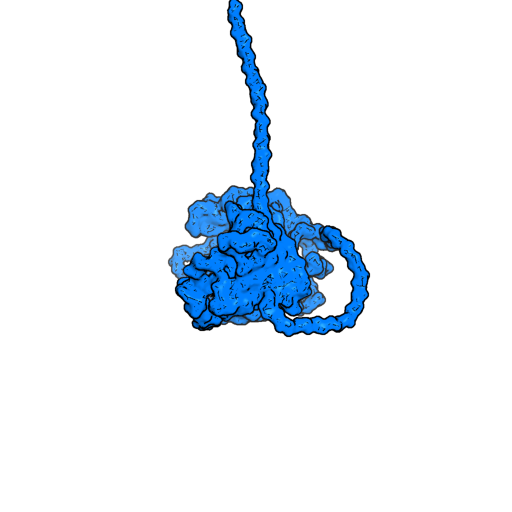6 PHE A O 1
ATOM 3693 N N . THR A 1 507 ? -24.977 -11.253 2.023 1.00 89.31 507 THR A N 1
ATOM 3694 C CA . THR A 1 507 ? -25.811 -12.284 1.386 1.00 89.31 507 THR A CA 1
ATOM 3695 C C . THR A 1 507 ? -25.892 -12.117 -0.128 1.00 89.31 507 THR A C 1
ATOM 3697 O O . THR A 1 507 ? -26.085 -13.110 -0.834 1.00 89.31 507 THR A O 1
ATOM 3700 N N . GLN A 1 508 ? -25.657 -10.907 -0.643 1.00 89.88 508 GLN A N 1
ATOM 3701 C CA . GLN A 1 508 ? -25.729 -10.638 -2.072 1.00 89.88 508 GLN A CA 1
ATOM 3702 C C . GLN A 1 508 ? -24.671 -11.430 -2.857 1.00 89.88 508 GLN A C 1
ATOM 3704 O O . GLN A 1 508 ? -23.519 -11.599 -2.441 1.00 89.88 508 GLN A O 1
ATOM 3709 N N . THR A 1 509 ? -25.070 -11.931 -4.023 1.00 90.19 509 THR A N 1
ATOM 3710 C CA . THR A 1 509 ? -24.213 -12.724 -4.918 1.00 90.19 509 THR A CA 1
ATOM 3711 C C . THR A 1 509 ? -23.697 -11.915 -6.104 1.00 90.19 509 THR A C 1
ATOM 3713 O O . THR A 1 509 ? -22.913 -12.421 -6.903 1.00 90.19 509 THR A O 1
ATOM 3716 N N . THR A 1 510 ? -24.103 -10.651 -6.218 1.00 90.69 510 THR A N 1
ATOM 3717 C CA . THR A 1 510 ? -23.619 -9.711 -7.226 1.00 90.69 510 THR A CA 1
ATOM 3718 C C . THR A 1 510 ? -23.494 -8.311 -6.635 1.00 90.69 510 THR A C 1
ATOM 3720 O O . THR A 1 510 ? -24.263 -7.964 -5.743 1.00 90.69 510 THR A O 1
ATOM 3723 N N . LEU A 1 511 ? -22.546 -7.504 -7.129 1.00 87.06 511 LEU A N 1
ATOM 3724 C CA . LEU A 1 511 ? -22.501 -6.077 -6.785 1.00 87.06 511 LEU A CA 1
ATOM 3725 C C . LEU A 1 511 ? -23.610 -5.280 -7.488 1.00 87.06 511 LEU A C 1
ATOM 3727 O O . LEU A 1 511 ? -24.030 -4.259 -6.962 1.00 87.06 511 LEU A O 1
ATOM 3731 N N . GLY A 1 512 ? -24.110 -5.714 -8.652 1.00 83.12 512 GLY A N 1
ATOM 3732 C CA . GLY A 1 512 ? -25.190 -5.013 -9.361 1.00 83.12 512 GLY A CA 1
ATOM 3733 C C . GLY A 1 512 ? -24.948 -3.500 -9.507 1.00 83.12 512 GLY A C 1
ATOM 3734 O O . GLY A 1 512 ? -23.905 -3.078 -10.009 1.00 83.12 512 GLY A O 1
ATOM 3735 N N . SER A 1 513 ? -25.901 -2.683 -9.040 1.00 80.81 513 SER A N 1
ATOM 3736 C CA . SER A 1 513 ? -25.808 -1.212 -9.017 1.00 80.81 513 SER A CA 1
ATOM 3737 C C . SER A 1 513 ? -24.732 -0.671 -8.068 1.00 80.81 513 SER A C 1
ATOM 3739 O O . SER A 1 513 ? -24.243 0.440 -8.286 1.00 80.81 513 SER A O 1
ATOM 3741 N N . LEU A 1 514 ? -24.324 -1.438 -7.048 1.00 87.19 514 LEU A N 1
ATOM 3742 C CA . LEU A 1 514 ? -23.319 -1.017 -6.066 1.00 87.19 514 LEU A CA 1
ATOM 3743 C C . LEU A 1 514 ? -21.957 -0.788 -6.700 1.00 87.19 514 LEU A C 1
ATOM 3745 O O . LEU A 1 514 ? -21.222 0.070 -6.230 1.00 87.19 514 LEU A O 1
ATOM 3749 N N . TYR A 1 515 ? -21.617 -1.516 -7.766 1.00 89.62 515 TYR A N 1
ATOM 3750 C CA . TYR A 1 515 ? -20.361 -1.293 -8.478 1.00 89.62 515 TYR A CA 1
ATOM 3751 C C . TYR A 1 515 ? -20.257 0.154 -8.978 1.00 89.62 515 TYR A C 1
ATOM 3753 O O . TYR A 1 515 ? -19.268 0.827 -8.698 1.00 89.62 515 TYR A O 1
ATOM 3761 N N . GLN A 1 516 ? -21.290 0.663 -9.656 1.00 87.06 516 GLN A N 1
ATOM 3762 C CA . GLN A 1 516 ? -21.261 2.035 -10.162 1.00 87.06 516 GLN A CA 1
ATOM 3763 C C . GLN A 1 516 ? -21.253 3.047 -9.009 1.00 87.06 516 GLN A C 1
ATOM 3765 O O . GLN A 1 516 ? -20.503 4.016 -9.051 1.00 87.06 516 GLN A O 1
ATOM 3770 N N . GLN A 1 517 ? -22.005 2.780 -7.936 1.00 89.38 517 GLN A N 1
ATOM 3771 C CA . GLN A 1 517 ? -21.983 3.620 -6.733 1.00 89.38 517 GLN A CA 1
ATOM 3772 C C . GLN A 1 517 ? -20.588 3.650 -6.090 1.00 89.38 517 GLN A C 1
ATOM 3774 O O . GLN A 1 517 ? -20.127 4.715 -5.702 1.00 89.38 517 GLN A O 1
ATOM 3779 N N . LEU A 1 518 ? -19.883 2.516 -6.027 1.00 90.69 518 LEU A N 1
ATOM 3780 C CA . LEU A 1 518 ? -18.501 2.437 -5.547 1.00 90.69 518 LEU A CA 1
ATOM 3781 C C . LEU A 1 518 ? -17.542 3.229 -6.433 1.00 90.69 518 LEU A C 1
ATOM 3783 O O . LEU A 1 518 ? -16.650 3.885 -5.905 1.00 90.69 518 LEU A O 1
ATOM 3787 N N . VAL A 1 519 ? -17.708 3.198 -7.757 1.00 90.06 519 VAL A N 1
ATOM 3788 C CA . VAL A 1 519 ? -16.904 4.017 -8.678 1.00 90.06 519 VAL A CA 1
ATOM 3789 C C . VAL A 1 519 ? -17.138 5.503 -8.406 1.00 90.06 519 VAL A C 1
ATOM 3791 O O . VAL A 1 519 ? -16.174 6.246 -8.200 1.00 90.06 519 VAL A O 1
ATOM 3794 N N . ASP A 1 520 ? -18.401 5.911 -8.305 1.00 86.50 520 ASP A N 1
ATOM 3795 C CA . ASP A 1 520 ? -18.803 7.315 -8.195 1.00 86.50 520 ASP A CA 1
ATOM 3796 C C . ASP A 1 520 ? -18.545 7.920 -6.803 1.00 86.50 520 ASP A C 1
ATOM 3798 O O . ASP A 1 520 ? -18.448 9.144 -6.684 1.00 86.50 520 ASP A O 1
ATOM 3802 N N . CYS A 1 521 ? -18.429 7.085 -5.755 1.00 81.06 521 CYS A N 1
ATOM 3803 C CA . CYS A 1 521 ? -18.529 7.553 -4.371 1.00 81.06 521 CYS A CA 1
ATOM 3804 C C . CYS A 1 521 ? -17.466 8.481 -3.833 1.00 81.06 521 CYS A C 1
ATOM 3806 O O . CYS A 1 521 ? -16.283 8.434 -4.251 1.00 81.06 521 CYS A O 1
#

Foldseek 3Di:
DDDDDDDDDDDDDDDDDDDDFFKAKEKEFEQDQAWFQKWKDADVGDIDGPDTAGHGGIDMDIDGAAWMWIFGDPDQLTWIWTWGFDQWIKIFIAWQFPCQDDDDFLCSSQDADPVGGTTNHDWWKKKAFPPQDPPFQRHIATAHDSDCVRRVLHHSGDPPVPNMGIGHTRTYMYMYTNPVDPDDDDDDDDDDDDDDDDDPDDDQDDPPAQAGFQFKDKQFFVQLVQDKFWWWFQADLQVLHTDIDIDGFLNRLQQFFKKKKWFDQKFWAKKWKWFFPPQDPPGFTFTQWMAGLVVLDIHQKAKKDLACDDPVSRRPFGSIAGADLQLQHHDPDGGRHNGGKAAAPDLPPVVPDDNHNGIRMIMMAGPAADPVPDGGDADRRAGTGDHGQWMKMKTKMAQAQDDPPSKIFMKMARSQCRRSYVVPSGRQDDDLQGGSKMWTQFIQDPVDVVSQFTFIHIRYHRNPDGDPDRPRRGTHHRPGIWMWMFTGHRPDSTMTMITIHPDHDPVDRTCVVVVVVRVVD